Protein AF-A0A965UJZ1-F1 (afdb_monomer)

Radius of gyration: 41.2 Å; Cα contacts (8 Å, |Δi|>4): 300; chains: 1; bounding box: 91×56×123 Å

Sequence (402 aa):
MAQQQDMGLFGVSPQDILAQQQKADQELAMRQAQLAPGQGLMYQAASAGQRAGRSIAGLFGIEDPALKEATQMDELKKAVASQWDGSDPEKALELFVQEANKRGFTSQALKASEKLTDLRMKKEEKESIIGLRKAQTTEAQRKGEAALKEKLTSPFGKVDPDKFTPESLALFQETGNYKDLVQLPKDKVKFSDPYPMQGADGKQILVQRNLDTGQIEPIDKASRVSVSATAGTALPKNLKAIGEVRQDFLRTIDPNVKAYNSASTSETMFDQALAGNFQGWRAAITQLAKSVGDSQISAREIDAYGLDPSLVGNIVDKANTLLTGTPSRDTILGAKKIATAIKNINQQRARKEQEVYLDLATKAEGYSPEARRYFDLPFLAPGTDTGTNQKTTSRGTRYTVE

Secondary structure (DSSP, 8-state):
--SSSGGGSS---HHHHHHHHHHHHHHHHHHHHTS-TTSHHHHHHHHHHHHHHHHHHTTTT---HHHHHHHHHHHHHHHHHHH--SS-HHHHHHHHHHHHHHTT-HHHHHHHHHHHHHHHHHHHHHHHHHHHHHHHHHHHHHHHHHHHHHHHH-SSPPP-GGGB-HHHHHHHHHH--GGG--BPP----PBPPPEEEE-TTS-EEEEEEBTTT--EEES-GGG--S---S------S----HHHHHHHHHHHHHHHHHHHHHHHHHHHHHHHHHTT-THHHHHHHHHHHHHHHHHT--HHHHHHTT--HHHHHHHHHHTTTTTSSPPPHHHHHHHHHHHHHHHHHHHHHHHHHHHHHHHHHHTSTT--GGGGGGT--TTTS-----SSSEEE-TTS-EEE--

Foldseek 3Di:
DPPPPPVVPLDQAPVRVVVVVVVVVVVVVVVVVPDDPPPVPVVVVVVVVVVVVVVVCVVVPPPDVVVVVNVVSVVLLVQLVVVDPPPDVLSSLVSSLVSCVVVVVPVSSVVSVVVSVVVVVVVVVVVVVVVVVVVVVVVVVVVVVVVVVVCVVPVDDDDDPQFFDPQLVVVCVVPVDPVSTDGDDPDDFDKAPWDWDQDPVRDTFIWIARPVPRDIGGPDPVPCPDPPPDDDDDDPPCPDDLVVLLVVLCVVLVLLVLLLVLLVQLLVLLVVVLVVNQVSNLSSLVSLLRSLVSQVDDQVLCVVLVHHSVVSVCSNVCSVVVPPDRDDNVRSVNSSSSSVSSNVVSLVVSVVSLVVSVVVQVPDPPDDPVSNVSSDDPSNPPDPPVVFQWDADPVGDIDGDD

Solvent-accessible surface area (backbone atoms only — not comparable to full-atom values): 23296 Å² total; per-residue (Å²): 135,76,80,78,74,70,58,76,79,78,52,82,48,72,69,50,49,51,52,51,49,52,48,52,52,48,51,51,50,53,58,52,71,72,47,70,97,80,65,60,67,68,49,55,54,54,55,50,50,57,56,56,50,54,65,52,39,72,73,67,77,60,72,54,68,69,58,53,52,49,51,55,51,51,51,48,51,52,57,31,58,75,74,42,88,85,80,53,73,63,59,43,34,52,43,40,26,54,53,26,49,78,71,66,37,56,71,60,19,51,57,34,46,56,51,43,52,53,53,50,52,55,49,53,52,52,52,50,52,53,52,52,52,51,52,51,51,51,51,51,49,53,51,49,50,51,52,49,50,55,50,67,76,48,86,57,79,85,80,61,71,92,49,38,38,71,70,23,52,53,49,25,71,75,66,72,40,77,85,50,56,41,67,55,84,86,75,70,88,50,63,48,79,75,44,78,43,75,40,98,86,70,47,79,40,55,27,26,34,34,69,86,78,68,50,75,42,66,74,50,83,83,71,59,74,83,78,82,85,71,93,78,75,82,66,72,94,70,74,64,52,72,68,52,52,46,50,50,51,51,61,71,33,42,43,29,52,53,10,23,55,24,8,51,53,13,34,55,21,30,52,39,25,74,74,67,40,58,75,32,40,56,58,15,44,56,28,33,35,50,14,53,71,45,45,74,73,50,59,68,60,36,42,75,71,77,39,62,46,66,59,59,57,44,43,55,70,32,47,73,65,68,60,77,62,85,76,54,72,67,56,46,53,53,54,31,53,51,20,52,48,50,25,51,52,25,40,51,51,40,47,54,52,48,52,52,54,49,55,55,44,67,71,38,91,88,59,57,84,70,58,58,64,78,69,66,46,85,81,64,47,84,75,80,76,76,87,55,56,58,47,65,46,101,86,70,52,74,46,73,61,130

pLDDT: mean 73.43, std 17.33, range [30.94, 95.06]

Mean predicted aligned error: 21.52 Å

Structure (mmCIF, N/CA/C/O backbone):
data_AF-A0A965UJZ1-F1
#
_entry.id   AF-A0A965UJZ1-F1
#
loop_
_atom_site.group_PDB
_atom_site.id
_atom_site.type_symbol
_atom_site.label_atom_id
_atom_site.label_alt_id
_atom_site.label_comp_id
_atom_site.label_asym_id
_atom_site.label_entity_id
_atom_site.label_seq_id
_atom_site.pdbx_PDB_ins_code
_atom_site.Cartn_x
_atom_site.Cartn_y
_atom_site.Cartn_z
_atom_site.occupancy
_atom_site.B_iso_or_equiv
_atom_site.auth_seq_id
_atom_site.auth_comp_id
_atom_site.auth_asym_id
_atom_site.auth_atom_id
_atom_site.pdbx_PDB_model_num
ATOM 1 N N . MET A 1 1 ? -17.393 -22.665 31.492 1.00 43.84 1 MET A N 1
ATOM 2 C CA . MET A 1 1 ? -16.652 -21.385 31.590 1.00 43.84 1 MET A CA 1
ATOM 3 C C . MET A 1 1 ? -16.749 -20.523 30.315 1.00 43.84 1 MET A C 1
ATOM 5 O O . MET A 1 1 ? -15.903 -19.669 30.115 1.00 43.84 1 MET A O 1
ATOM 9 N N . ALA A 1 2 ? -17.801 -20.666 29.492 1.00 45.88 2 ALA A N 1
ATOM 10 C CA . ALA A 1 2 ? -18.017 -19.846 28.287 1.00 45.88 2 ALA A CA 1
ATOM 11 C C . ALA A 1 2 ? -19.024 -18.686 28.484 1.00 45.88 2 ALA A C 1
ATOM 13 O O . ALA A 1 2 ? -19.195 -17.872 27.597 1.00 45.88 2 ALA A O 1
ATOM 14 N N . GLN A 1 3 ? -19.668 -18.569 29.653 1.00 49.69 3 GLN A N 1
ATOM 15 C CA . GLN A 1 3 ? -20.709 -17.558 29.911 1.00 49.69 3 GLN A CA 1
ATOM 16 C C . GLN A 1 3 ? -20.190 -16.195 30.408 1.00 49.69 3 GLN A C 1
ATOM 18 O O . GLN A 1 3 ? -20.976 -15.266 30.544 1.00 49.69 3 GLN A O 1
ATOM 23 N N . GLN A 1 4 ? -18.892 -16.045 30.693 1.00 48.56 4 GLN A N 1
ATOM 24 C CA . GLN A 1 4 ? -18.354 -14.799 31.268 1.00 48.56 4 GLN A CA 1
ATOM 25 C C . GLN A 1 4 ? -17.749 -13.826 30.246 1.00 48.56 4 GLN A C 1
ATOM 27 O O . GLN A 1 4 ? -17.454 -12.694 30.616 1.00 48.56 4 GLN A O 1
ATOM 32 N N . GLN A 1 5 ? -17.587 -14.212 28.974 1.00 44.47 5 GLN A N 1
ATOM 33 C CA . GLN A 1 5 ? -16.978 -13.336 27.959 1.00 44.47 5 GLN A CA 1
ATOM 34 C C . GLN A 1 5 ? -17.990 -12.580 27.076 1.00 44.47 5 GLN A C 1
ATOM 36 O O . GLN A 1 5 ? -17.622 -11.560 26.499 1.00 44.47 5 GLN A O 1
ATOM 41 N N . ASP A 1 6 ? -19.273 -12.960 27.071 1.00 50.09 6 ASP A N 1
ATOM 42 C CA . ASP A 1 6 ? -20.302 -12.319 26.225 1.00 50.09 6 ASP A CA 1
ATOM 43 C C . ASP A 1 6 ? -21.037 -11.136 26.892 1.00 50.09 6 ASP A C 1
ATOM 45 O O . ASP A 1 6 ? -21.843 -10.445 26.267 1.00 50.09 6 ASP A O 1
ATOM 49 N N . MET A 1 7 ? -20.725 -10.825 28.156 1.00 48.00 7 MET A N 1
ATOM 50 C CA . MET A 1 7 ? -21.344 -9.717 28.908 1.00 48.00 7 MET A CA 1
ATOM 51 C C . MET A 1 7 ? -20.848 -8.318 28.489 1.00 48.00 7 MET A C 1
ATOM 53 O O . MET A 1 7 ? -21.430 -7.312 28.892 1.00 48.00 7 MET A O 1
ATOM 57 N N . GLY A 1 8 ? -19.810 -8.222 27.650 1.00 48.12 8 GLY A N 1
ATOM 58 C CA . GLY A 1 8 ? -19.246 -6.941 27.204 1.00 48.12 8 GLY A CA 1
ATOM 59 C C . GLY A 1 8 ? -20.116 -6.159 26.209 1.00 48.12 8 GLY A C 1
ATOM 60 O O . GLY A 1 8 ? -19.930 -4.952 26.052 1.00 48.12 8 GLY A O 1
ATOM 61 N N . LEU A 1 9 ? -21.080 -6.808 25.543 1.00 54.78 9 LEU A N 1
ATOM 62 C CA . LEU A 1 9 ? -21.822 -6.191 24.433 1.00 54.78 9 LEU A CA 1
ATOM 63 C C . LEU A 1 9 ? -23.056 -5.379 24.878 1.00 54.78 9 LEU A C 1
ATOM 65 O O . LEU A 1 9 ? -23.456 -4.442 24.184 1.00 54.78 9 LEU A O 1
ATOM 69 N N . PHE A 1 10 ? -23.622 -5.678 26.054 1.00 56.44 10 PHE A N 1
ATOM 70 C CA . PHE A 1 10 ? -24.895 -5.109 26.534 1.00 56.44 10 PHE A CA 1
ATOM 71 C C . PHE A 1 10 ? -24.755 -4.086 27.673 1.00 56.44 10 PHE A C 1
ATOM 73 O O . PHE A 1 10 ? -25.730 -3.776 28.363 1.00 56.44 10 PHE A O 1
ATOM 80 N N . GLY A 1 11 ? -23.556 -3.537 27.866 1.00 57.00 11 GLY A N 1
ATOM 81 C CA . GLY A 1 11 ? -23.276 -2.581 28.934 1.00 57.00 11 GLY A CA 1
ATOM 82 C C . GLY A 1 11 ? -23.190 -3.226 30.321 1.00 57.00 11 GLY A C 1
ATOM 83 O O . GLY A 1 11 ? -23.713 -4.316 30.560 1.00 57.00 11 GLY A O 1
ATOM 84 N N . VAL A 1 12 ? -22.509 -2.505 31.211 1.00 57.19 12 VAL A N 1
ATOM 85 C CA . VAL A 1 12 ? -22.227 -2.828 32.619 1.00 57.19 12 VAL A CA 1
ATOM 86 C C . VAL A 1 12 ? -23.481 -3.403 33.298 1.00 57.19 12 VAL A C 1
ATOM 88 O O . VAL A 1 12 ? -24.550 -2.791 33.234 1.00 57.19 12 VAL A O 1
ATOM 91 N N . SER A 1 13 ? -23.397 -4.601 33.885 1.00 69.06 13 SER A N 1
ATOM 92 C CA . SER A 1 13 ? -24.538 -5.184 34.604 1.00 69.06 13 SER A CA 1
ATOM 93 C C . SER A 1 13 ? -24.844 -4.371 35.876 1.00 69.06 13 SER A C 1
ATOM 95 O O . SER A 1 13 ? -23.948 -3.706 36.395 1.00 69.06 13 SER A O 1
ATOM 97 N N . PRO A 1 14 ? -26.068 -4.411 36.436 1.00 50.25 14 PRO A N 1
ATOM 98 C CA . PRO A 1 14 ? -26.368 -3.736 37.705 1.00 50.25 14 PRO A CA 1
ATOM 99 C C . PRO A 1 14 ? -25.434 -4.164 38.850 1.00 50.25 14 PRO A C 1
ATOM 101 O O . PRO A 1 14 ? -25.068 -3.350 39.693 1.00 50.25 14 PRO A O 1
ATOM 104 N N . GLN A 1 15 ? -24.995 -5.427 38.844 1.00 65.75 15 GLN A N 1
ATOM 105 C CA . GLN A 1 15 ? -24.016 -5.957 39.796 1.00 65.75 15 GLN A CA 1
ATOM 106 C C . GLN A 1 15 ? -22.614 -5.386 39.553 1.00 65.75 15 GLN A C 1
ATOM 108 O O . GLN A 1 15 ? -21.921 -5.056 40.513 1.00 65.75 15 GLN A O 1
ATOM 113 N N . ASP A 1 16 ? -22.222 -5.192 38.292 1.00 69.31 16 ASP A N 1
ATOM 114 C CA . ASP A 1 16 ? -20.950 -4.557 37.937 1.00 69.31 16 ASP A CA 1
ATOM 115 C C . ASP A 1 16 ? -20.954 -3.054 38.235 1.00 69.31 16 ASP A C 1
ATOM 117 O O . ASP A 1 16 ? -19.944 -2.533 38.691 1.00 69.31 16 ASP A O 1
ATOM 121 N N . ILE A 1 17 ? -22.082 -2.357 38.051 1.00 64.56 17 ILE A N 1
ATOM 122 C CA . ILE A 1 17 ? -22.242 -0.951 38.457 1.00 64.56 17 ILE A CA 1
ATOM 123 C C . ILE A 1 17 ? -22.120 -0.842 39.977 1.00 64.56 17 ILE A C 1
ATOM 125 O O . ILE A 1 17 ? -21.394 0.021 40.465 1.00 64.56 17 ILE A O 1
ATOM 129 N N . LEU A 1 18 ? -22.760 -1.744 40.728 1.00 62.12 18 LEU A N 1
ATOM 130 C CA . LEU A 1 18 ? -22.650 -1.791 42.186 1.00 62.12 18 LEU A CA 1
ATOM 131 C C . LEU A 1 18 ? -21.205 -2.070 42.630 1.00 62.12 18 LEU A C 1
ATOM 133 O O . LEU A 1 18 ? -20.689 -1.396 43.518 1.00 62.12 18 LEU A O 1
ATOM 137 N N . ALA A 1 19 ? -20.527 -3.022 41.987 1.00 79.75 19 ALA A N 1
ATOM 138 C CA . ALA A 1 19 ? -19.139 -3.366 42.281 1.00 79.75 19 ALA A CA 1
ATOM 139 C C . ALA A 1 19 ? -18.160 -2.245 41.888 1.00 79.75 19 ALA A C 1
ATOM 141 O O . ALA A 1 19 ? -17.198 -1.976 42.608 1.00 79.75 19 ALA A O 1
ATOM 142 N N . GLN A 1 20 ? -18.400 -1.561 40.768 1.00 77.38 20 GLN A N 1
ATOM 143 C CA . GLN A 1 20 ? -17.598 -0.429 40.308 1.00 77.38 20 GLN A CA 1
ATOM 144 C C . GLN A 1 20 ? -17.805 0.797 41.202 1.00 77.38 20 GLN A C 1
ATOM 146 O O . GLN A 1 20 ? -16.840 1.486 41.525 1.00 77.38 20 GLN A O 1
ATOM 151 N N . GLN A 1 21 ? -19.035 1.029 41.664 1.00 72.12 21 GLN A N 1
ATOM 152 C CA . GLN A 1 21 ? -19.359 2.085 42.618 1.00 72.12 21 GLN A CA 1
ATOM 153 C C . GLN A 1 21 ? -18.731 1.797 43.989 1.00 72.12 21 GLN A C 1
ATOM 155 O O . GLN A 1 21 ? -18.100 2.679 44.560 1.00 72.12 21 GLN A O 1
ATOM 160 N N . GLN A 1 22 ? -18.773 0.545 44.461 1.00 78.00 22 GLN A N 1
ATOM 161 C CA . GLN A 1 22 ? -18.063 0.128 45.676 1.00 78.00 22 GLN A CA 1
ATOM 162 C C . GLN A 1 22 ? -16.546 0.298 45.558 1.00 78.00 22 GLN A C 1
ATOM 164 O O . GLN A 1 22 ? -15.916 0.737 46.518 1.00 78.00 22 GLN A O 1
ATOM 169 N N . LYS A 1 23 ? -15.953 -0.009 44.397 1.00 81.50 23 LYS A N 1
ATOM 170 C CA . LYS A 1 23 ? -14.521 0.221 44.147 1.00 81.50 23 LYS A CA 1
ATOM 171 C C . LYS A 1 23 ? -14.167 1.705 44.131 1.00 81.50 23 LYS A C 1
ATOM 173 O O . LYS A 1 23 ? -13.185 2.082 44.760 1.00 81.50 23 LYS A O 1
ATOM 178 N N . ALA A 1 24 ? -14.969 2.541 43.474 1.00 77.94 24 ALA A N 1
ATOM 179 C CA . ALA A 1 24 ? -14.766 3.988 43.464 1.00 77.94 24 ALA A CA 1
ATOM 180 C C . ALA A 1 24 ? -14.878 4.582 44.879 1.00 77.94 24 ALA A C 1
ATOM 182 O O . ALA A 1 24 ? -14.043 5.395 45.273 1.00 77.94 24 ALA A O 1
ATOM 183 N N . ASP A 1 25 ? -15.847 4.113 45.672 1.00 68.56 25 ASP A N 1
ATOM 184 C CA . ASP A 1 25 ? -16.004 4.492 47.078 1.00 68.56 25 ASP A CA 1
ATOM 185 C C . ASP A 1 25 ? -14.805 4.037 47.926 1.00 68.56 25 ASP A C 1
ATOM 187 O O . ASP A 1 25 ? -14.347 4.772 48.803 1.00 68.56 25 ASP A O 1
ATOM 191 N N . GLN A 1 26 ? -14.257 2.849 47.653 1.00 79.50 26 GLN A N 1
ATOM 192 C CA . GLN A 1 26 ? -13.051 2.343 48.313 1.00 79.50 26 GLN A CA 1
ATOM 193 C C . GLN A 1 26 ? -11.807 3.155 47.947 1.00 79.50 26 GLN A C 1
ATOM 195 O O . GLN A 1 26 ? -10.997 3.453 48.821 1.00 79.50 26 GLN A O 1
ATOM 200 N N . GLU A 1 27 ? -11.648 3.540 46.682 1.00 79.50 27 GLU A N 1
ATOM 201 C CA . GLU A 1 27 ? -10.528 4.367 46.221 1.00 79.50 27 GLU A CA 1
ATOM 202 C C . GLU A 1 27 ? -10.597 5.787 46.786 1.00 79.50 27 GLU A C 1
ATOM 204 O O . GLU A 1 27 ? -9.574 6.334 47.202 1.00 79.50 27 GLU A O 1
ATOM 209 N N . LEU A 1 28 ? -11.797 6.367 46.865 1.00 72.06 28 LEU A N 1
ATOM 210 C CA . LEU A 1 28 ? -12.036 7.636 47.553 1.00 72.06 28 LEU A CA 1
ATOM 211 C C . LEU A 1 28 ? -11.705 7.529 49.042 1.00 72.06 28 LEU A C 1
ATOM 213 O O . LEU A 1 28 ? -10.990 8.386 49.562 1.00 72.06 28 LEU A O 1
ATOM 217 N N . ALA A 1 29 ? -12.137 6.452 49.702 1.00 61.81 29 ALA A N 1
ATOM 218 C CA . ALA A 1 29 ? -11.812 6.193 51.102 1.00 61.81 29 ALA A CA 1
ATOM 219 C C . ALA A 1 29 ? -10.299 6.006 51.324 1.00 61.81 29 ALA A C 1
ATOM 221 O O . ALA A 1 29 ? -9.750 6.535 52.287 1.00 61.81 29 ALA A O 1
ATOM 222 N N . MET A 1 30 ? -9.601 5.319 50.415 1.00 74.00 30 MET A N 1
ATOM 223 C CA . MET A 1 30 ? -8.149 5.100 50.473 1.00 74.00 30 MET A CA 1
ATOM 224 C C . MET A 1 30 ? -7.355 6.384 50.208 1.00 74.00 30 MET A C 1
ATOM 226 O O . MET A 1 30 ? -6.385 6.657 50.913 1.00 74.00 30 MET A O 1
ATOM 230 N N . ARG A 1 31 ? -7.780 7.211 49.242 1.00 67.31 31 ARG A N 1
ATOM 231 C CA . ARG A 1 31 ? -7.209 8.553 49.022 1.00 67.31 31 ARG A CA 1
ATOM 232 C C . ARG A 1 31 ? -7.424 9.460 50.228 1.00 67.31 31 ARG A C 1
ATOM 234 O O . ARG A 1 31 ? -6.546 10.249 50.553 1.00 67.31 31 ARG A O 1
ATOM 241 N N . GLN A 1 32 ? -8.562 9.334 50.903 1.00 51.72 32 GLN A N 1
ATOM 242 C CA . GLN A 1 32 ? -8.867 10.118 52.098 1.00 51.72 32 GLN A CA 1
ATOM 243 C C . GLN A 1 32 ? -8.124 9.630 53.341 1.00 51.72 32 GLN A C 1
ATOM 245 O O . GLN A 1 32 ? -7.728 10.457 54.154 1.00 51.72 32 GLN A O 1
ATOM 250 N N . ALA A 1 33 ? -7.851 8.329 53.460 1.00 54.06 33 ALA A N 1
ATOM 251 C CA . ALA A 1 33 ? -7.003 7.779 54.519 1.00 54.06 33 ALA A CA 1
ATOM 252 C C . ALA A 1 33 ? -5.538 8.253 54.427 1.00 54.06 33 ALA A C 1
ATOM 254 O O . ALA A 1 33 ? -4.805 8.171 55.409 1.00 54.06 33 ALA A O 1
ATOM 255 N N . GLN A 1 34 ? -5.114 8.765 53.265 1.00 58.78 34 GLN A N 1
ATOM 256 C CA . GLN A 1 34 ? -3.794 9.368 53.051 1.00 58.78 34 GLN A CA 1
ATOM 257 C C . GLN A 1 34 ? -3.764 10.885 53.319 1.00 58.78 34 GLN A C 1
ATOM 259 O O . GLN A 1 34 ? -2.687 11.479 53.324 1.00 58.78 34 GLN A O 1
ATOM 264 N N . LEU A 1 35 ? -4.919 11.526 53.546 1.00 47.09 35 LEU A N 1
ATOM 265 C CA . LEU A 1 35 ? -4.995 12.939 53.925 1.00 47.09 35 LEU A CA 1
ATOM 266 C C . LEU A 1 35 ? -4.815 13.089 55.446 1.00 47.09 35 LEU A C 1
ATOM 268 O O . LEU A 1 35 ? -5.237 12.236 56.223 1.00 47.09 35 LEU A O 1
ATOM 272 N N . ALA A 1 36 ? -4.146 14.167 55.864 1.00 44.44 36 ALA A N 1
ATOM 273 C CA . ALA A 1 36 ? -3.617 14.347 57.218 1.00 44.44 36 ALA A CA 1
ATOM 274 C C . ALA A 1 36 ? -4.654 14.127 58.354 1.00 44.44 36 ALA A C 1
ATOM 276 O O . ALA A 1 36 ? -5.831 14.483 58.202 1.00 44.44 36 ALA A O 1
ATOM 277 N N . PRO A 1 37 ? -4.228 13.602 59.525 1.00 38.78 37 PRO A N 1
ATOM 278 C CA . PRO A 1 37 ? -5.112 13.308 60.648 1.00 38.78 37 PRO A CA 1
ATOM 279 C C . PRO A 1 37 ? -5.622 14.615 61.266 1.00 38.78 37 PRO A C 1
ATOM 281 O O . PRO A 1 37 ? -4.935 15.276 62.037 1.00 38.78 37 PRO A O 1
ATOM 284 N N . GLY A 1 38 ? -6.831 15.010 60.871 1.00 44.09 38 GLY A N 1
ATOM 285 C CA . GLY A 1 38 ? -7.500 16.226 61.342 1.00 44.09 38 GLY A CA 1
ATOM 286 C C . GLY A 1 38 ? -8.759 16.585 60.548 1.00 44.09 38 GLY A C 1
ATOM 287 O O . GLY A 1 38 ? -9.697 17.135 61.115 1.00 44.09 38 GLY A O 1
ATOM 288 N N . GLN A 1 39 ? -8.839 16.202 59.266 1.00 43.38 39 GLN A N 1
ATOM 289 C CA . GLN A 1 39 ? -10.024 16.439 58.417 1.00 43.38 39 GLN A CA 1
ATOM 290 C C . GLN A 1 39 ? -10.982 15.235 58.302 1.00 43.38 39 GLN A C 1
ATOM 292 O O . GLN A 1 39 ? -12.099 15.382 57.810 1.00 43.38 39 GLN A O 1
ATOM 297 N N . GLY A 1 40 ? -10.595 14.054 58.801 1.00 40.06 40 GLY A N 1
ATOM 298 C CA . GLY A 1 40 ? -11.392 12.823 58.688 1.00 40.06 40 GLY A CA 1
ATOM 299 C C . GLY A 1 40 ? -12.712 12.827 59.473 1.00 40.06 40 GLY A C 1
ATOM 300 O O . GLY A 1 40 ? -13.659 12.155 59.072 1.00 40.06 40 GLY A O 1
ATOM 301 N N . LEU A 1 41 ? -12.821 13.620 60.547 1.00 33.53 41 LEU A N 1
ATOM 302 C CA . LEU A 1 41 ? -13.971 13.579 61.461 1.00 33.53 41 LEU A CA 1
ATOM 303 C C . LEU A 1 41 ? -15.247 14.209 60.865 1.00 33.53 41 LEU A C 1
ATOM 305 O O . LEU A 1 41 ? -16.339 13.670 61.035 1.00 33.53 41 LEU A O 1
ATOM 309 N N . MET A 1 42 ? -15.126 15.311 60.112 1.00 32.66 42 MET A N 1
ATOM 310 C CA . MET A 1 42 ? -16.281 15.937 59.444 1.00 32.66 42 MET A CA 1
ATOM 311 C C . MET A 1 42 ? -16.813 15.088 58.280 1.00 32.66 42 MET A C 1
ATOM 313 O O . MET A 1 42 ? -18.007 15.104 57.989 1.00 32.66 42 MET A O 1
ATOM 317 N N . TYR A 1 43 ? -15.949 14.301 57.636 1.00 38.56 43 TYR A N 1
ATOM 318 C CA . TYR A 1 43 ? -16.330 13.472 56.493 1.00 38.56 43 TYR A CA 1
ATOM 319 C C . TYR A 1 43 ? -16.898 12.104 56.911 1.00 38.56 43 TYR A C 1
ATOM 321 O O . TYR A 1 43 ? -17.788 11.564 56.248 1.00 38.56 43 TYR A O 1
ATOM 329 N N . GLN A 1 44 ? -16.469 11.565 58.058 1.00 39.09 44 GLN A N 1
ATOM 330 C CA . GLN A 1 44 ? -17.085 10.377 58.661 1.00 39.09 44 GLN A CA 1
ATOM 331 C C . GLN A 1 44 ? -18.550 10.646 59.055 1.00 39.09 44 GLN A C 1
ATOM 333 O O . GLN A 1 44 ? -19.405 9.783 58.870 1.00 39.09 44 GLN A O 1
ATOM 338 N N . ALA A 1 45 ? -18.868 11.874 59.483 1.00 32.59 45 ALA A N 1
ATOM 339 C CA . ALA A 1 45 ? -20.242 12.313 59.736 1.00 32.59 45 ALA A CA 1
ATOM 340 C C . ALA A 1 45 ? -21.073 12.471 58.441 1.00 32.59 45 ALA A C 1
ATOM 342 O O . ALA A 1 45 ? -22.238 12.077 58.403 1.00 32.59 45 ALA A O 1
ATOM 343 N N . ALA A 1 46 ? -20.474 12.971 57.352 1.00 36.34 46 ALA A N 1
ATOM 344 C CA . ALA A 1 46 ? -21.151 13.131 56.059 1.00 36.34 46 ALA A CA 1
ATOM 345 C C . ALA A 1 46 ? -21.423 11.790 55.340 1.00 36.34 46 ALA A C 1
ATOM 347 O O . ALA A 1 46 ? -22.506 11.576 54.790 1.00 36.34 46 ALA A O 1
ATOM 348 N N . SER A 1 47 ? -20.471 10.855 55.387 1.00 40.31 47 SER A N 1
ATOM 349 C CA . SER A 1 47 ? -20.607 9.514 54.794 1.00 40.31 47 SER A CA 1
ATOM 350 C C . SER A 1 47 ? -21.538 8.595 55.600 1.00 40.31 47 SER A C 1
ATOM 352 O O . SER A 1 47 ? -22.280 7.803 55.009 1.00 40.31 47 SER A O 1
ATOM 354 N N . ALA A 1 48 ? -21.589 8.749 56.929 1.00 35.09 48 ALA A N 1
ATOM 355 C CA . ALA A 1 48 ? -22.599 8.107 57.771 1.00 35.09 48 ALA A CA 1
ATOM 356 C C . ALA A 1 48 ? -24.020 8.621 57.461 1.00 35.09 48 ALA A C 1
ATOM 358 O O . ALA A 1 48 ? -24.953 7.820 57.392 1.00 35.09 48 ALA A O 1
ATOM 359 N N . GLY A 1 49 ? -24.182 9.919 57.172 1.00 32.97 49 GLY A N 1
ATOM 360 C CA . GLY A 1 49 ? -25.464 10.509 56.762 1.00 32.97 49 GLY A CA 1
ATOM 361 C C . GLY A 1 49 ? -25.999 9.982 55.422 1.00 32.97 49 GLY A C 1
ATOM 362 O O . GLY A 1 49 ? -27.194 9.723 55.295 1.00 32.97 49 GLY A O 1
ATOM 363 N N . GLN A 1 50 ? -25.130 9.739 54.434 1.00 41.00 50 GLN A N 1
ATOM 364 C CA . GLN A 1 50 ? -25.541 9.213 53.120 1.00 41.00 50 GLN A CA 1
ATOM 365 C C . GLN A 1 50 ? -25.911 7.722 53.144 1.00 41.00 50 GLN A C 1
ATOM 367 O O . GLN A 1 50 ? -26.831 7.306 52.437 1.00 41.00 50 GLN A O 1
ATOM 372 N N . ARG A 1 51 ? -25.244 6.907 53.974 1.00 43.88 51 ARG A N 1
ATOM 373 C CA . ARG A 1 51 ? -25.603 5.485 54.146 1.00 43.88 51 ARG A CA 1
ATOM 374 C C . ARG A 1 51 ? -26.859 5.306 55.003 1.00 43.88 51 ARG A C 1
ATOM 376 O O . ARG A 1 51 ? -27.692 4.473 54.658 1.00 43.88 51 ARG A O 1
ATOM 383 N N . ALA A 1 52 ? -27.039 6.124 56.042 1.00 37.12 52 ALA A N 1
ATOM 384 C CA . ALA A 1 52 ? -28.258 6.132 56.856 1.00 37.12 52 ALA A CA 1
ATOM 385 C C . ALA A 1 52 ? -29.480 6.703 56.104 1.00 37.12 52 ALA A C 1
ATOM 387 O O . ALA A 1 52 ? -30.598 6.244 56.312 1.00 37.12 52 ALA A O 1
ATOM 388 N N . GLY A 1 53 ? -29.288 7.646 55.173 1.00 33.31 53 GLY A N 1
ATOM 389 C CA . GLY A 1 53 ? -30.368 8.148 54.312 1.00 33.31 53 GLY A CA 1
ATOM 390 C C . GLY A 1 53 ? -30.897 7.110 53.311 1.00 33.31 53 GLY A C 1
ATOM 391 O O . GLY A 1 53 ? -32.096 7.064 53.044 1.00 33.31 53 GLY A O 1
ATOM 392 N N . ARG A 1 54 ? -30.030 6.222 52.797 1.00 45.12 54 ARG A N 1
ATOM 393 C CA . ARG A 1 54 ? -30.417 5.160 51.845 1.00 45.12 54 ARG A CA 1
ATOM 394 C C . ARG A 1 54 ? -31.113 3.965 52.506 1.00 45.12 54 ARG A C 1
ATOM 396 O O . ARG A 1 54 ? -31.990 3.374 51.884 1.00 45.12 54 ARG A O 1
ATOM 403 N N . SER A 1 55 ? -30.791 3.630 53.758 1.00 37.88 55 SER A N 1
ATOM 404 C CA . SER A 1 55 ? -31.502 2.571 54.494 1.00 37.88 55 SER A CA 1
ATOM 405 C C . SER A 1 55 ? -32.906 2.990 54.948 1.00 37.88 55 SER A C 1
ATOM 407 O O . SER A 1 55 ? -33.764 2.131 55.125 1.00 37.88 55 SER A O 1
ATOM 409 N N . ILE A 1 56 ? -33.167 4.296 55.079 1.00 35.69 56 ILE A N 1
ATOM 410 C CA . ILE A 1 56 ? -34.499 4.832 55.394 1.00 35.69 56 ILE A CA 1
ATOM 411 C C . ILE A 1 56 ? -35.349 5.001 54.119 1.00 35.69 56 ILE A C 1
ATOM 413 O O . ILE A 1 56 ? -36.544 4.727 54.152 1.00 35.69 56 ILE A O 1
ATOM 417 N N . ALA A 1 57 ? -34.756 5.343 52.967 1.00 38.03 57 ALA A N 1
ATOM 418 C CA . ALA A 1 57 ? -35.485 5.465 51.694 1.00 38.03 57 ALA A CA 1
ATOM 419 C C . ALA A 1 57 ? -36.093 4.135 51.193 1.00 38.03 57 ALA A C 1
ATOM 421 O O . ALA A 1 57 ? -37.204 4.130 50.664 1.00 38.03 57 ALA A O 1
ATOM 422 N N . GLY A 1 58 ? -35.431 2.997 51.445 1.00 46.28 58 GLY A N 1
ATOM 423 C CA . GLY A 1 58 ? -35.974 1.662 51.142 1.00 46.28 58 GLY A CA 1
ATOM 424 C C . GLY A 1 58 ? -37.189 1.256 51.992 1.00 46.28 58 GLY A C 1
ATOM 425 O O . GLY A 1 58 ? -37.893 0.316 51.638 1.00 46.28 58 GLY A O 1
ATOM 426 N N . LEU A 1 59 ? -37.465 1.977 53.085 1.00 43.41 59 LEU A N 1
ATOM 427 C CA . LEU A 1 59 ? -38.608 1.754 53.979 1.00 43.41 59 LEU A CA 1
ATOM 428 C C . LEU A 1 59 ? -39.843 2.599 53.615 1.00 43.41 59 LEU A C 1
ATOM 430 O O . LEU A 1 59 ? -40.927 2.319 54.118 1.00 43.41 59 LEU A O 1
ATOM 434 N N . PHE A 1 60 ? -39.709 3.588 52.720 1.00 43.91 60 PHE A N 1
ATOM 435 C CA . PHE A 1 60 ? -40.802 4.489 52.318 1.00 43.91 60 PHE A CA 1
ATOM 436 C C . PHE A 1 60 ? -41.332 4.259 50.893 1.00 43.91 60 PHE A C 1
ATOM 438 O O . PHE A 1 60 ? -42.106 5.071 50.392 1.00 43.91 60 PHE A O 1
ATOM 445 N N . GLY A 1 61 ? -40.959 3.158 50.230 1.00 48.59 61 GLY A N 1
ATOM 446 C CA . GLY A 1 61 ? -41.541 2.769 48.935 1.00 48.59 61 GLY A CA 1
ATOM 447 C C . GLY A 1 61 ? -41.225 3.712 47.766 1.00 48.59 61 GLY A C 1
ATOM 448 O O . GLY A 1 61 ? -41.821 3.586 46.699 1.00 48.59 61 GLY A O 1
ATOM 449 N N . ILE A 1 62 ? -40.288 4.646 47.943 1.00 46.84 62 ILE A N 1
ATOM 450 C CA . ILE A 1 62 ? -39.758 5.469 46.857 1.00 46.84 62 ILE A CA 1
ATOM 451 C C . ILE A 1 62 ? -38.604 4.674 46.245 1.00 46.84 62 ILE A C 1
ATOM 453 O O . ILE A 1 62 ? -37.454 4.803 46.662 1.00 46.84 62 ILE A O 1
ATOM 457 N N . GLU A 1 63 ? -38.927 3.782 45.308 1.00 53.88 63 GLU A N 1
ATOM 458 C CA . GLU A 1 63 ? -37.914 3.118 44.486 1.00 53.88 63 GLU A CA 1
ATOM 459 C C . GLU A 1 63 ? -37.059 4.176 43.781 1.00 53.88 63 GLU A C 1
ATOM 461 O O . GLU A 1 63 ? -37.578 5.069 43.107 1.00 53.88 63 GLU A O 1
ATOM 466 N N . ASP A 1 64 ? -35.739 4.071 43.944 1.00 70.00 64 ASP A N 1
ATOM 467 C CA . ASP A 1 64 ? -34.777 4.901 43.228 1.00 70.00 64 ASP A CA 1
ATOM 468 C C . ASP A 1 64 ? -35.002 4.719 41.710 1.00 70.00 64 ASP A C 1
ATOM 470 O O . ASP A 1 64 ? -34.957 3.580 41.224 1.00 70.00 64 ASP A O 1
ATOM 474 N N . PRO A 1 65 ? -35.260 5.796 40.941 1.00 71.75 65 PRO A N 1
ATOM 475 C CA . PRO A 1 65 ? -35.507 5.708 39.503 1.00 71.75 65 PRO A CA 1
ATOM 476 C C . PRO A 1 65 ? -34.386 4.978 38.747 1.00 71.75 65 PRO A C 1
ATOM 478 O O . PRO A 1 65 ? -34.673 4.273 37.780 1.00 71.75 65 PRO A O 1
ATOM 481 N N . ALA A 1 66 ? -33.138 5.041 39.225 1.00 71.75 66 ALA A N 1
ATOM 482 C CA . ALA A 1 66 ? -32.029 4.296 38.631 1.00 71.75 66 ALA A CA 1
ATOM 483 C C . ALA A 1 66 ? -32.163 2.772 38.822 1.00 71.75 66 ALA A C 1
ATOM 485 O O . ALA A 1 66 ? -31.802 1.993 37.938 1.00 71.75 66 ALA A O 1
ATOM 486 N N . LEU A 1 67 ? -32.711 2.326 39.956 1.00 74.75 67 LEU A N 1
ATOM 487 C CA . LEU A 1 67 ? -32.941 0.906 40.239 1.00 74.75 67 LEU A CA 1
ATOM 488 C C . LEU A 1 67 ? -34.093 0.348 39.391 1.00 74.75 67 LEU A C 1
ATOM 490 O O . LEU A 1 67 ? -34.035 -0.786 38.908 1.00 74.75 67 LEU A O 1
ATOM 494 N N . LYS A 1 68 ? -35.127 1.167 39.173 1.00 78.75 68 LYS A N 1
ATOM 495 C CA . LYS A 1 68 ? -36.253 0.828 38.301 1.00 78.75 68 LYS A CA 1
ATOM 496 C C . LYS A 1 68 ? -35.807 0.681 36.845 1.00 78.75 68 LYS A C 1
ATOM 498 O O . LYS A 1 68 ? -36.137 -0.320 36.210 1.00 78.75 68 LYS A O 1
ATOM 503 N N . GLU A 1 69 ? -34.999 1.614 36.343 1.00 75.69 69 GLU A N 1
ATOM 504 C CA . GLU A 1 69 ? -34.399 1.511 35.006 1.00 75.69 69 GLU A CA 1
ATOM 505 C C . GLU A 1 69 ? -33.490 0.281 34.876 1.00 75.69 69 GLU A C 1
ATOM 507 O O . GLU A 1 69 ? -33.565 -0.441 33.880 1.00 75.69 69 GLU A O 1
ATOM 512 N N . ALA A 1 70 ? -32.674 -0.010 35.893 1.00 74.19 70 ALA A N 1
ATOM 513 C CA . ALA A 1 70 ? -31.804 -1.184 35.901 1.00 74.19 70 ALA A CA 1
ATOM 514 C C . ALA A 1 70 ? -32.598 -2.502 35.846 1.00 74.19 70 ALA A C 1
ATOM 516 O O . ALA A 1 70 ? -32.243 -3.398 35.078 1.00 74.19 70 ALA A O 1
ATOM 517 N N . THR A 1 71 ? -33.690 -2.604 36.608 1.00 83.06 71 THR A N 1
ATOM 518 C CA . THR A 1 71 ? -34.574 -3.782 36.611 1.00 83.06 71 THR A CA 1
ATOM 519 C C . THR A 1 71 ? -35.236 -3.979 35.248 1.00 83.06 71 THR A C 1
ATOM 521 O O . THR A 1 71 ? -35.196 -5.071 34.684 1.00 83.06 71 THR A O 1
ATOM 524 N N . GLN A 1 72 ? -35.776 -2.910 34.660 1.00 83.56 72 GLN A N 1
ATOM 525 C CA . GLN A 1 72 ? -36.412 -2.979 33.344 1.00 83.56 72 GLN A CA 1
ATOM 526 C C . GLN A 1 72 ? -35.414 -3.310 32.219 1.00 83.56 72 GLN A C 1
ATOM 528 O O . GLN A 1 72 ? -35.761 -4.014 31.267 1.00 83.56 72 GLN A O 1
ATOM 533 N N . MET A 1 73 ? -34.164 -2.853 32.337 1.00 75.44 73 MET A N 1
ATOM 534 C CA . MET A 1 73 ? -33.075 -3.228 31.432 1.00 75.44 73 MET A CA 1
ATOM 535 C C . MET A 1 73 ? -32.658 -4.695 31.583 1.00 75.44 73 MET A C 1
ATOM 537 O O . MET A 1 73 ? -32.312 -5.331 30.588 1.00 75.44 73 MET A O 1
ATOM 541 N N . ASP A 1 74 ? -32.690 -5.251 32.793 1.00 81.81 74 ASP A N 1
ATOM 542 C CA . ASP A 1 74 ? -32.398 -6.670 33.022 1.00 81.81 74 ASP A CA 1
ATOM 543 C C . ASP A 1 74 ? -33.490 -7.572 32.426 1.00 81.81 74 ASP A C 1
ATOM 545 O O . ASP A 1 74 ? -33.204 -8.570 31.762 1.00 81.81 74 ASP A O 1
ATOM 549 N N . GLU A 1 75 ? -34.755 -7.178 32.568 1.00 87.31 75 GLU A N 1
ATOM 550 C CA . GLU A 1 75 ? -35.868 -7.861 31.908 1.00 87.31 75 GLU A CA 1
ATOM 551 C C . GLU A 1 75 ? -35.789 -7.781 30.379 1.00 87.31 75 GLU A C 1
ATOM 553 O O . GLU A 1 75 ? -36.066 -8.771 29.701 1.00 87.31 75 GLU A O 1
ATOM 558 N N . LEU A 1 76 ? -35.387 -6.628 29.830 1.00 84.88 76 LEU A N 1
ATOM 559 C CA . LEU A 1 76 ? -35.128 -6.467 28.399 1.00 84.88 76 LEU A CA 1
ATOM 560 C C . LEU A 1 76 ? -34.044 -7.449 27.932 1.00 84.88 76 LEU A C 1
ATOM 562 O O . LEU A 1 76 ? -34.247 -8.172 26.958 1.00 84.88 76 LEU A O 1
ATOM 566 N N . LYS A 1 77 ? -32.918 -7.532 28.651 1.00 83.38 77 LYS A N 1
ATOM 567 C CA . LYS A 1 77 ? -31.832 -8.474 28.331 1.00 83.38 77 LYS A CA 1
ATOM 568 C C . LYS A 1 77 ? -32.302 -9.929 28.388 1.00 83.38 77 LYS A C 1
ATOM 570 O O . LYS A 1 77 ? -31.980 -10.699 27.488 1.00 83.38 77 LYS A O 1
ATOM 575 N N . LYS A 1 78 ? -33.099 -10.302 29.394 1.00 90.31 78 LYS A N 1
ATOM 576 C CA . LYS A 1 78 ? -33.684 -11.651 29.515 1.00 90.31 78 LYS A CA 1
ATOM 577 C C . LYS A 1 78 ? -34.644 -11.979 28.370 1.00 90.31 78 LYS A C 1
ATOM 579 O O . LYS A 1 78 ? -34.608 -13.096 27.865 1.00 90.31 78 LYS A O 1
ATOM 584 N N . ALA A 1 79 ? -35.465 -11.019 27.942 1.00 87.81 79 ALA A N 1
ATOM 585 C CA . ALA A 1 79 ? -36.385 -11.191 26.817 1.00 87.81 79 ALA A CA 1
ATOM 586 C C . ALA A 1 79 ? -35.651 -11.361 25.476 1.00 87.81 79 ALA A C 1
ATOM 588 O O . ALA A 1 79 ? -36.079 -12.144 24.634 1.00 87.81 79 ALA A O 1
ATOM 589 N N . VAL A 1 80 ? -34.525 -10.668 25.291 1.00 87.00 80 VAL A N 1
ATOM 590 C CA . VAL A 1 80 ? -33.664 -10.859 24.115 1.00 87.00 80 VAL A CA 1
ATOM 591 C C . VAL A 1 80 ? -32.963 -12.214 24.181 1.00 87.00 80 VAL A C 1
ATOM 593 O O . VAL A 1 80 ? -32.991 -12.959 23.209 1.00 87.00 80 VAL A O 1
ATOM 596 N N . ALA A 1 81 ? -32.391 -12.571 25.333 1.00 86.75 81 ALA A N 1
ATOM 597 C CA . ALA A 1 81 ? -31.684 -13.836 25.523 1.00 86.75 81 ALA A CA 1
ATOM 598 C C . ALA A 1 81 ? -32.587 -15.074 25.379 1.00 86.75 81 ALA A C 1
ATOM 600 O O . ALA A 1 81 ? -32.095 -16.137 25.023 1.00 86.75 81 ALA A O 1
ATOM 601 N N . SER A 1 82 ? -33.895 -14.960 25.637 1.00 92.38 82 SER A N 1
ATOM 602 C CA . SER A 1 82 ? -34.835 -16.070 25.433 1.00 92.38 82 SER A CA 1
ATOM 603 C C . SER A 1 82 ? -35.209 -16.294 23.965 1.00 92.38 82 SER A C 1
ATOM 605 O O . SER A 1 82 ? -35.599 -17.402 23.603 1.00 92.38 82 SER A O 1
ATOM 607 N N . GLN A 1 83 ? -35.099 -15.262 23.123 1.00 89.12 83 GLN A N 1
ATOM 608 C CA . GLN A 1 83 ? -35.420 -15.321 21.691 1.00 89.12 83 GLN A CA 1
ATOM 609 C C . GLN A 1 83 ? -34.175 -15.469 20.805 1.00 89.12 83 GLN A C 1
ATOM 611 O O . GLN A 1 83 ? -34.278 -15.865 19.642 1.00 89.12 83 GLN A O 1
ATOM 616 N N . TRP A 1 84 ? -33.001 -15.137 21.338 1.00 89.94 84 TRP A N 1
ATOM 617 C CA . TRP A 1 84 ? -31.730 -15.201 20.638 1.00 89.94 84 TRP A CA 1
ATOM 618 C C . TRP A 1 84 ? -31.008 -16.525 20.909 1.00 89.94 84 TRP A C 1
ATOM 620 O O . TRP A 1 84 ? -30.812 -16.925 22.051 1.00 89.94 84 TRP A O 1
ATOM 630 N N . ASP A 1 85 ? -30.571 -17.186 19.840 1.00 86.44 85 ASP A N 1
ATOM 631 C CA . ASP A 1 85 ? -29.891 -18.489 19.872 1.00 86.44 85 ASP A CA 1
ATOM 632 C C . ASP A 1 85 ? -28.379 -18.404 20.157 1.00 86.44 85 ASP A C 1
ATOM 634 O O . ASP A 1 85 ? -27.694 -19.426 20.181 1.00 86.44 85 ASP A O 1
ATOM 638 N N . GLY A 1 86 ? -27.844 -17.198 20.369 1.00 82.31 86 GLY A N 1
ATOM 639 C CA . GLY A 1 86 ? -26.423 -16.971 20.636 1.00 82.31 86 GLY A CA 1
ATOM 640 C C . GLY A 1 86 ? -25.531 -16.942 19.390 1.00 82.31 86 GLY A C 1
ATOM 641 O O . GLY A 1 86 ? -24.333 -16.702 19.516 1.00 82.31 86 GLY A O 1
ATOM 642 N N . SER A 1 87 ? -26.075 -17.188 18.194 1.00 83.06 87 SER A N 1
ATOM 643 C CA . SER A 1 87 ? -25.264 -17.384 16.984 1.00 83.06 87 SER A CA 1
ATOM 644 C C . SER A 1 87 ? -25.077 -16.118 16.145 1.00 83.06 87 SER A C 1
ATOM 646 O O . SER A 1 87 ? -24.012 -15.926 15.559 1.00 83.06 87 SER A O 1
ATOM 648 N N . ASP A 1 88 ? -26.085 -15.239 16.110 1.00 87.25 88 ASP A N 1
ATOM 649 C CA . ASP A 1 88 ? -26.092 -14.064 15.233 1.00 87.25 88 ASP A CA 1
ATOM 650 C C . ASP A 1 88 ? -26.205 -12.738 16.014 1.00 87.25 88 ASP A C 1
ATOM 652 O O . ASP A 1 88 ? -27.280 -12.424 16.538 1.00 87.25 88 ASP A O 1
ATOM 656 N N . PRO A 1 89 ? -25.132 -11.929 16.095 1.00 80.75 89 PRO A N 1
ATOM 657 C CA . PRO A 1 89 ? -25.159 -10.644 16.791 1.00 80.75 89 PRO A CA 1
ATOM 658 C C . PRO A 1 89 ? -26.080 -9.608 16.125 1.00 80.75 89 PRO A C 1
ATOM 660 O O . PRO A 1 89 ? -26.555 -8.698 16.807 1.00 80.75 89 PRO A O 1
ATOM 663 N N . GLU A 1 90 ? -26.361 -9.733 14.823 1.00 87.56 90 GLU A N 1
ATOM 664 C CA . GLU A 1 90 ? -27.289 -8.852 14.104 1.00 87.56 90 GLU A CA 1
ATOM 665 C C . GLU A 1 90 ? -28.719 -9.075 14.610 1.00 87.56 90 GLU A C 1
ATOM 667 O O . GLU A 1 90 ? -29.396 -8.141 15.046 1.00 87.56 90 GLU A O 1
ATOM 672 N N . LYS A 1 91 ? -29.124 -10.346 14.668 1.00 88.12 91 LYS A N 1
ATOM 673 C CA . LYS A 1 91 ? -30.422 -10.771 15.196 1.00 88.12 91 LYS A CA 1
ATOM 674 C C . LYS A 1 91 ? -30.590 -10.415 16.675 1.00 88.12 91 LYS A C 1
ATOM 676 O O . LYS A 1 91 ? -31.676 -10.014 17.084 1.00 88.12 91 LYS A O 1
ATOM 681 N N . ALA A 1 92 ? -29.521 -10.495 17.472 1.00 84.88 92 ALA A N 1
ATOM 682 C CA . ALA A 1 92 ? -29.540 -10.072 18.874 1.00 84.88 92 ALA A CA 1
ATOM 683 C C . ALA A 1 92 ? -29.875 -8.579 19.027 1.00 84.88 92 ALA A C 1
ATOM 685 O O . ALA A 1 92 ? -30.695 -8.201 19.865 1.00 84.88 92 ALA A O 1
ATOM 686 N N . LEU A 1 93 ? -29.246 -7.725 18.213 1.00 85.19 93 LEU A N 1
ATOM 687 C CA . LEU A 1 93 ? -29.481 -6.281 18.229 1.00 85.19 93 LEU A CA 1
ATOM 688 C C . LEU A 1 93 ? -30.855 -5.920 17.671 1.00 85.19 93 LEU A C 1
ATOM 690 O O . LEU A 1 93 ? -31.508 -5.035 18.215 1.00 85.19 93 LEU A O 1
ATOM 694 N N . GLU A 1 94 ? -31.323 -6.616 16.638 1.00 90.25 94 GLU A N 1
ATOM 695 C CA . GLU A 1 94 ? -32.672 -6.430 16.106 1.00 90.25 94 GLU A CA 1
ATOM 696 C C . GLU A 1 94 ? -33.744 -6.762 17.155 1.00 90.25 94 GLU A C 1
ATOM 698 O O . GLU A 1 94 ? -34.627 -5.942 17.417 1.00 90.25 94 GLU A O 1
ATOM 703 N N . LEU A 1 95 ? -33.616 -7.910 17.828 1.00 90.19 95 LEU A N 1
ATOM 704 C CA . LEU A 1 95 ? -34.487 -8.298 18.942 1.00 90.19 95 LEU A CA 1
ATOM 705 C C . LEU A 1 95 ? -34.421 -7.285 20.089 1.00 90.19 95 LEU A C 1
ATOM 707 O O . LEU A 1 95 ? -35.452 -6.911 20.649 1.00 90.19 95 LEU A O 1
ATOM 711 N N . PHE A 1 96 ? -33.223 -6.786 20.407 1.00 91.12 96 PHE A N 1
ATOM 712 C CA . PHE A 1 96 ? -33.041 -5.753 21.422 1.00 91.12 96 PHE A CA 1
ATOM 713 C C . PHE A 1 96 ? -33.755 -4.450 21.056 1.00 91.12 96 PHE A C 1
ATOM 715 O O . PHE A 1 96 ? -34.449 -3.892 21.900 1.00 91.12 96 PHE A O 1
ATOM 722 N N . VAL A 1 97 ? -33.641 -3.973 19.813 1.00 90.75 97 VAL A N 1
ATOM 723 C CA . VAL A 1 97 ? -34.344 -2.768 19.339 1.00 90.75 97 VAL A CA 1
ATOM 724 C C . VAL A 1 97 ? -35.860 -2.962 19.412 1.00 90.75 97 VAL A C 1
ATOM 726 O O . VAL A 1 97 ? -36.569 -2.074 19.889 1.00 90.75 97 VAL A O 1
ATOM 729 N N . GLN A 1 98 ? -36.366 -4.120 18.980 1.00 94.38 98 GLN A N 1
ATOM 730 C CA . GLN A 1 98 ? -37.797 -4.426 19.014 1.00 94.38 98 GLN A CA 1
ATOM 731 C C . GLN A 1 98 ? -38.344 -4.445 20.447 1.00 94.38 98 GLN A C 1
ATOM 733 O O . GLN A 1 98 ? -39.341 -3.779 20.730 1.00 94.38 98 GLN A O 1
ATOM 738 N N . GLU A 1 99 ? -37.688 -5.158 21.364 1.00 91.75 99 GLU A N 1
ATOM 739 C CA . GLU A 1 99 ? -38.122 -5.237 22.763 1.00 91.75 99 GLU A CA 1
ATOM 740 C C . GLU A 1 99 ? -37.916 -3.919 23.523 1.00 91.75 99 GLU A C 1
ATOM 742 O O . GLU A 1 99 ? -38.758 -3.538 24.341 1.00 91.75 99 GLU A O 1
ATOM 747 N N . ALA A 1 100 ? -36.857 -3.165 23.216 1.00 90.25 100 ALA A N 1
ATOM 748 C CA . ALA A 1 100 ? -36.635 -1.835 23.780 1.00 90.25 100 ALA A CA 1
ATOM 749 C C . ALA A 1 100 ? -37.758 -0.868 23.370 1.00 90.25 100 ALA A C 1
ATOM 751 O O . ALA A 1 100 ? -38.304 -0.169 24.224 1.00 90.25 100 ALA A O 1
ATOM 752 N N . ASN A 1 101 ? -38.167 -0.878 22.097 1.00 92.94 101 ASN A N 1
ATOM 753 C CA . ASN A 1 101 ? -39.277 -0.057 21.606 1.00 92.94 101 ASN A CA 1
ATOM 754 C C . ASN A 1 101 ? -40.616 -0.435 22.255 1.00 92.94 101 ASN A C 1
ATOM 756 O O . ASN A 1 101 ? -41.349 0.457 22.681 1.00 92.94 101 ASN A O 1
ATOM 760 N N . LYS A 1 102 ? -40.917 -1.735 22.402 1.00 94.19 102 LYS A N 1
ATOM 761 C CA . LYS A 1 102 ? -42.138 -2.208 23.089 1.00 94.19 102 LYS A CA 1
ATOM 762 C C . LYS A 1 102 ? -42.228 -1.718 24.536 1.00 94.19 102 LYS A C 1
ATOM 764 O O . LYS A 1 102 ? -43.321 -1.477 25.036 1.00 94.19 102 LYS A O 1
ATOM 769 N N . ARG A 1 103 ? -41.080 -1.574 25.201 1.00 89.69 103 ARG A N 1
ATOM 770 C CA . ARG A 1 103 ? -40.963 -1.154 26.606 1.00 89.69 103 ARG A CA 1
ATOM 771 C C . ARG A 1 103 ? -40.759 0.358 26.787 1.00 89.69 103 ARG A C 1
ATOM 773 O O . ARG A 1 103 ? -40.651 0.812 27.919 1.00 89.69 103 ARG A O 1
ATOM 780 N N . GLY A 1 104 ? -40.716 1.138 25.702 1.00 89.94 104 GLY A N 1
ATOM 781 C CA . GLY A 1 104 ? -40.555 2.598 25.750 1.00 89.94 104 GLY A CA 1
ATOM 782 C C . GLY A 1 104 ? -39.111 3.098 25.906 1.00 89.94 104 GLY A C 1
ATOM 783 O O . GLY A 1 104 ? -38.900 4.289 26.122 1.00 89.94 104 GLY A O 1
ATOM 784 N N . PHE A 1 105 ? -38.106 2.231 25.753 1.00 89.12 105 PHE A N 1
ATOM 785 C CA . PHE A 1 105 ? -36.678 2.572 25.817 1.00 89.12 105 PHE A CA 1
ATOM 786 C C . PHE A 1 105 ? -36.154 3.167 24.503 1.00 89.12 105 PHE A C 1
ATOM 788 O O . PHE A 1 105 ? -35.261 2.616 23.856 1.00 89.12 105 PHE A O 1
ATOM 795 N N . THR A 1 106 ? -36.707 4.306 24.090 1.00 88.50 106 THR A N 1
ATOM 796 C CA . THR A 1 106 ? -36.426 4.926 22.782 1.00 88.50 106 THR A CA 1
ATOM 797 C C . THR A 1 106 ? -34.949 5.282 22.578 1.00 88.50 106 THR A C 1
ATOM 799 O O . THR A 1 106 ? -34.404 5.049 21.502 1.00 88.50 106 THR A O 1
ATOM 802 N N . SER A 1 107 ? -34.261 5.788 23.609 1.00 78.75 107 SER A N 1
ATOM 803 C CA . SER A 1 107 ? -32.836 6.157 23.530 1.00 78.75 107 SER A CA 1
ATOM 804 C C . SER A 1 107 ? -31.924 4.936 23.348 1.00 78.75 107 SER A C 1
ATOM 806 O O . SER A 1 107 ? -30.998 4.944 22.534 1.00 78.75 107 SER A O 1
ATOM 808 N N . GLN A 1 108 ? -32.198 3.854 24.079 1.00 82.25 108 GLN A N 1
ATOM 809 C CA . GLN A 1 108 ? -31.455 2.599 23.991 1.00 82.25 108 GLN A CA 1
ATOM 810 C C . GLN A 1 108 ? -31.746 1.886 22.667 1.00 82.25 108 GLN A C 1
ATOM 812 O O . GLN A 1 108 ? -30.818 1.360 22.050 1.00 82.25 108 GLN A O 1
ATOM 817 N N . ALA A 1 109 ? -32.999 1.920 22.204 1.00 83.81 109 ALA A N 1
ATOM 818 C CA . ALA A 1 109 ? -33.394 1.403 20.900 1.00 83.81 109 ALA A CA 1
ATOM 819 C C . ALA A 1 109 ? -32.678 2.143 19.761 1.00 83.81 109 ALA A C 1
ATOM 821 O O . ALA A 1 109 ? -32.143 1.498 18.864 1.00 83.81 109 ALA A O 1
ATOM 822 N N . LEU A 1 110 ? -32.580 3.477 19.824 1.00 82.69 110 LEU A N 1
ATOM 823 C CA . LEU A 1 110 ? -31.868 4.269 18.817 1.00 82.69 110 LEU A CA 1
ATOM 824 C C . LEU A 1 110 ? -30.380 3.896 18.751 1.00 82.69 110 LEU A C 1
ATOM 826 O O . LEU A 1 110 ? -29.873 3.570 17.682 1.00 82.69 110 LEU A O 1
ATOM 830 N N . LYS A 1 111 ? -29.696 3.842 19.901 1.00 78.06 111 LYS A N 1
ATOM 831 C CA . LYS A 1 111 ? -28.276 3.446 19.970 1.00 78.06 111 LYS A CA 1
ATOM 832 C C . LYS A 1 111 ? -28.033 2.021 19.468 1.00 78.06 111 LYS A C 1
ATOM 834 O O . LYS A 1 111 ? -27.019 1.750 18.829 1.00 78.06 111 LYS A O 1
ATOM 839 N N . ALA A 1 112 ? -28.931 1.089 19.780 1.00 79.31 112 ALA A N 1
ATOM 840 C CA . ALA A 1 112 ? -28.836 -0.279 19.278 1.00 79.31 112 ALA A CA 1
ATOM 841 C C . ALA A 1 112 ? -29.105 -0.348 17.765 1.00 79.31 112 ALA A C 1
ATOM 843 O O . ALA A 1 112 ? -28.418 -1.090 17.066 1.00 79.31 112 ALA A O 1
ATOM 844 N N . SER A 1 113 ? -30.017 0.481 17.249 1.00 81.69 113 SER A N 1
ATOM 845 C CA . SER A 1 113 ? -30.284 0.615 15.815 1.00 81.69 113 SER A CA 1
ATOM 846 C C . SER A 1 113 ? -29.083 1.177 15.049 1.00 81.69 113 SER A C 1
ATOM 848 O O . SER A 1 113 ? -28.784 0.688 13.966 1.00 81.69 113 SER A O 1
ATOM 850 N N . GLU A 1 114 ? -28.363 2.158 15.601 1.00 77.44 114 GLU A N 1
ATOM 851 C CA . GLU A 1 114 ? -27.118 2.681 15.007 1.00 77.44 114 GLU A CA 1
ATOM 852 C C . GLU A 1 114 ? -26.015 1.613 14.942 1.00 77.44 114 GLU A C 1
ATOM 854 O O . GLU A 1 114 ? -25.288 1.502 13.957 1.00 77.44 114 GLU A O 1
ATOM 859 N N . LYS A 1 115 ? -25.893 0.779 15.981 1.00 79.19 115 LYS A N 1
ATOM 860 C CA . LYS A 1 115 ? -24.953 -0.354 15.960 1.00 79.19 115 LYS A CA 1
ATOM 861 C C . LYS A 1 115 ? -25.358 -1.418 14.943 1.00 79.19 115 LYS A C 1
ATOM 863 O O . LYS A 1 115 ? -24.491 -2.015 14.308 1.00 79.19 115 LYS A O 1
ATOM 868 N N . LEU A 1 116 ? -26.660 -1.662 14.798 1.00 83.31 116 LEU A N 1
ATOM 869 C CA . LEU A 1 116 ? -27.199 -2.603 13.822 1.00 83.31 116 LEU A CA 1
ATOM 870 C C . LEU A 1 116 ? -26.878 -2.154 12.388 1.00 83.31 116 LEU A C 1
ATOM 872 O O . LEU A 1 116 ? -26.426 -2.968 11.584 1.00 83.31 116 LEU A O 1
ATOM 876 N N . THR A 1 117 ? -27.052 -0.867 12.072 1.00 85.06 117 THR A N 1
ATOM 877 C CA . THR A 1 117 ? -26.705 -0.328 10.747 1.00 85.06 117 THR A CA 1
ATOM 878 C C . THR A 1 117 ? -25.201 -0.389 10.478 1.00 85.06 117 THR A C 1
ATOM 880 O O . THR A 1 117 ? -24.808 -0.812 9.394 1.00 85.06 117 THR A O 1
ATOM 883 N N . ASP A 1 118 ? -24.352 -0.061 11.457 1.00 78.44 118 ASP A N 1
ATOM 884 C CA . ASP A 1 118 ? -22.889 -0.181 11.327 1.00 78.44 118 ASP A CA 1
ATOM 885 C C . ASP A 1 118 ? -22.439 -1.632 11.065 1.00 78.44 118 ASP A C 1
ATOM 887 O O . ASP A 1 118 ? -21.595 -1.887 10.202 1.00 78.44 118 ASP A O 1
ATOM 891 N N . LEU A 1 119 ? -23.035 -2.612 11.754 1.00 81.81 119 LEU A N 1
ATOM 892 C CA . LEU A 1 119 ? -22.751 -4.031 11.512 1.00 81.81 119 LEU A CA 1
ATOM 893 C C . LEU A 1 119 ? -23.157 -4.480 10.106 1.00 81.81 119 LEU A C 1
ATOM 895 O O . LEU A 1 119 ? -22.384 -5.191 9.459 1.00 81.81 119 LEU A O 1
ATOM 899 N N . ARG A 1 120 ? -24.326 -4.042 9.624 1.00 90.50 120 ARG A N 1
ATOM 900 C CA . ARG A 1 120 ? -24.789 -4.326 8.257 1.00 90.50 120 ARG A CA 1
ATOM 901 C C . ARG A 1 120 ? -23.841 -3.746 7.216 1.00 90.50 120 ARG A C 1
ATOM 903 O O . ARG A 1 120 ? -23.371 -4.489 6.359 1.00 90.50 120 ARG A O 1
ATOM 910 N N . MET A 1 121 ? -23.457 -2.476 7.359 1.00 82.31 121 MET A N 1
ATOM 911 C CA . MET A 1 121 ? -22.502 -1.840 6.445 1.00 82.31 121 MET A CA 1
ATOM 912 C C . MET A 1 121 ? -21.155 -2.571 6.421 1.00 82.31 121 MET A C 1
ATOM 914 O O . MET A 1 121 ? -20.614 -2.840 5.352 1.00 82.31 121 MET A O 1
ATOM 918 N N . LYS A 1 122 ? -20.626 -2.976 7.583 1.00 81.00 122 LYS A N 1
ATOM 919 C CA . LYS A 1 122 ? -19.371 -3.749 7.657 1.00 81.00 122 LYS A CA 1
ATOM 920 C C . LYS A 1 122 ? -19.468 -5.121 6.996 1.00 81.00 122 LYS A C 1
ATOM 922 O O . LYS A 1 122 ? -18.467 -5.636 6.495 1.00 81.00 122 LYS A O 1
ATOM 927 N N . LYS A 1 123 ? -20.638 -5.756 7.041 1.00 85.81 123 LYS A N 1
ATOM 928 C CA . LYS A 1 123 ? -20.882 -7.045 6.386 1.00 85.81 123 LYS A CA 1
ATOM 929 C C . LYS A 1 123 ? -20.934 -6.876 4.869 1.00 85.81 123 LYS A C 1
ATOM 931 O O . LYS A 1 123 ? -20.211 -7.584 4.172 1.00 85.81 123 LYS A O 1
ATOM 936 N N . GLU A 1 124 ? -21.679 -5.887 4.385 1.00 82.31 124 GLU A N 1
ATOM 937 C CA . GLU A 1 124 ? -21.746 -5.526 2.962 1.00 82.31 124 GLU A CA 1
ATOM 938 C C . GLU A 1 124 ? -20.366 -5.147 2.403 1.00 82.31 124 GLU A C 1
ATOM 940 O O . GLU A 1 124 ? -19.969 -5.615 1.335 1.00 82.31 124 GLU A O 1
ATOM 945 N N . GLU A 1 125 ? -19.576 -4.372 3.151 1.00 76.69 125 GLU A N 1
ATOM 946 C CA . GLU A 1 125 ? -18.207 -4.016 2.770 1.00 76.69 125 GLU A CA 1
ATOM 947 C C . GLU A 1 125 ? -17.334 -5.269 2.610 1.00 76.69 125 GLU A C 1
ATOM 949 O O . GLU A 1 125 ? -16.680 -5.447 1.578 1.00 76.69 125 GLU A O 1
ATOM 954 N N . LYS A 1 126 ? -17.370 -6.194 3.578 1.00 78.19 126 LYS A N 1
ATOM 955 C CA . LYS A 1 126 ? -16.638 -7.468 3.485 1.00 78.19 126 LYS A CA 1
ATOM 956 C C . LYS A 1 126 ? -17.070 -8.293 2.276 1.00 78.19 126 LYS A C 1
ATOM 958 O O . LYS A 1 126 ? -16.211 -8.842 1.585 1.00 78.19 126 LYS A O 1
ATOM 963 N N . GLU A 1 127 ? -18.368 -8.380 2.010 1.00 82.00 127 GLU A N 1
ATOM 964 C CA . GLU A 1 127 ? -18.900 -9.096 0.849 1.00 82.00 127 GLU A CA 1
ATOM 965 C C . GLU A 1 127 ? -18.433 -8.462 -0.467 1.00 82.00 127 GLU A C 1
ATOM 967 O O . GLU A 1 127 ? -17.991 -9.178 -1.371 1.00 82.00 127 GLU A O 1
ATOM 972 N N . SER A 1 128 ? -18.416 -7.128 -0.547 1.00 78.69 128 SER A N 1
ATOM 973 C CA . SER A 1 128 ? -17.921 -6.394 -1.716 1.00 78.69 128 SER A CA 1
ATOM 974 C C . SER A 1 128 ? -16.429 -6.645 -1.976 1.00 78.69 128 SER A C 1
ATOM 976 O O . SER A 1 128 ? -16.035 -6.926 -3.111 1.00 78.69 128 SER A O 1
ATOM 978 N N . ILE A 1 129 ? -15.600 -6.659 -0.924 1.00 76.81 129 ILE A N 1
ATOM 979 C CA . ILE A 1 129 ? -14.161 -6.945 -1.014 1.00 76.81 129 ILE A CA 1
ATOM 980 C C . ILE A 1 129 ? -13.932 -8.385 -1.480 1.00 76.81 129 ILE A C 1
ATOM 982 O O . ILE A 1 129 ? -13.070 -8.642 -2.326 1.00 76.81 129 ILE A O 1
ATOM 986 N N . ILE A 1 130 ? -14.709 -9.339 -0.959 1.00 77.94 130 ILE A N 1
ATOM 987 C CA . ILE A 1 130 ? -14.655 -10.738 -1.402 1.00 77.94 130 ILE A CA 1
ATOM 988 C C . ILE A 1 130 ? -15.035 -10.840 -2.886 1.00 77.94 130 ILE A C 1
ATOM 990 O O . ILE A 1 130 ? -14.355 -11.542 -3.638 1.00 77.94 130 ILE A O 1
ATOM 994 N N . GLY A 1 131 ? -16.076 -10.124 -3.323 1.00 86.94 131 GLY A N 1
ATOM 995 C CA . GLY A 1 131 ? -16.484 -10.049 -4.727 1.00 86.94 131 GLY A CA 1
ATOM 996 C C . GLY A 1 131 ? -15.379 -9.502 -5.633 1.00 86.94 131 GLY A C 1
ATOM 997 O O . GLY A 1 131 ? -15.038 -10.125 -6.641 1.00 86.94 131 GLY A O 1
ATOM 998 N N . LEU A 1 132 ? -14.749 -8.396 -5.233 1.00 82.38 132 LEU A N 1
ATOM 999 C CA . LEU A 1 132 ? -13.661 -7.762 -5.979 1.00 82.38 132 LEU A CA 1
ATOM 1000 C C . LEU A 1 132 ? -12.431 -8.672 -6.084 1.00 82.38 132 LEU A C 1
ATOM 1002 O O . LEU A 1 132 ? -11.879 -8.845 -7.171 1.00 82.38 132 LEU A O 1
ATOM 1006 N N . ARG A 1 133 ? -12.044 -9.339 -4.989 1.00 81.38 133 ARG A N 1
ATOM 1007 C CA . ARG A 1 133 ? -10.939 -10.314 -4.999 1.00 81.38 133 ARG A CA 1
ATOM 1008 C C . ARG A 1 133 ? -11.227 -11.508 -5.905 1.00 81.38 133 ARG A C 1
ATOM 1010 O O . ARG A 1 133 ? -10.336 -11.941 -6.637 1.00 81.38 133 ARG A O 1
ATOM 1017 N N . LYS A 1 134 ? -12.456 -12.035 -5.897 1.00 87.38 134 LYS A N 1
ATOM 1018 C CA . LYS A 1 134 ? -12.862 -13.118 -6.811 1.00 87.38 134 LYS A CA 1
ATOM 1019 C C . LYS A 1 134 ? -12.781 -12.680 -8.274 1.00 87.38 134 LYS A C 1
ATOM 1021 O O . LYS A 1 134 ? -12.250 -13.428 -9.095 1.00 87.38 134 LYS A O 1
ATOM 1026 N N . ALA A 1 135 ? -13.242 -11.470 -8.592 1.00 85.12 135 ALA A N 1
ATOM 1027 C CA . ALA A 1 135 ? -13.162 -10.918 -9.943 1.00 85.12 135 ALA A CA 1
ATOM 1028 C C . ALA A 1 135 ? -11.704 -10.761 -10.409 1.00 85.12 135 ALA A C 1
ATOM 1030 O O . ALA A 1 135 ? -11.347 -11.261 -11.474 1.00 85.12 135 ALA A O 1
ATOM 1031 N N . GLN A 1 136 ? -10.839 -10.175 -9.574 1.00 85.06 136 GLN A N 1
ATOM 1032 C CA . GLN A 1 136 ? -9.408 -10.027 -9.869 1.00 85.06 136 GLN A CA 1
ATOM 1033 C C . GLN A 1 136 ? -8.703 -11.375 -10.049 1.00 85.06 136 GLN A C 1
ATOM 1035 O O . GLN A 1 136 ? -7.902 -11.539 -10.965 1.00 85.06 136 GLN A O 1
ATOM 1040 N N . THR A 1 137 ? -9.024 -12.360 -9.205 1.00 83.69 137 THR A N 1
ATOM 1041 C CA . THR A 1 137 ? -8.453 -13.713 -9.310 1.00 83.69 137 THR A CA 1
ATOM 1042 C C . THR A 1 137 ? -8.865 -14.373 -10.623 1.00 83.69 137 THR A C 1
ATOM 1044 O O . THR A 1 137 ? -8.031 -14.959 -11.309 1.00 83.69 137 THR A O 1
ATOM 1047 N N . THR A 1 138 ? -10.130 -14.219 -11.014 1.00 90.25 138 THR A N 1
ATOM 1048 C CA . THR A 1 138 ? -10.652 -14.748 -12.281 1.00 90.25 138 THR A CA 1
ATOM 1049 C C . THR A 1 138 ? -9.980 -14.075 -13.478 1.00 90.25 138 THR A C 1
ATOM 1051 O O . THR A 1 138 ? -9.587 -14.742 -14.432 1.00 90.25 138 THR A O 1
ATOM 1054 N N . GLU A 1 139 ? -9.797 -12.754 -13.438 1.00 88.50 139 GLU A N 1
ATOM 1055 C CA . GLU A 1 139 ? -9.101 -12.022 -14.499 1.00 88.50 139 GLU A CA 1
ATOM 1056 C C . GLU A 1 139 ? -7.630 -12.446 -14.607 1.00 88.50 139 GLU A C 1
ATOM 1058 O O . GLU A 1 139 ? -7.130 -12.675 -15.710 1.00 88.50 139 GLU A O 1
ATOM 1063 N N . ALA A 1 140 ? -6.944 -12.609 -13.474 1.00 85.31 140 ALA A N 1
ATOM 1064 C CA . ALA A 1 140 ? -5.566 -13.084 -13.432 1.00 85.31 140 ALA A CA 1
ATOM 1065 C C . ALA A 1 140 ? -5.433 -14.507 -13.995 1.00 85.31 140 ALA A C 1
ATOM 1067 O O . ALA A 1 140 ? -4.512 -14.767 -14.770 1.00 85.31 140 ALA A O 1
ATOM 1068 N N . GLN A 1 141 ? -6.372 -15.404 -13.677 1.00 89.62 141 GLN A N 1
ATOM 1069 C CA . GLN A 1 141 ? -6.429 -16.749 -14.257 1.00 89.62 141 GLN A CA 1
ATOM 1070 C C . GLN A 1 141 ? -6.628 -16.695 -15.772 1.00 89.62 141 GLN A C 1
ATOM 1072 O O . GLN A 1 141 ? -5.842 -17.292 -16.502 1.00 89.62 141 GLN A O 1
ATOM 1077 N N . ARG A 1 142 ? -7.584 -15.896 -16.265 1.00 91.62 142 ARG A N 1
ATOM 1078 C CA . ARG A 1 142 ? -7.808 -15.734 -17.713 1.00 91.62 142 ARG A CA 1
ATOM 1079 C C . ARG A 1 142 ? -6.591 -15.162 -18.436 1.00 91.62 142 ARG A C 1
ATOM 1081 O O . ARG A 1 142 ? -6.266 -15.619 -19.528 1.00 91.62 142 ARG A O 1
ATOM 1088 N N . LYS A 1 143 ? -5.901 -14.182 -17.844 1.00 90.69 143 LYS A N 1
ATOM 1089 C CA . LYS A 1 143 ? -4.648 -13.639 -18.397 1.00 90.69 143 LYS A CA 1
ATOM 1090 C C . LYS A 1 143 ? -3.530 -14.680 -18.385 1.00 90.69 143 LYS A C 1
ATOM 1092 O O . LYS A 1 143 ? -2.800 -14.786 -19.365 1.00 90.69 143 LYS A O 1
ATOM 1097 N N . GLY A 1 144 ? -3.417 -15.463 -17.313 1.00 87.50 144 GLY A N 1
ATOM 1098 C CA . GLY A 1 144 ? -2.460 -16.563 -17.206 1.00 87.50 144 GLY A CA 1
ATOM 1099 C C . GLY A 1 144 ? -2.695 -17.644 -18.262 1.00 87.50 144 GLY A C 1
ATOM 1100 O O . GLY A 1 144 ? -1.756 -18.046 -18.942 1.00 87.50 144 GLY A O 1
ATOM 1101 N N . GLU A 1 145 ? -3.946 -18.055 -18.460 1.00 88.19 145 GLU A N 1
ATOM 1102 C CA . GLU A 1 145 ? -4.347 -19.011 -19.497 1.00 88.19 145 GLU A CA 1
ATOM 1103 C C . GLU A 1 145 ? -4.105 -18.467 -20.907 1.00 88.19 145 GLU A C 1
ATOM 1105 O O . GLU A 1 145 ? -3.582 -19.185 -21.758 1.00 88.19 145 GLU A O 1
ATOM 1110 N N . ALA A 1 146 ? -4.426 -17.193 -21.158 1.00 85.56 146 ALA A N 1
ATOM 1111 C CA . ALA A 1 146 ? -4.150 -16.546 -22.438 1.00 85.56 146 ALA A CA 1
ATOM 1112 C C . ALA A 1 146 ? -2.642 -16.496 -22.732 1.00 85.56 146 ALA A C 1
ATOM 1114 O O . ALA A 1 146 ? -2.224 -16.875 -23.823 1.00 85.56 146 ALA A O 1
ATOM 1115 N N . ALA A 1 147 ? -1.823 -16.119 -21.747 1.00 83.06 147 ALA A N 1
ATOM 1116 C CA . ALA A 1 147 ? -0.367 -16.095 -21.877 1.00 83.06 147 ALA A CA 1
ATOM 1117 C C . ALA A 1 147 ? 0.228 -17.502 -22.051 1.00 83.06 147 ALA A C 1
ATOM 1119 O O . ALA A 1 147 ? 1.198 -17.685 -22.787 1.00 83.06 147 ALA A O 1
ATOM 1120 N N . LEU A 1 148 ? -0.343 -18.515 -21.391 1.00 80.50 148 LEU A N 1
ATOM 1121 C CA . LEU A 1 148 ? 0.066 -19.906 -21.575 1.00 80.50 148 LEU A CA 1
ATOM 1122 C C . LEU A 1 148 ? -0.288 -20.395 -22.982 1.00 80.50 148 LEU A C 1
ATOM 1124 O O . LEU A 1 148 ? 0.544 -21.027 -23.629 1.00 80.50 148 LEU A O 1
ATOM 1128 N N . LYS A 1 149 ? -1.485 -20.061 -23.476 1.00 78.12 149 LYS A N 1
ATOM 1129 C CA . LYS A 1 149 ? -1.914 -20.374 -24.841 1.00 78.12 149 LYS A CA 1
ATOM 1130 C C . LYS A 1 149 ? -1.016 -19.697 -25.874 1.00 78.12 149 LYS A C 1
ATOM 1132 O O . LYS A 1 149 ? -0.579 -20.375 -26.793 1.00 78.12 149 LYS A O 1
ATOM 1137 N N . GLU A 1 150 ? -0.674 -18.423 -25.680 1.00 74.00 150 GLU A N 1
ATOM 1138 C CA . GLU A 1 150 ? 0.262 -17.679 -26.535 1.00 74.00 150 GLU A CA 1
ATOM 1139 C C . GLU A 1 150 ? 1.650 -18.341 -26.570 1.00 74.00 150 GLU A C 1
ATOM 1141 O O . GLU A 1 150 ? 2.200 -18.578 -27.649 1.00 74.00 150 GLU A O 1
ATOM 1146 N N . LYS A 1 151 ? 2.186 -18.729 -25.403 1.00 69.12 151 LYS A N 1
ATOM 1147 C CA . LYS A 1 151 ? 3.460 -19.462 -25.306 1.00 69.12 151 LYS A CA 1
ATOM 1148 C C . LYS A 1 151 ? 3.407 -20.837 -25.976 1.00 69.12 151 LYS A C 1
ATOM 1150 O O . LYS A 1 151 ? 4.377 -21.231 -26.615 1.00 69.12 151 LYS A O 1
ATOM 1155 N N . LEU A 1 152 ? 2.293 -21.557 -25.851 1.00 63.62 152 LEU A N 1
ATOM 1156 C CA . LEU A 1 152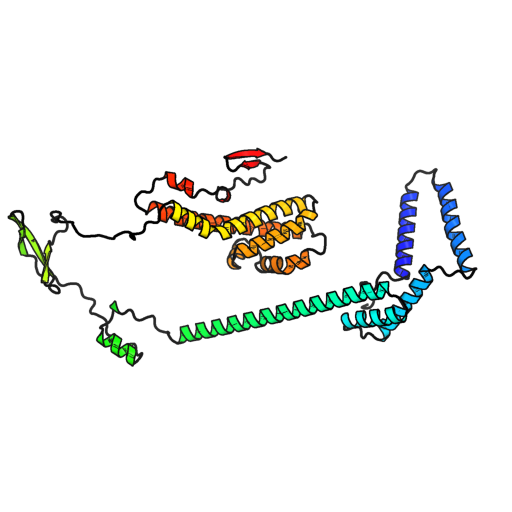 ? 2.102 -22.873 -26.471 1.00 63.62 152 LEU A CA 1
ATOM 1157 C C . LEU A 1 152 ? 1.914 -22.791 -27.992 1.00 63.62 152 LEU A C 1
ATOM 1159 O O . LEU A 1 152 ? 2.277 -23.734 -28.687 1.00 63.62 152 LEU A O 1
ATOM 1163 N N . THR A 1 153 ? 1.393 -21.682 -28.524 1.00 60.41 153 THR A N 1
ATOM 1164 C CA . THR A 1 153 ? 1.279 -21.461 -29.977 1.00 60.41 153 THR A CA 1
ATOM 1165 C C . THR A 1 153 ? 2.581 -21.025 -30.652 1.00 60.41 153 THR A C 1
ATOM 1167 O O . THR A 1 153 ? 2.645 -21.048 -31.875 1.00 60.41 153 THR A O 1
ATOM 1170 N N . SER A 1 154 ? 3.631 -20.677 -29.899 1.00 53.91 154 SER A N 1
ATOM 1171 C CA . SER A 1 154 ? 4.941 -20.319 -30.466 1.00 53.91 154 SER A CA 1
ATOM 1172 C C . SER A 1 154 ? 6.096 -21.031 -29.740 1.00 53.91 154 SER A C 1
ATOM 1174 O O . SER A 1 154 ? 6.945 -20.372 -29.139 1.00 53.91 154 SER A O 1
ATOM 1176 N N . PRO A 1 155 ? 6.176 -22.378 -29.785 1.00 57.44 155 PRO A N 1
ATOM 1177 C CA . PRO A 1 155 ? 7.295 -23.128 -29.198 1.00 57.44 155 PRO A CA 1
ATOM 1178 C C . PRO A 1 155 ? 8.630 -22.866 -29.916 1.00 57.44 155 PRO A C 1
ATOM 1180 O O . PRO A 1 155 ? 9.695 -23.228 -29.422 1.00 57.44 155 PRO A O 1
ATOM 1183 N N . PHE A 1 156 ? 8.578 -22.209 -31.069 1.00 61.69 156 PHE A N 1
ATOM 1184 C CA . PHE A 1 156 ? 9.721 -21.790 -31.852 1.00 61.69 156 PHE A CA 1
ATOM 1185 C C . PHE A 1 156 ? 9.772 -20.256 -31.862 1.00 61.69 156 PHE A C 1
ATOM 1187 O O . PHE A 1 156 ? 8.737 -19.585 -31.915 1.00 61.69 156 PHE A O 1
ATOM 1194 N N . GLY A 1 157 ? 10.979 -19.695 -31.757 1.00 66.44 157 GLY A N 1
ATOM 1195 C CA . GLY A 1 157 ? 11.185 -18.246 -31.783 1.00 66.44 157 GLY A CA 1
ATOM 1196 C C . GLY A 1 157 ? 10.630 -17.607 -33.061 1.00 66.44 157 GLY A C 1
ATOM 1197 O O . GLY A 1 157 ? 10.453 -18.279 -34.079 1.00 66.44 157 GLY A O 1
ATOM 1198 N N . LYS A 1 158 ? 10.363 -16.296 -33.010 1.00 75.38 158 LYS A N 1
ATOM 1199 C CA . LYS A 1 158 ? 9.989 -15.517 -34.200 1.00 75.38 158 LYS A CA 1
ATOM 1200 C C . LYS A 1 158 ? 11.026 -15.759 -35.303 1.00 75.38 158 LYS A C 1
ATOM 1202 O O . LYS A 1 158 ? 12.221 -15.588 -35.060 1.00 75.38 158 LYS A O 1
ATOM 1207 N N . VAL A 1 159 ? 10.568 -16.181 -36.481 1.00 79.31 159 VAL A N 1
ATOM 1208 C CA . VAL A 1 159 ? 11.428 -16.358 -37.657 1.00 79.31 159 VAL A CA 1
ATOM 1209 C C . VAL A 1 159 ? 11.927 -14.982 -38.083 1.00 79.31 159 VAL A C 1
ATOM 1211 O O . VAL A 1 159 ? 11.134 -14.059 -38.249 1.00 79.31 159 VAL A O 1
ATOM 1214 N N . ASP A 1 160 ? 13.242 -14.845 -38.201 1.00 83.56 160 ASP A N 1
ATOM 1215 C CA . ASP A 1 160 ? 13.914 -13.613 -38.605 1.00 83.56 160 ASP A CA 1
ATOM 1216 C C . ASP A 1 160 ? 13.988 -13.560 -40.142 1.00 83.56 160 ASP A C 1
ATOM 1218 O O . ASP A 1 160 ? 14.715 -14.382 -40.711 1.00 83.56 160 ASP A O 1
ATOM 1222 N N . PRO A 1 161 ? 13.238 -12.673 -40.828 1.00 84.69 161 PRO A N 1
ATOM 1223 C CA . PRO A 1 161 ? 13.124 -12.691 -42.288 1.00 84.69 161 PRO A CA 1
ATOM 1224 C C . PRO A 1 161 ? 14.470 -12.551 -43.007 1.00 84.69 161 PRO A C 1
ATOM 1226 O O . PRO A 1 161 ? 14.668 -13.143 -44.061 1.00 84.69 161 PRO A O 1
ATOM 1229 N N . ASP A 1 162 ? 15.427 -11.846 -42.402 1.00 85.12 162 ASP A N 1
ATOM 1230 C CA . ASP A 1 162 ? 16.720 -11.525 -43.019 1.00 85.12 162 ASP A CA 1
ATOM 1231 C C . ASP A 1 162 ? 17.682 -12.723 -43.088 1.00 85.12 162 ASP A C 1
ATOM 1233 O O . ASP A 1 162 ? 18.761 -12.635 -43.673 1.00 85.12 162 ASP A O 1
ATOM 1237 N N . LYS A 1 163 ? 17.329 -13.851 -42.461 1.00 85.94 163 LYS A N 1
ATOM 1238 C CA . LYS A 1 163 ? 18.167 -15.060 -42.416 1.00 85.94 163 LYS A CA 1
ATOM 1239 C C . LYS A 1 163 ? 17.743 -16.135 -43.403 1.00 85.94 163 LYS A C 1
ATOM 1241 O O . LYS A 1 163 ? 18.470 -17.120 -43.548 1.00 85.94 163 LYS A O 1
ATOM 1246 N N . PHE A 1 164 ? 16.597 -15.978 -44.055 1.00 90.50 164 PHE A N 1
ATOM 1247 C CA . PHE A 1 164 ? 15.991 -17.010 -44.887 1.00 90.50 164 PHE A CA 1
ATOM 1248 C C . PHE A 1 164 ? 15.648 -16.473 -46.272 1.00 90.50 164 PHE A C 1
ATOM 1250 O O . PHE A 1 164 ? 15.482 -15.274 -46.475 1.00 90.50 164 PHE A O 1
ATOM 1257 N N . THR A 1 165 ? 15.566 -17.374 -47.244 1.00 88.62 165 THR A N 1
ATOM 1258 C CA . THR A 1 165 ? 15.173 -17.007 -48.610 1.00 88.62 165 THR A CA 1
ATOM 1259 C C . THR A 1 165 ? 13.692 -16.594 -48.656 1.00 88.62 165 THR A C 1
ATOM 1261 O O . THR A 1 165 ? 12.881 -17.204 -47.944 1.00 88.62 165 THR A O 1
ATOM 1264 N N . PRO A 1 166 ? 13.303 -15.598 -49.476 1.00 88.25 166 PRO A N 1
ATOM 1265 C CA . PRO A 1 166 ? 11.909 -15.163 -49.602 1.00 88.25 166 PRO A CA 1
ATOM 1266 C C . PRO A 1 166 ? 10.942 -16.299 -49.958 1.00 88.25 166 PRO A C 1
ATOM 1268 O O . PRO A 1 166 ? 9.841 -16.367 -49.412 1.00 88.25 166 PRO A O 1
ATOM 1271 N N . GLU A 1 167 ? 11.373 -17.228 -50.813 1.00 90.50 167 GLU A N 1
ATOM 1272 C CA . GLU A 1 167 ? 10.588 -18.389 -51.242 1.00 90.50 167 GLU A CA 1
ATOM 1273 C C . GLU A 1 167 ? 10.294 -19.325 -50.063 1.00 90.50 167 GLU A C 1
ATOM 1275 O O . GLU A 1 167 ? 9.169 -19.792 -49.892 1.00 90.50 167 GLU A O 1
ATOM 1280 N N . SER A 1 168 ? 11.289 -19.546 -49.200 1.00 92.19 168 SER A N 1
ATOM 1281 C CA . SER A 1 168 ? 11.128 -20.375 -48.003 1.00 92.19 168 SER A CA 1
ATOM 1282 C C . SER A 1 168 ? 10.242 -19.732 -46.931 1.00 92.19 168 SER A C 1
ATOM 1284 O O . SER A 1 168 ? 9.533 -20.433 -46.211 1.00 92.19 168 SER A O 1
ATOM 1286 N N . LEU A 1 169 ? 10.234 -18.396 -46.842 1.00 89.56 169 LEU A N 1
ATOM 1287 C CA . LEU A 1 169 ? 9.352 -17.654 -45.937 1.00 89.56 169 LEU A CA 1
ATOM 1288 C C . LEU A 1 169 ? 7.894 -17.710 -46.395 1.00 89.56 169 LEU A C 1
ATOM 1290 O O . LEU A 1 169 ? 7.010 -17.864 -45.555 1.00 89.56 169 LEU A O 1
ATOM 1294 N N . ALA A 1 170 ? 7.646 -17.612 -47.704 1.00 90.06 170 ALA A N 1
ATOM 1295 C CA . ALA A 1 170 ? 6.308 -17.763 -48.269 1.00 90.06 170 ALA A CA 1
ATOM 1296 C C . ALA A 1 170 ? 5.753 -19.170 -47.998 1.00 90.06 170 ALA A C 1
ATOM 1298 O O . ALA A 1 170 ? 4.648 -19.304 -47.477 1.00 90.06 170 ALA A O 1
ATOM 1299 N N . LEU A 1 171 ? 6.561 -20.212 -48.236 1.00 90.38 171 LEU A N 1
ATOM 1300 C CA . LEU A 1 171 ? 6.159 -21.592 -47.957 1.00 90.38 171 LEU A CA 1
ATOM 1301 C C . LEU A 1 171 ? 5.888 -21.810 -46.459 1.00 90.38 171 LEU A C 1
ATOM 1303 O O . LEU A 1 171 ? 4.869 -22.384 -46.094 1.00 90.38 171 LEU A O 1
ATOM 1307 N N . PHE A 1 172 ? 6.736 -21.265 -45.580 1.00 90.31 172 PHE A N 1
ATOM 1308 C CA . PHE A 1 172 ? 6.529 -21.319 -44.131 1.00 90.31 172 PHE A CA 1
ATOM 1309 C C . PHE A 1 172 ? 5.249 -20.598 -43.671 1.00 90.31 172 PHE A C 1
ATOM 1311 O O . PHE A 1 172 ? 4.606 -21.050 -42.725 1.00 90.31 172 PHE A O 1
ATOM 1318 N N . GLN A 1 173 ? 4.857 -19.494 -44.316 1.00 86.38 173 GLN A N 1
ATOM 1319 C CA . GLN A 1 173 ? 3.595 -18.808 -44.010 1.00 86.38 173 GLN A CA 1
ATOM 1320 C C . GLN A 1 173 ? 2.370 -19.648 -44.389 1.00 86.38 173 GLN A C 1
ATOM 1322 O O . GLN A 1 173 ? 1.360 -19.589 -43.688 1.00 86.38 173 GLN A O 1
ATOM 1327 N N . GLU A 1 174 ? 2.462 -20.436 -45.461 1.00 88.44 174 GLU A N 1
ATOM 1328 C CA . GLU A 1 174 ? 1.386 -21.327 -45.906 1.00 88.44 174 GLU A CA 1
ATOM 1329 C C . GLU A 1 174 ? 1.303 -22.611 -45.068 1.00 88.44 174 GLU A C 1
ATOM 1331 O O . GLU A 1 174 ? 0.207 -23.063 -44.732 1.00 88.44 174 GLU A O 1
ATOM 1336 N N . THR A 1 175 ? 2.445 -23.204 -44.709 1.00 87.62 175 THR A N 1
ATOM 1337 C CA . THR A 1 175 ? 2.503 -24.531 -44.073 1.00 87.62 175 THR A CA 1
ATOM 1338 C C . THR A 1 175 ? 2.663 -24.489 -42.555 1.00 87.62 175 THR A C 1
ATOM 1340 O O . THR A 1 175 ? 2.338 -25.463 -41.872 1.00 87.62 175 THR A O 1
ATOM 1343 N N . GLY A 1 176 ? 3.217 -23.403 -42.010 1.00 83.06 176 GLY A N 1
ATOM 1344 C CA . GLY A 1 176 ? 3.639 -23.298 -40.611 1.00 83.06 176 GLY A CA 1
ATOM 1345 C C . GLY A 1 176 ? 4.787 -24.241 -40.221 1.00 83.06 176 GLY A C 1
ATOM 1346 O O . GLY A 1 176 ? 5.063 -24.408 -39.030 1.00 83.06 176 GLY A O 1
ATOM 1347 N N . ASN A 1 177 ? 5.450 -24.895 -41.183 1.00 85.38 177 ASN A N 1
ATOM 1348 C CA . ASN A 1 177 ? 6.440 -25.937 -40.919 1.00 85.38 177 ASN A CA 1
ATOM 1349 C C . ASN A 1 177 ? 7.878 -25.416 -41.050 1.00 85.38 177 ASN A C 1
ATOM 1351 O O . ASN A 1 177 ? 8.356 -25.102 -42.132 1.00 85.38 177 ASN A O 1
ATOM 1355 N N . TYR A 1 178 ? 8.622 -25.403 -39.943 1.00 84.75 178 TYR A N 1
ATOM 1356 C CA . TYR A 1 178 ? 10.003 -24.900 -39.889 1.00 84.75 178 TYR A CA 1
ATOM 1357 C C . TYR A 1 178 ? 10.995 -25.631 -40.807 1.00 84.75 178 TYR A C 1
ATOM 1359 O O . TYR A 1 178 ? 12.065 -25.092 -41.081 1.00 84.75 178 TYR A O 1
ATOM 1367 N N . LYS A 1 179 ? 10.669 -26.842 -41.281 1.00 87.88 179 LYS A N 1
ATOM 1368 C CA . LYS A 1 179 ? 11.503 -27.579 -42.248 1.00 87.88 179 LYS A CA 1
ATOM 1369 C C . LYS A 1 179 ? 11.576 -26.904 -43.617 1.00 87.88 179 LYS A C 1
ATOM 1371 O O . LYS A 1 179 ? 12.512 -27.177 -44.360 1.00 87.88 179 LYS A O 1
ATOM 1376 N N . ASP A 1 180 ? 10.616 -26.037 -43.914 1.00 90.06 180 ASP A N 1
ATOM 1377 C CA . ASP A 1 180 ? 10.512 -25.351 -45.196 1.00 90.06 180 ASP A CA 1
ATOM 1378 C C . ASP A 1 180 ? 11.443 -24.134 -45.275 1.00 90.06 180 ASP A C 1
ATOM 1380 O O . ASP A 1 180 ? 11.707 -23.636 -46.364 1.00 90.06 180 ASP A O 1
ATOM 1384 N N . LEU A 1 181 ? 11.982 -23.680 -44.134 1.00 89.81 181 LEU A N 1
ATOM 1385 C CA . LEU A 1 181 ? 12.892 -22.543 -44.042 1.00 89.81 181 LEU A CA 1
ATOM 1386 C C . LEU A 1 181 ? 14.291 -22.894 -44.566 1.00 89.81 181 LEU A C 1
ATOM 1388 O O . LEU A 1 181 ? 14.993 -23.742 -44.011 1.00 89.81 181 LEU A O 1
ATOM 1392 N N . VAL A 1 182 ? 14.741 -22.160 -45.583 1.00 90.00 182 VAL A N 1
ATOM 1393 C CA . VAL A 1 182 ? 16.069 -22.306 -46.191 1.00 90.00 182 VAL A CA 1
ATOM 1394 C C . VAL A 1 182 ? 16.892 -21.070 -45.857 1.00 90.00 182 VAL A C 1
ATOM 1396 O O . VAL A 1 182 ? 16.514 -19.954 -46.211 1.00 90.00 182 VAL A O 1
ATOM 1399 N N . GLN A 1 183 ? 18.005 -21.261 -45.144 1.00 87.69 183 GLN A N 1
ATOM 1400 C CA . GLN A 1 183 ? 18.879 -20.159 -44.733 1.00 87.69 183 GLN A CA 1
ATOM 1401 C C . GLN A 1 183 ? 19.593 -19.539 -45.935 1.00 87.69 183 GLN A C 1
ATOM 1403 O O . GLN A 1 18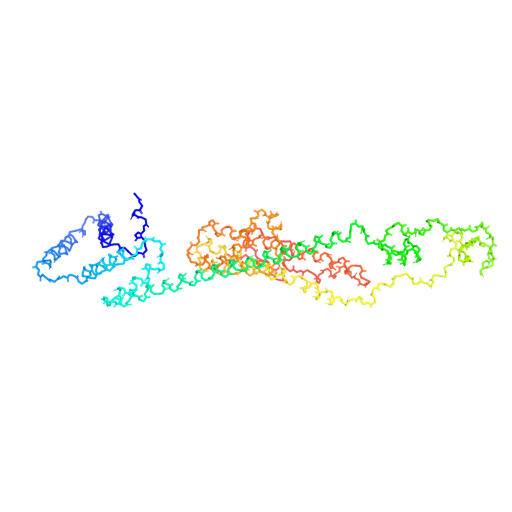3 ? 20.039 -20.249 -46.837 1.00 87.69 183 GLN A O 1
ATOM 1408 N N . LEU A 1 184 ? 19.761 -18.218 -45.906 1.00 80.50 184 LEU A N 1
ATOM 1409 C CA . LEU A 1 184 ? 20.644 -17.524 -46.838 1.00 80.50 184 LEU A CA 1
ATOM 1410 C C . LEU A 1 184 ? 22.095 -18.011 -46.633 1.00 80.50 184 LEU A C 1
ATOM 1412 O O . LEU A 1 184 ? 22.527 -18.182 -45.485 1.00 80.50 184 LEU A O 1
ATOM 1416 N N . PRO A 1 185 ? 22.861 -18.255 -47.713 1.00 74.62 185 PRO A N 1
ATOM 1417 C CA . PRO A 1 185 ? 24.248 -18.691 -47.605 1.00 74.62 185 PRO A CA 1
ATOM 1418 C C . PRO A 1 185 ? 25.075 -17.668 -46.812 1.00 74.62 185 PRO A C 1
ATOM 1420 O O . PRO A 1 185 ? 25.078 -16.478 -47.114 1.00 74.62 185 PRO A O 1
ATOM 1423 N N . LYS A 1 186 ? 25.780 -18.136 -45.774 1.00 65.62 186 LYS A N 1
ATOM 1424 C CA . LYS A 1 186 ? 26.544 -17.304 -44.819 1.00 65.62 186 LYS A CA 1
ATOM 1425 C C . LYS A 1 186 ? 27.895 -16.798 -45.343 1.00 65.62 186 LYS A C 1
ATOM 1427 O O . LYS A 1 186 ? 28.642 -16.165 -44.593 1.00 65.62 186 LYS A O 1
ATOM 1432 N N . ASP A 1 187 ? 28.239 -17.068 -46.596 1.00 61.28 187 ASP A N 1
ATOM 1433 C CA . ASP A 1 187 ? 29.611 -16.912 -47.061 1.00 61.28 187 ASP A CA 1
ATOM 1434 C C . ASP A 1 187 ? 29.877 -15.552 -47.713 1.00 61.28 187 ASP A C 1
ATOM 1436 O O . ASP A 1 187 ? 29.499 -15.286 -48.847 1.00 61.28 187 ASP A O 1
ATOM 1440 N N . LYS A 1 188 ? 30.562 -14.720 -46.917 1.00 58.47 188 LYS A N 1
ATOM 1441 C CA . LYS A 1 188 ? 31.595 -13.723 -47.247 1.00 58.47 188 LYS A CA 1
ATOM 1442 C C . LYS A 1 188 ? 31.625 -13.249 -48.706 1.00 58.47 188 LYS A C 1
ATOM 1444 O O . LYS A 1 188 ? 32.065 -13.984 -49.586 1.00 58.47 188 LYS A O 1
ATOM 1449 N N . VAL A 1 189 ? 31.300 -11.965 -48.884 1.00 59.38 189 VAL A N 1
ATOM 1450 C CA . VAL A 1 189 ? 31.563 -11.152 -50.084 1.00 59.38 189 VAL A CA 1
ATOM 1451 C C . VAL A 1 189 ? 32.872 -11.585 -50.742 1.00 59.38 189 VAL A C 1
ATOM 1453 O O . VAL A 1 189 ? 33.944 -11.475 -50.133 1.00 59.38 189 VAL A O 1
ATOM 1456 N N . LYS A 1 190 ? 32.794 -12.115 -51.963 1.00 71.00 190 LYS A N 1
ATOM 1457 C CA . LYS A 1 190 ? 33.991 -12.529 -52.697 1.00 71.00 190 LYS A CA 1
ATOM 1458 C C . LYS A 1 190 ? 34.563 -11.290 -53.378 1.00 71.00 190 LYS A C 1
ATOM 1460 O O . LYS A 1 190 ? 33.908 -10.685 -54.218 1.00 71.00 190 LYS A O 1
ATOM 1465 N N . PHE A 1 191 ? 35.773 -10.889 -53.015 1.00 80.00 191 PHE A N 1
ATOM 1466 C CA . PHE A 1 191 ? 36.498 -9.842 -53.733 1.00 80.00 191 PHE A CA 1
ATOM 1467 C C . PHE A 1 191 ? 37.415 -10.478 -54.783 1.00 80.00 191 PHE A C 1
ATOM 1469 O O . PHE A 1 191 ? 37.896 -11.594 -54.591 1.00 80.00 191 PHE A O 1
ATOM 1476 N N . SER A 1 192 ? 37.624 -9.788 -55.904 1.00 82.75 192 SER A N 1
ATOM 1477 C CA . SER A 1 192 ? 38.626 -10.164 -56.902 1.00 82.75 192 SER A CA 1
ATOM 1478 C C . SER A 1 192 ? 40.038 -9.974 -56.356 1.00 82.75 192 SER A C 1
ATOM 1480 O O . SER A 1 192 ? 40.243 -9.233 -55.391 1.00 82.75 192 SER A O 1
ATOM 1482 N N . ASP A 1 193 ? 41.022 -10.537 -57.055 1.00 84.06 193 ASP A N 1
ATOM 1483 C CA . ASP A 1 193 ? 42.415 -10.188 -56.810 1.00 84.06 193 ASP A CA 1
ATOM 1484 C C . ASP A 1 193 ? 42.639 -8.669 -56.987 1.00 84.06 193 ASP A C 1
ATOM 1486 O O . ASP A 1 193 ? 42.014 -8.046 -57.861 1.00 84.06 193 ASP A O 1
ATOM 1490 N N . PRO A 1 194 ? 43.504 -8.063 -56.157 1.00 89.25 194 PRO A N 1
ATOM 1491 C CA . PRO A 1 194 ? 43.931 -6.677 -56.283 1.00 89.25 194 PRO A CA 1
ATOM 1492 C C . PRO A 1 194 ? 44.481 -6.311 -57.662 1.00 89.25 194 PRO A C 1
ATOM 1494 O O . PRO A 1 194 ? 45.340 -7.012 -58.196 1.00 89.25 194 PRO A O 1
ATOM 1497 N N . TYR A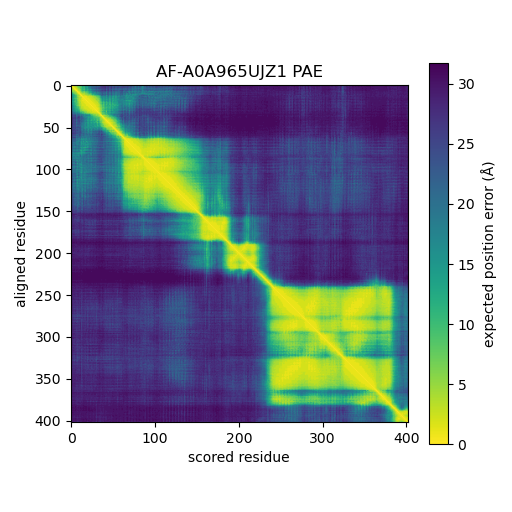 1 195 ? 44.081 -5.156 -58.197 1.00 82.50 195 TYR A N 1
ATOM 1498 C CA . TYR A 1 195 ? 44.681 -4.592 -59.407 1.00 82.50 195 TYR A CA 1
ATOM 1499 C C . TYR A 1 195 ? 44.900 -3.074 -59.295 1.00 82.50 195 TYR A C 1
ATOM 1501 O O . TYR A 1 195 ? 44.161 -2.386 -58.585 1.00 82.50 195 TYR A O 1
ATOM 1509 N N . PRO A 1 196 ? 45.934 -2.526 -59.962 1.00 88.31 196 PRO A N 1
ATOM 1510 C CA . PRO A 1 196 ? 46.204 -1.096 -59.942 1.00 88.31 196 PRO A CA 1
ATOM 1511 C C . PRO A 1 196 ? 45.217 -0.332 -60.837 1.00 88.31 196 PRO A C 1
ATOM 1513 O O . PRO A 1 196 ? 44.916 -0.746 -61.957 1.00 88.31 196 PRO A O 1
ATOM 1516 N N . MET A 1 197 ? 44.755 0.823 -60.365 1.00 85.44 197 MET A N 1
ATOM 1517 C CA . MET A 1 197 ? 43.965 1.794 -61.123 1.00 85.44 197 MET A CA 1
ATOM 1518 C C . MET A 1 197 ? 44.560 3.192 -60.929 1.00 85.44 197 MET A C 1
ATOM 1520 O O . MET A 1 197 ? 45.090 3.503 -59.864 1.00 85.44 197 MET A O 1
ATOM 1524 N N . GLN A 1 198 ? 44.501 4.043 -61.953 1.00 82.06 198 GLN A N 1
ATOM 1525 C CA . GLN A 1 198 ? 44.947 5.428 -61.830 1.00 82.06 198 GLN A CA 1
ATOM 1526 C C . GLN A 1 198 ? 43.893 6.244 -61.070 1.00 82.06 198 GLN A C 1
ATOM 1528 O O . GLN A 1 198 ? 42.748 6.348 -61.506 1.00 82.06 198 GLN A O 1
ATOM 1533 N N . GLY A 1 199 ? 44.276 6.783 -59.915 1.00 79.12 199 GLY A N 1
ATOM 1534 C CA . GLY A 1 199 ? 43.454 7.681 -59.116 1.00 79.12 199 GLY A CA 1
ATOM 1535 C C . GLY A 1 199 ? 43.260 9.038 -59.794 1.00 79.12 199 GLY A C 1
ATOM 1536 O O . GLY A 1 199 ? 43.974 9.400 -60.730 1.00 79.12 199 GLY A O 1
ATOM 1537 N N . ALA A 1 200 ? 42.296 9.816 -59.298 1.00 75.06 200 ALA A N 1
ATOM 1538 C CA . ALA A 1 200 ? 41.992 11.154 -59.818 1.00 75.06 200 ALA A CA 1
ATOM 1539 C C . ALA A 1 200 ? 43.170 12.144 -59.691 1.00 75.06 200 ALA A C 1
ATOM 1541 O O . ALA A 1 200 ? 43.230 13.135 -60.410 1.00 75.06 200 ALA A O 1
ATOM 1542 N N . ASP A 1 201 ? 44.116 11.863 -58.797 1.00 75.50 201 ASP A N 1
ATOM 1543 C CA . ASP A 1 201 ? 45.361 12.605 -58.587 1.00 75.50 201 ASP A CA 1
ATOM 1544 C C . ASP A 1 201 ? 46.518 12.124 -59.490 1.00 75.50 201 ASP A C 1
ATOM 1546 O O . ASP A 1 201 ? 47.651 12.585 -59.355 1.00 75.50 201 ASP A O 1
ATOM 1550 N N . GLY A 1 202 ? 46.250 11.183 -60.401 1.00 78.81 202 GLY A N 1
ATOM 1551 C CA . GLY A 1 202 ? 47.226 10.609 -61.323 1.00 78.81 202 GLY A CA 1
ATOM 1552 C C . GLY A 1 202 ? 48.121 9.527 -60.713 1.00 78.81 202 GLY A C 1
ATOM 1553 O O . GLY A 1 202 ? 48.905 8.924 -61.453 1.00 78.81 202 GLY A O 1
ATOM 1554 N N . LYS A 1 203 ? 48.006 9.239 -59.408 1.00 79.12 203 LYS A N 1
ATOM 1555 C CA . LYS A 1 203 ? 48.782 8.191 -58.726 1.00 79.12 203 LYS A CA 1
ATOM 1556 C C . LYS A 1 203 ? 48.101 6.831 -58.861 1.00 79.12 203 LYS A C 1
ATOM 1558 O O . LYS A 1 203 ? 46.880 6.739 -58.919 1.00 79.12 203 LYS A O 1
ATOM 1563 N N . GLN A 1 204 ? 48.880 5.753 -58.913 1.00 82.94 204 GLN A N 1
ATOM 1564 C CA . GLN A 1 204 ? 48.317 4.402 -58.923 1.00 82.94 204 GLN A CA 1
ATOM 1565 C C . GLN A 1 204 ? 47.827 4.013 -57.524 1.00 82.94 204 GLN A C 1
ATOM 1567 O O . GLN A 1 204 ? 48.582 4.095 -56.557 1.00 82.94 204 GLN A O 1
ATOM 1572 N N . ILE A 1 205 ? 46.578 3.557 -57.437 1.00 82.31 205 ILE A N 1
ATOM 1573 C CA . ILE A 1 205 ? 45.967 2.985 -56.235 1.00 82.31 205 ILE A CA 1
ATOM 1574 C C . ILE A 1 205 ? 45.615 1.516 -56.477 1.00 82.31 205 ILE A C 1
ATOM 1576 O O . ILE A 1 205 ? 45.218 1.132 -57.576 1.00 82.31 205 ILE A O 1
ATOM 1580 N N . LEU A 1 206 ? 45.763 0.685 -55.448 1.00 87.31 206 LEU A N 1
ATOM 1581 C CA . LEU A 1 206 ? 45.378 -0.726 -55.474 1.00 87.31 206 LEU A CA 1
ATOM 1582 C C . LEU A 1 206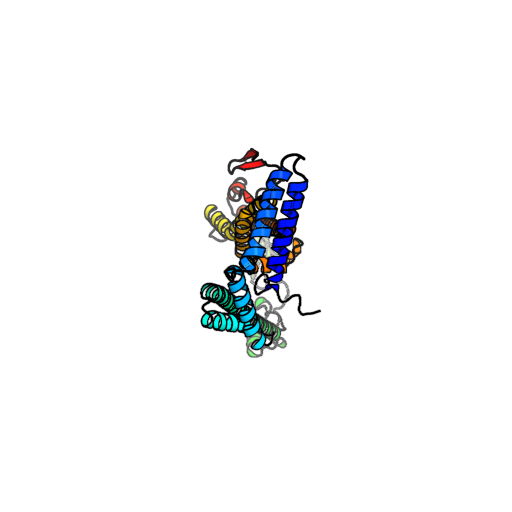 ? 43.903 -0.861 -55.088 1.00 87.31 206 LEU A C 1
ATOM 1584 O O . LEU A 1 206 ? 43.498 -0.483 -53.985 1.00 87.31 206 LEU A O 1
ATOM 1588 N N . VAL A 1 207 ? 43.109 -1.406 -56.006 1.00 88.19 207 VAL A N 1
ATOM 1589 C CA . VAL A 1 207 ? 41.668 -1.604 -55.842 1.00 88.19 207 VAL A CA 1
ATOM 1590 C C . VAL A 1 207 ? 41.297 -3.075 -56.016 1.00 88.19 207 VAL A C 1
ATOM 1592 O O . VAL A 1 207 ? 42.021 -3.843 -56.646 1.00 88.19 207 VAL A O 1
ATOM 1595 N N . GLN A 1 208 ? 40.159 -3.466 -55.457 1.00 89.69 208 GLN A N 1
ATOM 1596 C CA . GLN A 1 208 ? 39.555 -4.786 -55.609 1.00 89.69 208 GLN A CA 1
ATOM 1597 C C . GLN A 1 208 ? 38.107 -4.633 -56.073 1.00 89.69 208 GLN A C 1
ATOM 1599 O O . GLN A 1 208 ? 37.433 -3.663 -55.721 1.00 89.69 208 GLN A O 1
ATOM 1604 N N . ARG A 1 209 ? 37.611 -5.590 -56.860 1.00 83.00 209 ARG A N 1
ATOM 1605 C CA . ARG A 1 209 ? 36.211 -5.623 -57.288 1.00 83.00 209 ARG A CA 1
ATOM 1606 C C . ARG A 1 209 ? 35.420 -6.545 -56.372 1.00 83.00 209 ARG A C 1
ATOM 1608 O O . ARG A 1 209 ? 35.779 -7.706 -56.210 1.00 83.00 209 ARG A O 1
ATOM 1615 N N . ASN A 1 210 ? 34.320 -6.058 -55.823 1.00 81.25 210 ASN A N 1
ATOM 1616 C CA . ASN A 1 210 ? 33.309 -6.904 -55.209 1.00 81.25 210 ASN A CA 1
ATOM 1617 C C . ASN A 1 210 ? 32.652 -7.753 -56.313 1.00 81.25 210 ASN A C 1
ATOM 1619 O O . ASN A 1 210 ? 32.054 -7.204 -57.239 1.00 81.25 210 ASN A O 1
ATOM 1623 N N . LEU A 1 211 ? 32.808 -9.076 -56.261 1.00 75.81 211 LEU A N 1
ATOM 1624 C CA . LEU A 1 211 ? 32.314 -9.985 -57.300 1.00 75.81 211 LEU A CA 1
ATOM 1625 C C . LEU A 1 211 ? 30.784 -10.099 -57.301 1.00 75.81 211 LEU A C 1
ATOM 1627 O O . LEU A 1 211 ? 30.222 -10.474 -58.327 1.00 75.81 211 LEU A O 1
ATOM 1631 N N . ASP A 1 212 ? 30.125 -9.725 -56.204 1.00 74.62 212 ASP A N 1
ATOM 1632 C CA . ASP A 1 212 ? 28.669 -9.775 -56.074 1.00 74.62 212 ASP A CA 1
ATOM 1633 C C . ASP A 1 212 ? 28.010 -8.487 -56.597 1.00 74.62 212 ASP A C 1
ATOM 1635 O O . ASP A 1 212 ? 26.992 -8.539 -57.284 1.00 74.62 212 ASP A O 1
ATOM 1639 N N . THR A 1 213 ? 28.593 -7.316 -56.312 1.00 78.19 213 THR A N 1
ATOM 1640 C CA . THR A 1 213 ? 28.012 -6.009 -56.696 1.00 78.19 213 THR A CA 1
ATOM 1641 C C . THR A 1 213 ? 28.669 -5.363 -57.915 1.00 78.19 213 THR A C 1
ATOM 1643 O O . THR A 1 213 ? 28.144 -4.394 -58.462 1.00 78.19 213 THR A O 1
ATOM 1646 N N . GLY A 1 214 ? 29.846 -5.843 -58.323 1.00 77.56 214 GLY A N 1
ATOM 1647 C CA . GLY A 1 214 ? 30.674 -5.237 -59.367 1.00 77.56 214 GLY A CA 1
ATOM 1648 C C . GLY A 1 214 ? 31.368 -3.931 -58.956 1.00 77.56 214 GLY A C 1
ATOM 1649 O O . GLY A 1 214 ? 32.089 -3.354 -59.772 1.00 77.56 214 GLY A O 1
ATOM 1650 N N . GLN A 1 215 ? 31.180 -3.459 -57.719 1.00 82.81 215 GLN A N 1
ATOM 1651 C CA . GLN A 1 215 ? 31.773 -2.212 -57.233 1.00 82.81 215 GLN A CA 1
ATOM 1652 C C . GLN A 1 215 ? 33.280 -2.356 -57.006 1.00 82.81 215 GLN A C 1
ATOM 1654 O O . GLN A 1 215 ? 33.761 -3.403 -56.576 1.00 82.81 215 GLN A O 1
ATOM 1659 N N . ILE A 1 216 ? 34.023 -1.293 -57.307 1.00 83.00 216 ILE A N 1
ATOM 1660 C CA . ILE A 1 216 ? 35.479 -1.234 -57.167 1.00 83.00 216 ILE A CA 1
ATOM 1661 C C . ILE A 1 216 ? 35.800 -0.431 -55.908 1.00 83.00 216 ILE A C 1
ATOM 1663 O O . ILE A 1 216 ? 35.400 0.727 -55.800 1.00 83.00 216 ILE A O 1
ATOM 1667 N N . GLU A 1 217 ? 36.533 -1.031 -54.976 1.00 83.06 217 GLU A N 1
ATOM 1668 C CA . GLU A 1 217 ? 36.905 -0.412 -53.702 1.00 83.06 217 GLU A CA 1
ATOM 1669 C C . GLU A 1 217 ? 38.429 -0.427 -53.504 1.00 83.06 217 GLU A C 1
ATOM 1671 O O . GLU A 1 217 ? 39.084 -1.404 -53.871 1.00 83.06 217 GLU A O 1
ATOM 1676 N N . PRO A 1 218 ? 39.029 0.626 -52.918 1.00 83.00 218 PRO A N 1
ATOM 1677 C CA . PRO A 1 218 ? 40.441 0.617 -52.559 1.00 83.00 218 PRO A CA 1
ATOM 1678 C C . PRO A 1 218 ? 40.718 -0.375 -51.424 1.00 83.00 218 PRO A C 1
ATOM 1680 O O . PRO A 1 218 ? 39.966 -0.456 -50.453 1.00 83.00 218 PRO A O 1
ATOM 1683 N N . ILE A 1 219 ? 41.824 -1.111 -51.544 1.00 77.69 219 ILE A N 1
ATOM 1684 C CA . ILE A 1 219 ? 42.199 -2.186 -50.606 1.00 77.69 219 ILE A CA 1
ATOM 1685 C C . ILE A 1 219 ? 42.681 -1.630 -49.266 1.00 77.69 219 ILE A C 1
ATOM 1687 O O . ILE A 1 219 ? 42.468 -2.236 -48.217 1.00 77.69 219 ILE A O 1
ATOM 1691 N N . ASP A 1 220 ? 43.310 -0.457 -49.291 1.00 67.94 220 ASP A N 1
ATOM 1692 C CA . ASP A 1 220 ? 43.856 0.176 -48.102 1.00 67.94 220 ASP A CA 1
ATOM 1693 C C . ASP A 1 220 ? 42.932 1.290 -47.587 1.00 67.94 220 ASP A C 1
ATOM 1695 O O . ASP A 1 220 ? 42.683 2.298 -48.256 1.00 67.94 220 ASP A O 1
ATOM 1699 N N . LYS A 1 221 ? 42.449 1.128 -46.349 1.00 57.03 221 LYS A N 1
ATOM 1700 C CA . LYS A 1 221 ? 41.637 2.135 -45.647 1.00 57.03 221 LYS A CA 1
ATOM 1701 C C . LYS A 1 221 ? 42.404 3.444 -45.406 1.00 57.03 221 LYS A C 1
ATOM 1703 O O . LYS A 1 221 ? 41.746 4.470 -45.244 1.00 57.03 221 LYS A O 1
ATOM 1708 N N . ALA A 1 222 ? 43.742 3.431 -45.405 1.00 46.75 222 ALA A N 1
ATOM 1709 C CA . ALA A 1 222 ? 44.578 4.626 -45.251 1.00 46.75 222 ALA A CA 1
ATOM 1710 C C . ALA A 1 222 ? 44.773 5.411 -46.563 1.00 46.75 222 ALA A C 1
ATOM 1712 O O . ALA A 1 222 ? 45.047 6.607 -46.528 1.00 46.75 222 ALA A O 1
ATOM 1713 N N . SER A 1 223 ? 44.534 4.783 -47.718 1.00 47.38 223 SER A N 1
ATOM 1714 C CA . SER A 1 223 ? 44.598 5.419 -49.043 1.00 47.38 223 SER A CA 1
ATOM 1715 C C . SER A 1 223 ? 43.317 6.183 -49.418 1.00 47.38 223 SER A C 1
ATOM 1717 O O . SER A 1 223 ? 43.138 6.604 -50.562 1.00 47.38 223 SER A O 1
ATOM 1719 N N . ARG A 1 224 ? 42.404 6.385 -48.457 1.00 47.00 224 ARG A N 1
ATOM 1720 C CA . ARG A 1 224 ? 41.224 7.243 -48.606 1.00 47.00 224 ARG A CA 1
ATOM 1721 C C . ARG A 1 224 ? 41.668 8.705 -48.704 1.00 47.00 224 ARG A C 1
ATOM 1723 O O . ARG A 1 224 ? 41.636 9.433 -47.716 1.00 47.00 224 ARG A O 1
ATOM 1730 N N . VAL A 1 225 ? 42.040 9.152 -49.904 1.00 40.25 225 VAL A N 1
ATOM 1731 C CA . VAL A 1 225 ? 41.953 10.577 -50.244 1.00 40.25 225 VAL A CA 1
ATOM 1732 C C . VAL A 1 225 ? 40.507 10.979 -49.969 1.00 40.25 225 VAL A C 1
ATOM 1734 O O . VAL A 1 225 ? 39.565 10.407 -50.517 1.00 40.25 225 VAL A O 1
ATOM 1737 N N . SER A 1 226 ? 40.344 11.874 -49.003 1.00 35.00 226 SER A N 1
ATOM 1738 C CA . SER A 1 226 ? 39.076 12.251 -48.402 1.00 35.00 226 SER A CA 1
ATOM 1739 C C . SER A 1 226 ? 38.132 12.861 -49.434 1.00 35.00 226 SER A C 1
ATOM 1741 O O . SER A 1 226 ? 38.120 14.069 -49.651 1.00 35.00 226 SER A O 1
ATOM 1743 N N . VAL A 1 227 ? 37.276 12.021 -50.003 1.00 39.44 227 VAL A N 1
ATOM 1744 C CA . VAL A 1 227 ? 35.949 12.423 -50.466 1.00 39.44 227 VAL A CA 1
ATOM 1745 C C . VAL A 1 227 ? 34.941 11.816 -49.490 1.00 39.44 227 VAL A C 1
ATOM 1747 O O . VAL A 1 227 ? 34.139 10.957 -49.836 1.00 39.44 227 VAL A O 1
ATOM 1750 N N . SER A 1 228 ? 35.027 12.202 -48.210 1.00 32.03 228 SER A N 1
ATOM 1751 C CA . SER A 1 228 ? 33.990 11.876 -47.228 1.00 32.03 228 SER A CA 1
ATOM 1752 C C . SER A 1 228 ? 32.922 12.966 -47.255 1.00 32.03 228 SER A C 1
ATOM 1754 O O . SER A 1 228 ? 32.905 13.872 -46.425 1.00 32.03 228 SER A O 1
ATOM 1756 N N . ALA A 1 229 ? 32.022 12.868 -48.222 1.00 39.25 229 ALA A N 1
ATOM 1757 C CA . ALA A 1 229 ? 30.720 13.511 -48.153 1.00 39.25 229 ALA A CA 1
ATOM 1758 C C . ALA A 1 229 ? 29.647 12.422 -48.197 1.00 39.25 229 ALA A C 1
ATOM 1760 O O . ALA A 1 229 ? 28.891 12.344 -49.154 1.00 39.25 229 ALA A O 1
ATOM 1761 N N . THR A 1 230 ? 29.579 11.580 -47.159 1.00 32.03 230 THR A N 1
ATOM 1762 C CA . THR A 1 230 ? 28.383 10.763 -46.922 1.00 32.03 230 THR A CA 1
ATOM 1763 C C . THR A 1 230 ? 28.178 10.521 -45.434 1.00 32.03 230 THR A C 1
ATOM 1765 O O . THR A 1 230 ? 28.887 9.742 -44.803 1.00 32.03 230 THR A O 1
ATOM 1768 N N . ALA A 1 231 ? 27.198 11.253 -44.904 1.00 39.88 231 ALA A N 1
ATOM 1769 C CA . ALA A 1 231 ? 26.186 10.801 -43.958 1.00 39.88 231 ALA A CA 1
ATOM 1770 C C . ALA A 1 231 ? 26.527 9.535 -43.149 1.00 39.88 231 ALA A C 1
ATOM 1772 O O . ALA A 1 231 ? 26.259 8.413 -43.571 1.00 39.88 231 ALA A O 1
ATOM 1773 N N . GLY A 1 232 ? 27.037 9.742 -41.938 1.00 30.94 232 GLY A N 1
ATOM 1774 C CA . GLY A 1 232 ? 27.058 8.739 -40.882 1.00 30.94 232 GLY A CA 1
ATOM 1775 C C . GLY A 1 232 ? 26.187 9.223 -39.734 1.00 30.94 232 GLY A C 1
ATOM 1776 O O . GLY A 1 232 ? 26.586 10.125 -39.008 1.00 30.94 232 GLY A O 1
ATOM 1777 N N . THR A 1 233 ? 24.998 8.627 -39.614 1.00 33.06 233 THR A N 1
ATOM 1778 C CA . THR A 1 233 ? 24.054 8.738 -38.488 1.00 33.06 233 THR A CA 1
ATOM 1779 C C . THR A 1 233 ? 23.651 10.156 -38.100 1.00 33.06 233 THR A C 1
ATOM 1781 O O . THR A 1 233 ? 24.184 10.750 -37.168 1.00 33.06 233 THR A O 1
ATOM 1784 N N . ALA A 1 234 ? 22.609 10.658 -38.768 1.00 32.91 234 ALA A N 1
ATOM 1785 C CA . ALA A 1 234 ? 21.773 11.686 -38.175 1.00 32.91 234 ALA A CA 1
ATOM 1786 C C . ALA A 1 234 ? 21.343 11.209 -36.778 1.00 32.91 234 ALA A C 1
ATOM 1788 O O . ALA A 1 234 ? 20.602 10.228 -36.658 1.00 32.91 234 ALA A O 1
ATOM 1789 N N . LEU A 1 235 ? 21.793 11.915 -35.734 1.00 40.31 235 LEU A N 1
ATOM 1790 C CA . LEU A 1 235 ? 21.040 11.975 -34.489 1.00 40.31 235 LEU A CA 1
ATOM 1791 C C . LEU A 1 235 ? 19.572 12.267 -34.849 1.00 40.31 235 LEU A C 1
ATOM 1793 O O . LEU A 1 235 ? 19.321 12.979 -35.833 1.00 40.31 235 LEU A O 1
ATOM 1797 N N . PRO A 1 236 ? 18.593 11.714 -34.108 1.00 40.09 236 PRO A N 1
ATOM 1798 C CA . PRO A 1 236 ? 17.189 12.012 -34.353 1.00 40.09 236 PRO A CA 1
ATOM 1799 C C . PRO A 1 236 ? 17.031 13.529 -34.491 1.00 40.09 236 PRO A C 1
ATOM 1801 O O . PRO A 1 236 ? 17.430 14.274 -33.601 1.00 40.09 236 PRO A O 1
ATOM 1804 N N . LYS A 1 237 ? 16.482 13.977 -35.629 1.00 47.06 237 LYS A N 1
ATOM 1805 C CA . LYS A 1 237 ? 16.398 15.390 -36.058 1.00 47.06 237 LYS A CA 1
ATOM 1806 C C . LYS A 1 237 ? 15.654 16.320 -35.085 1.00 47.06 237 LYS A C 1
ATOM 1808 O O . LYS A 1 237 ? 15.559 17.514 -35.334 1.00 47.06 237 LYS A O 1
ATOM 1813 N N . ASN A 1 238 ? 15.177 15.783 -33.968 1.00 48.94 238 ASN A N 1
ATOM 1814 C CA . ASN A 1 238 ? 14.466 16.478 -32.916 1.00 48.94 238 ASN A CA 1
ATOM 1815 C C . ASN A 1 238 ? 15.219 16.247 -31.597 1.00 48.94 238 ASN A C 1
ATOM 1817 O O . ASN A 1 238 ? 14.730 15.543 -30.711 1.00 48.94 238 ASN A O 1
ATOM 1821 N N . LEU A 1 239 ? 16.430 16.796 -31.465 1.00 51.94 239 LEU A N 1
ATOM 1822 C CA . LEU A 1 239 ? 17.003 16.998 -30.137 1.00 51.94 239 LEU A CA 1
ATOM 1823 C C . LEU A 1 239 ? 16.087 17.993 -29.425 1.00 51.94 239 LEU A C 1
ATOM 1825 O O . LEU A 1 239 ? 16.118 19.191 -29.705 1.00 51.94 239 LEU A O 1
ATOM 1829 N N . LYS A 1 240 ? 15.202 17.461 -28.577 1.00 58.72 240 LYS A N 1
ATOM 1830 C CA . LYS A 1 240 ? 14.317 18.246 -27.718 1.00 58.72 240 LYS A CA 1
ATOM 1831 C C . LYS A 1 240 ? 15.138 19.331 -27.032 1.00 58.72 240 LYS A C 1
ATOM 1833 O O . LYS A 1 240 ? 16.222 19.049 -26.516 1.00 58.72 240 LYS A O 1
ATOM 1838 N N . ALA A 1 241 ? 14.637 20.565 -27.027 1.00 69.19 241 ALA A N 1
ATOM 1839 C CA . ALA A 1 241 ? 15.316 21.655 -26.337 1.00 69.19 241 ALA A CA 1
ATOM 1840 C C . ALA A 1 241 ? 15.559 21.262 -24.868 1.00 69.19 241 ALA A C 1
ATOM 1842 O O . ALA A 1 241 ? 14.764 20.532 -24.278 1.00 69.19 241 ALA A O 1
ATOM 1843 N N . ILE A 1 242 ? 16.623 21.768 -24.238 1.00 67.94 242 ILE A N 1
ATOM 1844 C CA . ILE A 1 242 ? 16.975 21.419 -22.845 1.00 67.94 242 ILE A CA 1
ATOM 1845 C C . ILE A 1 242 ? 15.784 21.601 -21.878 1.00 67.94 242 ILE A C 1
ATOM 1847 O O . ILE A 1 242 ? 15.619 20.844 -20.922 1.00 67.94 242 ILE A O 1
ATOM 1851 N N . GLY A 1 243 ? 14.912 22.578 -22.164 1.00 69.44 243 GLY A N 1
ATOM 1852 C CA . GLY A 1 243 ? 13.674 22.819 -21.428 1.00 69.44 243 GLY A CA 1
ATOM 1853 C C . GLY A 1 243 ? 12.638 21.701 -21.577 1.00 69.44 243 GLY A C 1
ATOM 1854 O O . GLY A 1 243 ? 12.002 21.340 -20.591 1.00 69.44 243 GLY A O 1
ATOM 1855 N N . GLU A 1 244 ? 12.506 21.111 -22.763 1.00 75.81 244 GLU A N 1
ATOM 1856 C CA . GLU A 1 244 ? 11.622 19.969 -23.025 1.00 75.81 244 GLU A CA 1
ATOM 1857 C C . GLU A 1 244 ? 12.154 18.692 -22.364 1.00 75.81 244 GLU A C 1
ATOM 1859 O O . GLU A 1 244 ? 11.391 17.981 -21.715 1.00 75.81 244 GLU A O 1
ATOM 1864 N N . VAL A 1 245 ? 13.469 18.441 -22.432 1.00 76.81 245 VAL A N 1
ATOM 1865 C CA . VAL A 1 245 ? 14.115 17.316 -21.724 1.00 76.81 245 VAL A CA 1
ATOM 1866 C C . VAL A 1 245 ? 13.900 17.436 -20.215 1.00 76.81 245 VAL A C 1
ATOM 1868 O O . VAL A 1 245 ? 13.574 16.455 -19.547 1.00 76.81 245 VAL A O 1
ATOM 1871 N N . ARG A 1 246 ? 14.011 18.654 -19.672 1.00 78.31 246 ARG A N 1
ATOM 1872 C CA . ARG A 1 246 ? 13.726 18.930 -18.262 1.00 78.31 246 ARG A CA 1
ATOM 1873 C C . ARG A 1 246 ? 12.250 18.732 -17.918 1.00 78.31 246 ARG A C 1
ATOM 1875 O O . ARG A 1 246 ? 11.959 18.181 -16.862 1.00 78.31 246 ARG A O 1
ATOM 1882 N N . GLN A 1 247 ? 11.319 19.183 -18.757 1.00 81.25 247 GLN A N 1
ATOM 1883 C CA . GLN A 1 247 ? 9.888 18.968 -18.519 1.00 81.25 247 GLN A CA 1
ATOM 1884 C C . GLN A 1 247 ? 9.521 17.485 -18.559 1.00 81.25 247 GLN A C 1
ATOM 1886 O O . GLN A 1 247 ? 8.759 17.032 -17.707 1.00 81.25 247 GLN A O 1
ATOM 1891 N N . ASP A 1 248 ? 10.100 16.725 -19.487 1.00 82.00 248 ASP A N 1
ATOM 1892 C CA . ASP A 1 248 ? 9.928 15.276 -19.532 1.00 82.00 248 ASP A CA 1
ATOM 1893 C C . ASP A 1 248 ? 10.507 14.611 -18.286 1.00 82.00 248 ASP A C 1
ATOM 1895 O O . ASP A 1 248 ? 9.809 13.818 -17.666 1.00 82.00 248 ASP A O 1
ATOM 1899 N N . PHE A 1 249 ? 11.713 14.990 -17.856 1.00 84.75 249 PHE A N 1
ATOM 1900 C CA . PHE A 1 249 ? 12.284 14.512 -16.596 1.00 84.75 249 PHE A CA 1
ATOM 1901 C C . PHE A 1 249 ? 11.356 14.795 -15.410 1.00 84.75 249 PHE A C 1
ATOM 1903 O O . PHE A 1 249 ? 10.997 13.871 -14.684 1.00 84.75 249 PHE A O 1
ATOM 1910 N N . LEU A 1 250 ? 10.919 16.050 -15.242 1.00 85.75 250 LEU A N 1
ATOM 1911 C CA . LEU A 1 250 ? 10.021 16.455 -14.158 1.00 85.75 250 LEU A CA 1
ATOM 1912 C C . LEU A 1 250 ? 8.705 15.673 -14.187 1.00 85.75 250 LEU A C 1
ATOM 1914 O O . LEU A 1 250 ? 8.227 15.257 -13.136 1.00 85.75 250 LEU A O 1
ATOM 1918 N N . ARG A 1 251 ? 8.143 15.434 -15.375 1.00 87.38 251 ARG A N 1
ATOM 1919 C CA . ARG A 1 251 ? 6.924 14.638 -15.552 1.00 87.38 251 ARG A CA 1
ATOM 1920 C C . ARG A 1 251 ? 7.141 13.168 -15.195 1.00 87.38 251 ARG A C 1
ATOM 1922 O O . ARG A 1 251 ? 6.277 12.578 -14.555 1.00 87.38 251 ARG A O 1
ATOM 1929 N N . THR A 1 252 ? 8.280 12.595 -15.573 1.00 87.19 252 THR A N 1
ATOM 1930 C CA . THR A 1 252 ? 8.631 11.198 -15.279 1.00 87.19 252 THR A CA 1
ATOM 1931 C C . THR A 1 252 ? 8.827 10.971 -13.782 1.00 87.19 252 THR A C 1
ATOM 1933 O O . THR A 1 252 ? 8.390 9.954 -13.246 1.00 87.19 252 THR A O 1
ATOM 1936 N N . ILE A 1 253 ? 9.434 11.925 -13.070 1.00 89.69 253 ILE A N 1
ATOM 1937 C CA . ILE A 1 253 ? 9.661 11.787 -11.627 1.00 89.69 253 ILE A CA 1
ATOM 1938 C C . ILE A 1 253 ? 8.505 12.295 -10.758 1.00 89.69 253 ILE A C 1
ATOM 1940 O O . ILE A 1 253 ? 8.523 12.016 -9.563 1.00 89.69 253 ILE A O 1
ATOM 1944 N N . ASP A 1 254 ? 7.534 13.041 -11.296 1.00 89.88 254 ASP A N 1
ATOM 1945 C CA . ASP A 1 254 ? 6.438 13.652 -10.521 1.00 89.88 254 ASP A CA 1
ATOM 1946 C C . ASP A 1 254 ? 5.721 12.660 -9.579 1.00 89.88 254 ASP A C 1
ATOM 1948 O O . ASP A 1 254 ? 5.551 12.995 -8.401 1.00 89.88 254 ASP A O 1
ATOM 1952 N N . PRO A 1 255 ? 5.400 11.415 -9.996 1.00 90.00 255 PRO A N 1
ATOM 1953 C CA . PRO A 1 255 ? 4.841 10.414 -9.085 1.00 90.00 255 PRO A CA 1
ATOM 1954 C C . PRO A 1 255 ? 5.781 10.092 -7.913 1.00 90.00 255 PRO A C 1
ATOM 1956 O O . PRO A 1 255 ? 5.359 10.077 -6.756 1.00 90.00 255 PRO A O 1
ATOM 1959 N N . ASN A 1 256 ? 7.082 9.936 -8.187 1.00 90.12 256 ASN A N 1
ATOM 1960 C CA . ASN A 1 256 ? 8.096 9.675 -7.162 1.00 90.12 256 ASN A CA 1
ATOM 1961 C C . ASN A 1 256 ? 8.239 10.868 -6.199 1.00 90.12 256 ASN A C 1
ATOM 1963 O O . ASN A 1 256 ? 8.376 10.682 -4.991 1.00 90.12 256 ASN A O 1
ATOM 1967 N N . VAL A 1 257 ? 8.173 12.101 -6.710 1.00 89.62 257 VAL A N 1
ATOM 1968 C CA . VAL A 1 257 ? 8.236 13.331 -5.901 1.00 89.62 257 VAL A CA 1
ATOM 1969 C C . VAL A 1 257 ? 7.028 13.433 -4.970 1.00 89.62 257 VAL A C 1
ATOM 1971 O O . VAL A 1 257 ? 7.182 13.726 -3.781 1.00 89.62 257 VAL A O 1
ATOM 1974 N N . LYS A 1 258 ? 5.821 13.179 -5.483 1.00 90.81 258 LYS A N 1
ATOM 1975 C CA . LYS A 1 258 ? 4.579 13.203 -4.693 1.00 90.81 258 LYS A CA 1
ATOM 1976 C C . LYS A 1 258 ? 4.578 12.136 -3.607 1.00 90.81 258 LYS A C 1
ATOM 1978 O O . LYS A 1 258 ? 4.275 12.450 -2.451 1.00 90.81 258 LYS A O 1
ATOM 1983 N N . ALA A 1 259 ? 4.999 10.921 -3.951 1.00 89.06 259 ALA A N 1
ATOM 1984 C CA . ALA A 1 259 ? 5.163 9.840 -2.994 1.00 89.06 259 ALA A CA 1
ATOM 1985 C C . ALA A 1 259 ? 6.209 10.178 -1.921 1.00 89.06 259 ALA A C 1
ATOM 1987 O O . ALA A 1 259 ? 5.926 10.037 -0.733 1.00 89.06 259 ALA A O 1
ATOM 1988 N N . TYR A 1 260 ? 7.374 10.706 -2.315 1.00 93.19 260 TYR A N 1
ATOM 1989 C CA . TYR A 1 260 ? 8.429 11.144 -1.396 1.00 93.19 260 TYR A CA 1
ATOM 1990 C C . TYR A 1 260 ? 7.930 12.210 -0.413 1.00 93.19 260 TYR A C 1
ATOM 1992 O O . TYR A 1 260 ? 8.075 12.053 0.799 1.00 93.19 260 TYR A O 1
ATOM 2000 N N . ASN A 1 261 ? 7.314 13.285 -0.914 1.00 90.81 261 ASN A N 1
ATOM 2001 C CA . ASN A 1 261 ? 6.836 14.388 -0.076 1.00 90.81 261 ASN A CA 1
ATOM 2002 C C . ASN A 1 261 ? 5.737 13.926 0.885 1.00 90.81 261 ASN A C 1
ATOM 2004 O O . ASN A 1 261 ? 5.695 14.354 2.043 1.00 90.81 261 ASN A O 1
ATOM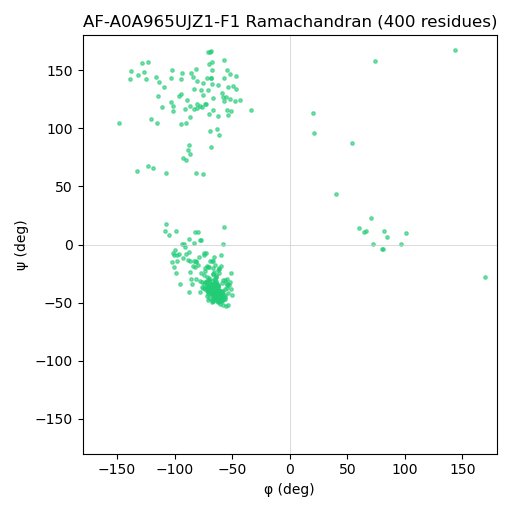 2008 N N . SER A 1 262 ? 4.868 13.027 0.420 1.00 91.81 262 SER A N 1
ATOM 2009 C CA . SER A 1 262 ? 3.827 12.437 1.254 1.00 91.81 262 SER A CA 1
ATOM 2010 C C . SER A 1 262 ? 4.429 11.557 2.350 1.00 91.81 262 SER A C 1
ATOM 2012 O O . SER A 1 262 ? 4.152 11.774 3.529 1.00 91.81 262 SER A O 1
ATOM 2014 N N . ALA A 1 263 ? 5.350 10.661 2.002 1.00 93.12 263 ALA A N 1
ATOM 2015 C CA . ALA A 1 263 ? 6.049 9.822 2.970 1.00 93.12 263 ALA A CA 1
ATOM 2016 C C . ALA A 1 263 ? 6.852 10.647 3.995 1.00 93.12 263 ALA A C 1
ATOM 2018 O O . ALA A 1 263 ? 6.779 10.381 5.190 1.00 93.12 263 ALA A O 1
ATOM 2019 N N . SER A 1 264 ? 7.550 11.700 3.563 1.00 94.06 264 SER A N 1
ATOM 2020 C CA . SER A 1 264 ? 8.317 12.593 4.447 1.00 94.06 264 SER A CA 1
ATOM 2021 C C . SER A 1 264 ? 7.425 13.389 5.410 1.00 94.06 264 SER A C 1
ATOM 2023 O O . SER A 1 264 ? 7.738 13.529 6.596 1.00 94.06 264 SER A O 1
ATOM 2025 N N . THR A 1 265 ? 6.282 13.878 4.924 1.00 93.00 265 THR A N 1
ATOM 2026 C CA . THR A 1 265 ? 5.289 14.551 5.775 1.00 93.00 265 THR A CA 1
ATOM 2027 C C . THR A 1 265 ? 4.711 13.576 6.802 1.00 93.00 265 THR A C 1
ATOM 2029 O O . THR A 1 265 ? 4.611 13.910 7.981 1.00 93.00 265 THR A O 1
ATOM 2032 N N . SER A 1 266 ? 4.390 12.354 6.370 1.00 94.06 266 SER A N 1
ATOM 2033 C CA . SER A 1 266 ? 3.908 11.279 7.238 1.00 94.06 266 SER A CA 1
ATOM 2034 C C . SER A 1 266 ? 4.922 10.922 8.331 1.00 94.06 266 SER A C 1
ATOM 2036 O O . SER A 1 266 ? 4.570 10.886 9.506 1.00 94.06 266 SER A O 1
ATOM 2038 N N . GLU A 1 267 ? 6.198 10.762 7.971 1.00 95.06 267 GLU A N 1
ATOM 2039 C CA . GLU A 1 267 ? 7.298 10.502 8.907 1.00 95.06 267 GLU A CA 1
ATOM 2040 C C . GLU A 1 267 ? 7.396 11.583 9.994 1.00 95.06 267 GLU A C 1
ATOM 2042 O O . GLU A 1 267 ? 7.445 11.260 11.180 1.00 95.06 267 GLU A O 1
ATOM 2047 N N . THR A 1 268 ? 7.307 12.860 9.605 1.00 93.88 268 THR A N 1
ATOM 2048 C CA . THR A 1 268 ? 7.311 13.993 10.550 1.00 93.88 268 THR A CA 1
ATOM 2049 C C . THR A 1 268 ? 6.118 13.935 11.513 1.00 93.88 268 THR A C 1
ATOM 2051 O O . THR A 1 268 ? 6.252 14.210 12.705 1.00 93.88 268 THR A O 1
ATOM 2054 N N . MET A 1 269 ? 4.936 13.561 11.020 1.00 94.12 269 MET A N 1
ATOM 2055 C CA . MET A 1 269 ? 3.736 13.428 11.850 1.00 94.12 269 MET A CA 1
ATOM 2056 C C . MET A 1 269 ? 3.799 12.200 12.773 1.00 94.12 269 MET A C 1
ATOM 2058 O O . MET A 1 269 ? 3.283 12.252 13.891 1.00 94.12 269 MET A O 1
ATOM 2062 N N . PHE A 1 270 ? 4.462 11.113 12.359 1.00 94.44 270 PHE A N 1
ATOM 2063 C CA . PHE A 1 270 ? 4.749 9.986 13.249 1.00 94.44 270 PHE A CA 1
ATOM 2064 C C . PHE A 1 270 ? 5.708 10.379 14.370 1.00 94.44 270 PHE A C 1
ATOM 2066 O O . PHE A 1 270 ? 5.501 9.951 15.503 1.00 94.44 270 PHE A O 1
ATOM 2073 N N . ASP A 1 271 ? 6.697 11.230 14.100 1.00 94.25 271 ASP A N 1
ATOM 2074 C CA . ASP A 1 271 ? 7.584 11.756 15.143 1.00 94.25 271 ASP A CA 1
ATOM 2075 C C . ASP A 1 271 ? 6.830 12.604 16.168 1.00 94.25 271 ASP A C 1
ATOM 2077 O O . ASP A 1 271 ? 7.007 12.427 17.374 1.00 94.25 271 ASP A O 1
ATOM 2081 N N . GLN A 1 272 ? 5.899 13.441 15.711 1.00 92.81 272 GLN A N 1
ATOM 2082 C CA . GLN A 1 272 ? 4.997 14.174 16.603 1.00 92.81 272 GLN A CA 1
ATOM 2083 C C . GLN A 1 272 ? 4.106 13.229 17.424 1.00 92.81 272 GLN A C 1
ATOM 2085 O O . GLN A 1 272 ? 3.924 13.441 18.624 1.00 92.81 272 GLN A O 1
ATOM 2090 N N . ALA A 1 273 ? 3.587 12.162 16.810 1.00 91.19 273 ALA A N 1
ATOM 2091 C CA . ALA A 1 273 ? 2.786 11.159 17.509 1.00 91.19 273 ALA A CA 1
ATOM 2092 C C . ALA A 1 273 ? 3.602 10.399 18.569 1.00 91.19 273 ALA A C 1
ATOM 2094 O O . ALA A 1 273 ? 3.110 10.182 19.675 1.00 91.19 273 ALA A O 1
ATOM 2095 N N . LEU A 1 274 ? 4.860 10.053 18.274 1.00 91.56 274 LEU A N 1
ATOM 2096 C CA . LEU A 1 274 ? 5.786 9.441 19.236 1.00 91.56 274 LEU A CA 1
ATOM 2097 C C . LEU A 1 274 ? 6.133 10.382 20.396 1.00 91.56 274 LEU A C 1
ATOM 2099 O O . LEU A 1 274 ? 6.346 9.907 21.510 1.00 91.56 274 LEU A O 1
ATOM 2103 N N . ALA A 1 275 ? 6.143 11.694 20.155 1.00 92.94 275 ALA A N 1
ATOM 2104 C CA . ALA A 1 275 ? 6.310 12.723 21.180 1.00 92.94 275 ALA A CA 1
ATOM 2105 C C . ALA A 1 275 ? 5.035 12.983 22.016 1.00 92.94 275 ALA A C 1
ATOM 2107 O O . ALA A 1 275 ? 5.029 13.865 22.871 1.00 92.94 275 ALA A O 1
ATOM 2108 N N . GLY A 1 276 ? 3.953 12.227 21.792 1.00 88.69 276 GLY A N 1
ATOM 2109 C CA . GLY A 1 276 ? 2.698 12.330 22.544 1.00 88.69 276 GLY A CA 1
ATOM 2110 C C . GLY A 1 276 ? 1.616 13.186 21.878 1.00 88.69 276 GLY A C 1
ATOM 2111 O O . GLY A 1 276 ? 0.514 13.295 22.415 1.00 88.69 276 GLY A O 1
ATOM 2112 N N . ASN A 1 277 ? 1.866 13.754 20.692 1.00 88.56 277 ASN A N 1
ATOM 2113 C CA . ASN A 1 277 ? 0.845 14.456 19.914 1.00 88.56 277 ASN A CA 1
ATOM 2114 C C . ASN A 1 277 ? 0.066 13.479 19.015 1.00 88.56 277 ASN A C 1
ATOM 2116 O O . ASN A 1 277 ? 0.273 13.389 17.802 1.00 88.56 277 ASN A O 1
ATOM 2120 N N . PHE A 1 278 ? -0.865 12.740 19.618 1.00 83.50 278 PHE A N 1
ATOM 2121 C CA . PHE A 1 278 ? -1.639 11.700 18.931 1.00 83.50 278 PHE A CA 1
ATOM 2122 C C . PHE A 1 278 ? -2.599 12.222 17.851 1.00 83.50 278 PHE A C 1
ATOM 2124 O O . PHE A 1 278 ? -3.043 11.433 17.017 1.00 83.50 278 PHE A O 1
ATOM 2131 N N . GLN A 1 279 ? -2.899 13.526 17.797 1.00 84.44 279 GLN A N 1
ATOM 2132 C CA . GLN A 1 279 ? -3.664 14.085 16.674 1.00 84.44 279 GLN A CA 1
ATOM 2133 C C . GLN A 1 279 ? -2.894 13.951 15.350 1.00 84.44 279 GLN A C 1
ATOM 2135 O O . GLN A 1 279 ? -3.504 13.714 14.305 1.00 84.44 279 GLN A O 1
ATOM 2140 N N . GLY A 1 280 ? -1.556 13.995 15.411 1.00 84.19 280 GLY A N 1
ATOM 2141 C CA . GLY A 1 280 ? -0.674 13.794 14.262 1.00 84.19 280 GLY A CA 1
ATOM 2142 C C . GLY A 1 280 ? -0.762 12.392 13.656 1.00 84.19 280 GLY A C 1
ATOM 2143 O O . GLY A 1 280 ? -0.594 12.250 12.451 1.00 84.19 280 GLY A O 1
ATOM 2144 N N . TRP A 1 281 ? -1.116 11.363 14.438 1.00 88.38 281 TRP A N 1
ATOM 2145 C CA . TRP A 1 281 ? -1.198 9.975 13.958 1.00 88.38 281 TRP A CA 1
ATOM 2146 C C . TRP A 1 281 ? -2.158 9.804 12.779 1.00 88.38 281 TRP A C 1
ATOM 2148 O O . TRP A 1 281 ? -1.823 9.168 11.782 1.00 88.38 281 TRP A O 1
ATOM 2158 N N . ARG A 1 282 ? -3.359 10.383 12.881 1.00 85.62 282 ARG A N 1
ATOM 2159 C CA . ARG A 1 282 ? -4.390 10.225 11.847 1.00 85.62 282 ARG A CA 1
ATOM 2160 C C . ARG A 1 282 ? -3.948 10.865 10.537 1.00 85.62 282 ARG A C 1
ATOM 2162 O O . ARG A 1 282 ? -4.033 10.240 9.486 1.00 85.62 282 ARG A O 1
ATOM 2169 N N . ALA A 1 283 ? -3.424 12.085 10.623 1.00 88.94 283 ALA A N 1
ATOM 2170 C CA . ALA A 1 283 ? -2.870 12.786 9.474 1.00 88.94 283 ALA A CA 1
ATOM 2171 C C . ALA A 1 283 ? -1.668 12.027 8.881 1.00 88.94 283 ALA A C 1
ATOM 2173 O O . ALA A 1 283 ? -1.573 11.894 7.660 1.00 88.94 283 ALA A O 1
ATOM 2174 N N . ALA A 1 284 ? -0.812 11.454 9.737 1.00 92.19 284 ALA A N 1
ATOM 2175 C CA . ALA A 1 284 ? 0.337 10.658 9.322 1.00 92.19 284 ALA A CA 1
ATOM 2176 C C . ALA A 1 284 ? -0.085 9.445 8.490 1.00 92.19 284 ALA A C 1
ATOM 2178 O O . ALA A 1 284 ? 0.489 9.206 7.429 1.00 92.19 284 ALA A O 1
ATOM 2179 N N . ILE A 1 285 ? -1.106 8.705 8.930 1.00 89.81 285 ILE A N 1
ATOM 2180 C CA . ILE A 1 285 ? -1.599 7.513 8.230 1.00 89.81 285 ILE A CA 1
ATOM 2181 C C . ILE A 1 285 ? -2.262 7.865 6.902 1.00 89.81 285 ILE A C 1
ATOM 2183 O O . ILE A 1 285 ? -1.968 7.217 5.900 1.00 89.81 285 ILE A O 1
ATOM 2187 N N . THR A 1 286 ? -3.084 8.915 6.848 1.00 90.19 286 THR A N 1
ATOM 2188 C CA . THR A 1 286 ? -3.668 9.383 5.579 1.00 90.19 286 THR A CA 1
ATOM 2189 C C . THR A 1 286 ? -2.573 9.747 4.579 1.00 90.19 286 THR A C 1
ATOM 2191 O O . THR A 1 286 ? -2.628 9.364 3.409 1.00 90.19 286 THR A O 1
ATOM 2194 N N . GLN A 1 287 ? -1.538 10.447 5.042 1.00 92.12 287 GLN A N 1
ATOM 2195 C CA . GLN A 1 287 ? -0.436 10.849 4.183 1.00 92.12 287 GLN A CA 1
ATOM 2196 C C . GLN A 1 287 ? 0.452 9.661 3.775 1.00 92.12 287 GLN A C 1
ATOM 2198 O O . GLN A 1 287 ? 0.946 9.618 2.645 1.00 92.12 287 GLN A O 1
ATOM 2203 N N . LEU A 1 288 ? 0.598 8.661 4.649 1.00 91.31 288 LEU A N 1
ATOM 2204 C CA . LEU A 1 288 ? 1.252 7.396 4.323 1.00 91.31 288 LEU A CA 1
ATOM 2205 C C . LEU A 1 288 ? 0.484 6.655 3.226 1.00 91.31 288 LEU A C 1
ATOM 2207 O O . LEU A 1 288 ? 1.078 6.269 2.223 1.00 91.31 288 LEU A O 1
ATOM 2211 N N . ALA A 1 289 ? -0.835 6.516 3.367 1.00 87.19 289 ALA A N 1
ATOM 2212 C CA . ALA A 1 289 ? -1.683 5.866 2.372 1.00 87.19 289 ALA A CA 1
ATOM 2213 C C . ALA A 1 289 ? -1.598 6.569 1.008 1.00 87.19 289 ALA A C 1
ATOM 2215 O O . ALA A 1 289 ? -1.432 5.907 -0.018 1.00 87.19 289 ALA A O 1
ATOM 2216 N N . LYS A 1 290 ? -1.598 7.910 0.998 1.00 88.56 290 LYS A N 1
ATOM 2217 C CA . LYS A 1 290 ? -1.363 8.699 -0.218 1.00 88.56 290 LYS A CA 1
ATOM 2218 C C . LYS A 1 290 ? -0.007 8.383 -0.855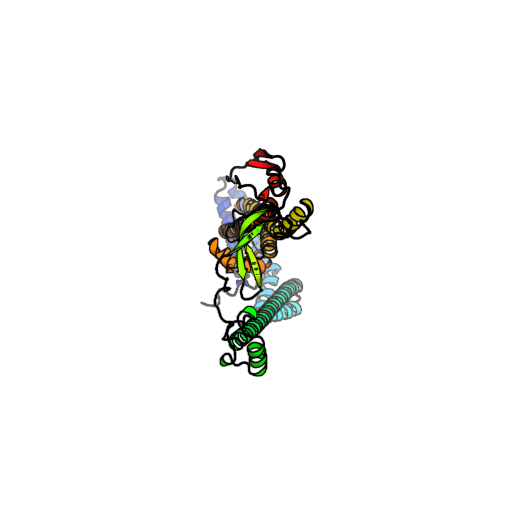 1.00 88.56 290 LYS A C 1
ATOM 2220 O O . LYS A 1 290 ? 0.063 8.151 -2.056 1.00 88.56 290 LYS A O 1
ATOM 2225 N N . SER A 1 291 ? 1.056 8.308 -0.049 1.00 89.62 291 SER A N 1
ATOM 2226 C CA . SER A 1 291 ? 2.394 7.978 -0.553 1.00 89.62 291 SER A CA 1
ATOM 2227 C C . SER A 1 291 ? 2.474 6.580 -1.173 1.00 89.62 291 SER A C 1
ATOM 2229 O O . SER A 1 291 ? 3.154 6.402 -2.179 1.00 89.62 291 SER A O 1
ATOM 2231 N N . VAL A 1 292 ? 1.740 5.604 -0.625 1.00 85.81 292 VAL A N 1
ATOM 2232 C CA . VAL A 1 292 ? 1.649 4.253 -1.196 1.00 85.81 292 VAL A CA 1
ATOM 2233 C C . VAL A 1 292 ? 0.927 4.295 -2.543 1.00 85.81 292 VAL A C 1
ATOM 2235 O O . VAL A 1 292 ? 1.470 3.775 -3.519 1.00 85.81 292 VAL A O 1
ATOM 2238 N N . GLY A 1 293 ? -0.232 4.961 -2.612 1.00 82.12 293 GLY A N 1
ATOM 2239 C CA . GLY A 1 293 ? -1.016 5.103 -3.844 1.00 82.12 293 GLY A CA 1
ATOM 2240 C C . GLY A 1 293 ? -0.251 5.787 -4.980 1.00 82.12 293 GLY A C 1
ATOM 2241 O O . GLY A 1 293 ? -0.301 5.322 -6.117 1.00 82.12 293 GLY A O 1
ATOM 2242 N N . ASP A 1 294 ? 0.518 6.832 -4.664 1.00 79.19 294 ASP A N 1
ATOM 2243 C CA . ASP A 1 294 ? 1.310 7.580 -5.649 1.00 79.19 294 ASP A CA 1
ATOM 2244 C C . ASP A 1 294 ? 2.564 6.813 -6.119 1.00 79.19 294 ASP A C 1
ATOM 2246 O O . ASP A 1 294 ? 3.047 7.035 -7.228 1.00 79.19 294 ASP A O 1
ATOM 2250 N N . SER A 1 295 ? 3.112 5.908 -5.298 1.00 75.31 295 SER A N 1
ATOM 2251 C CA . SER A 1 295 ? 4.443 5.329 -5.544 1.00 75.31 295 SER A CA 1
ATOM 2252 C C . SER A 1 295 ? 4.487 4.098 -6.456 1.00 75.31 295 SER A C 1
ATOM 2254 O O . SER A 1 295 ? 5.581 3.709 -6.866 1.00 75.31 295 SER A O 1
ATOM 2256 N N . GLN A 1 296 ? 3.354 3.445 -6.753 1.00 76.56 296 GLN A N 1
ATOM 2257 C CA . GLN A 1 296 ? 3.320 2.153 -7.471 1.00 76.56 296 GLN A CA 1
ATOM 2258 C C . GLN A 1 296 ? 4.439 1.184 -7.015 1.00 76.56 296 GLN A C 1
ATOM 2260 O O . GLN A 1 296 ? 5.163 0.599 -7.826 1.00 76.56 296 GLN A O 1
ATOM 2265 N N . ILE A 1 297 ? 4.679 1.084 -5.704 1.00 76.44 297 ILE A N 1
ATOM 2266 C CA . ILE A 1 297 ? 5.754 0.247 -5.164 1.00 76.44 297 ILE A CA 1
ATOM 2267 C C . ILE A 1 297 ? 5.394 -1.232 -5.332 1.00 76.44 297 ILE A C 1
ATOM 2269 O O . ILE A 1 297 ? 4.289 -1.661 -4.997 1.00 76.44 297 ILE A O 1
ATOM 2273 N N . SER A 1 298 ? 6.342 -2.029 -5.826 1.00 77.38 298 SER A N 1
ATOM 2274 C CA . SER A 1 298 ? 6.168 -3.477 -5.948 1.00 77.38 298 SER A CA 1
ATOM 2275 C C . SER A 1 298 ? 6.437 -4.196 -4.621 1.00 77.38 298 SER A C 1
ATOM 2277 O O . SER A 1 298 ? 7.286 -3.785 -3.832 1.00 77.38 298 SER A O 1
ATOM 2279 N N . ALA A 1 299 ? 5.779 -5.340 -4.400 1.00 72.38 299 ALA A N 1
ATOM 2280 C CA . ALA A 1 299 ? 6.018 -6.187 -3.225 1.00 72.38 299 ALA A CA 1
ATOM 2281 C C . ALA A 1 299 ? 7.498 -6.581 -3.060 1.00 72.38 299 ALA A C 1
ATOM 2283 O O . ALA A 1 299 ? 8.006 -6.640 -1.946 1.00 72.38 299 ALA A O 1
ATOM 2284 N N . ARG A 1 300 ? 8.209 -6.784 -4.176 1.00 72.31 300 ARG A N 1
ATOM 2285 C CA . ARG A 1 300 ? 9.639 -7.116 -4.184 1.00 72.31 300 ARG A CA 1
ATOM 2286 C C . ARG A 1 300 ? 10.514 -5.969 -3.678 1.00 72.31 300 ARG A C 1
ATOM 2288 O O . ARG A 1 300 ? 11.517 -6.213 -3.020 1.00 72.31 300 ARG A O 1
ATOM 2295 N N . GLU A 1 301 ? 10.157 -4.729 -3.996 1.00 72.12 301 GLU A N 1
ATOM 2296 C CA . GLU A 1 301 ? 10.872 -3.562 -3.476 1.00 72.12 301 GLU A CA 1
ATOM 2297 C C . GLU A 1 301 ? 10.588 -3.358 -1.992 1.00 72.12 301 GLU A C 1
ATOM 2299 O O . GLU A 1 301 ? 11.486 -2.963 -1.269 1.00 72.12 301 GLU A O 1
ATOM 2304 N N . ILE A 1 302 ? 9.385 -3.668 -1.511 1.00 73.94 302 ILE A N 1
ATOM 2305 C CA . ILE A 1 302 ? 9.068 -3.593 -0.075 1.00 73.94 302 ILE A CA 1
ATOM 2306 C C . ILE A 1 302 ? 9.914 -4.611 0.703 1.00 73.94 302 ILE A C 1
ATOM 2308 O O . ILE A 1 302 ? 10.567 -4.254 1.684 1.00 73.94 302 ILE A O 1
ATOM 2312 N N . ASP A 1 303 ? 9.975 -5.845 0.202 1.00 76.69 303 ASP A N 1
ATOM 2313 C CA . ASP A 1 303 ? 10.768 -6.931 0.784 1.00 76.69 303 ASP A CA 1
ATOM 2314 C C . ASP A 1 303 ? 12.277 -6.620 0.788 1.00 76.69 303 ASP A C 1
ATOM 2316 O O . ASP A 1 303 ? 12.962 -6.827 1.787 1.00 76.69 303 ASP A O 1
ATOM 2320 N N . ALA A 1 304 ? 12.795 -5.997 -0.278 1.00 71.81 304 ALA A N 1
ATOM 2321 C CA . ALA A 1 304 ? 14.197 -5.572 -0.356 1.00 71.81 304 ALA A CA 1
ATOM 2322 C C . ALA A 1 304 ? 14.602 -4.547 0.726 1.00 71.81 304 ALA A C 1
ATOM 2324 O O . ALA A 1 304 ? 15.789 -4.402 1.019 1.00 71.81 304 ALA A O 1
ATOM 2325 N N . TYR A 1 305 ? 13.635 -3.849 1.329 1.00 73.06 305 TYR A N 1
ATOM 2326 C CA . TYR A 1 305 ? 13.848 -2.928 2.451 1.00 73.06 305 TYR A CA 1
ATOM 2327 C C . TYR A 1 305 ? 13.532 -3.571 3.814 1.00 73.06 305 TYR A C 1
ATOM 2329 O O . TYR A 1 305 ? 13.482 -2.873 4.828 1.00 73.06 305 TYR A O 1
ATOM 2337 N N . GLY A 1 306 ? 13.344 -4.895 3.855 1.00 73.44 306 GLY A N 1
ATOM 2338 C CA . GLY A 1 306 ? 13.068 -5.659 5.072 1.00 73.44 306 GLY A CA 1
ATOM 2339 C C . GLY A 1 306 ? 11.672 -5.415 5.645 1.00 73.44 306 GLY A C 1
ATOM 2340 O O . GLY A 1 306 ? 11.461 -5.587 6.846 1.00 73.44 306 GLY A O 1
ATOM 2341 N N . LEU A 1 307 ? 10.734 -4.961 4.813 1.00 76.12 307 LEU A N 1
ATOM 2342 C CA . LEU A 1 307 ? 9.345 -4.740 5.193 1.00 76.12 307 LEU A CA 1
ATOM 2343 C C . LEU A 1 307 ? 8.473 -5.871 4.654 1.00 76.12 307 LEU A C 1
ATOM 2345 O O . LEU A 1 307 ? 8.671 -6.344 3.541 1.00 76.12 307 LEU A O 1
ATOM 2349 N N . ASP A 1 308 ? 7.463 -6.265 5.425 1.00 74.69 308 ASP A N 1
ATOM 2350 C CA . ASP A 1 308 ? 6.464 -7.226 4.962 1.00 74.69 308 ASP A CA 1
ATOM 2351 C C . ASP A 1 308 ? 5.536 -6.547 3.929 1.00 74.69 308 ASP A C 1
ATOM 2353 O O . ASP A 1 308 ? 4.856 -5.568 4.267 1.00 74.69 308 ASP A O 1
ATOM 2357 N N . PRO A 1 309 ? 5.449 -7.045 2.681 1.00 73.31 309 PRO A N 1
ATOM 2358 C CA . PRO A 1 309 ? 4.544 -6.503 1.666 1.00 73.31 309 PRO A CA 1
ATOM 2359 C C . PRO A 1 309 ? 3.076 -6.482 2.106 1.00 73.31 309 PRO A C 1
ATOM 2361 O O . PRO A 1 309 ? 2.318 -5.589 1.712 1.00 73.31 309 PRO A O 1
ATOM 2364 N N . SER A 1 310 ? 2.671 -7.428 2.959 1.00 75.81 310 SER A N 1
ATOM 2365 C CA . SER A 1 310 ? 1.314 -7.490 3.492 1.00 75.81 310 SER A CA 1
ATOM 2366 C C . SER A 1 310 ? 1.013 -6.321 4.433 1.00 75.81 310 SER A C 1
ATOM 2368 O O . SER A 1 310 ? -0.123 -5.850 4.464 1.00 75.81 310 SER A O 1
ATOM 2370 N N . LEU A 1 311 ? 2.006 -5.791 5.158 1.00 69.25 311 LEU A N 1
ATOM 2371 C CA . LEU A 1 311 ? 1.831 -4.635 6.043 1.00 69.25 311 LEU A CA 1
ATOM 2372 C C . LEU A 1 311 ? 1.508 -3.362 5.255 1.00 69.25 311 LEU A C 1
ATOM 2374 O O . LEU A 1 311 ? 0.658 -2.588 5.682 1.00 69.25 311 LEU A O 1
ATOM 2378 N N . VAL A 1 312 ? 2.124 -3.164 4.089 1.00 69.94 312 VAL A N 1
ATOM 2379 C CA . VAL A 1 312 ? 1.904 -1.967 3.258 1.00 69.94 312 VAL A CA 1
ATOM 2380 C C . VAL A 1 312 ? 0.522 -1.983 2.605 1.00 69.94 312 VAL A C 1
ATOM 2382 O O . VAL A 1 312 ? -0.191 -0.982 2.673 1.00 69.94 312 VAL A O 1
ATOM 2385 N N . GLY A 1 313 ? 0.103 -3.126 2.049 1.00 68.19 313 GLY A N 1
ATOM 2386 C CA . GLY A 1 313 ? -1.258 -3.288 1.519 1.00 68.19 313 GLY A CA 1
ATOM 2387 C C . GLY A 1 313 ? -2.317 -3.129 2.613 1.00 68.19 313 GLY A C 1
ATOM 2388 O O . GLY A 1 313 ? -3.290 -2.395 2.452 1.00 68.19 313 GLY A O 1
ATOM 2389 N N . ASN A 1 314 ? -2.058 -3.712 3.788 1.00 72.75 314 ASN A N 1
ATOM 2390 C CA . ASN A 1 314 ? -2.923 -3.551 4.949 1.00 72.75 314 ASN A CA 1
ATOM 2391 C C . ASN A 1 314 ? -2.981 -2.107 5.461 1.00 72.75 314 ASN A C 1
ATOM 2393 O O . ASN A 1 314 ? -3.985 -1.758 6.056 1.00 72.75 314 ASN A O 1
ATOM 2397 N N . ILE A 1 315 ? -1.965 -1.260 5.282 1.00 69.25 315 ILE A N 1
ATOM 2398 C CA . ILE A 1 315 ? -2.036 0.145 5.723 1.00 69.25 315 ILE A CA 1
ATOM 2399 C C . ILE A 1 315 ? -2.998 0.955 4.862 1.00 69.25 315 ILE A C 1
ATOM 2401 O O . ILE A 1 315 ? -3.705 1.794 5.407 1.00 69.25 315 ILE A O 1
ATOM 2405 N N . VAL A 1 316 ? -3.060 0.697 3.555 1.00 64.50 316 VAL A N 1
ATOM 2406 C CA . VAL A 1 316 ? -4.019 1.370 2.665 1.00 64.50 316 VAL A CA 1
ATOM 2407 C C . VAL A 1 316 ? -5.443 0.930 3.000 1.00 64.50 316 VAL A C 1
ATOM 2409 O O . VAL A 1 316 ? -6.301 1.777 3.235 1.00 64.50 316 VAL A O 1
ATOM 2412 N N . ASP A 1 317 ? -5.666 -0.379 3.134 1.00 64.56 317 ASP A N 1
ATOM 2413 C CA . ASP A 1 317 ? -6.990 -0.937 3.438 1.00 64.56 317 ASP A CA 1
ATOM 2414 C C . ASP A 1 317 ? -7.435 -0.612 4.871 1.00 64.56 317 ASP A C 1
ATOM 2416 O O . ASP A 1 317 ? -8.591 -0.280 5.133 1.00 64.56 317 ASP A O 1
ATOM 2420 N N . LYS A 1 318 ? -6.503 -0.676 5.829 1.00 60.94 318 LYS A N 1
ATOM 2421 C CA . LYS A 1 318 ? -6.792 -0.449 7.245 1.00 60.94 318 LYS A CA 1
ATOM 2422 C C . LYS A 1 318 ? -6.603 0.989 7.672 1.00 60.94 318 LYS A C 1
ATOM 2424 O O . LYS A 1 318 ? -6.864 1.241 8.843 1.00 60.94 318 LYS A O 1
ATOM 2429 N N . ALA A 1 319 ? -6.213 1.921 6.800 1.00 61.22 319 ALA A N 1
ATOM 2430 C CA . ALA A 1 319 ? -6.165 3.339 7.146 1.00 61.22 319 ALA A CA 1
ATOM 2431 C C . ALA A 1 319 ? -7.494 3.773 7.768 1.00 61.22 319 ALA A C 1
ATOM 2433 O O . ALA A 1 319 ? -7.472 4.458 8.773 1.00 61.22 319 ALA A O 1
ATOM 2434 N N . ASN A 1 320 ? -8.635 3.271 7.289 1.00 56.16 320 ASN A N 1
ATOM 2435 C CA . ASN A 1 320 ? -9.942 3.590 7.867 1.00 56.16 320 ASN A CA 1
ATOM 2436 C C . ASN A 1 320 ? -10.207 2.904 9.228 1.00 56.16 320 ASN A C 1
ATOM 2438 O O . ASN A 1 320 ? -10.745 3.532 1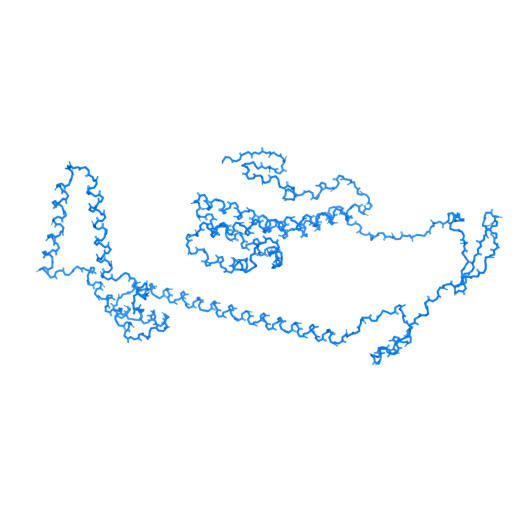0.138 1.00 56.16 320 ASN A O 1
ATOM 2442 N N . THR A 1 321 ? -9.775 1.653 9.426 1.00 61.50 321 THR A N 1
ATOM 2443 C CA . THR A 1 321 ? -9.937 0.910 10.700 1.00 61.50 321 THR A CA 1
ATOM 2444 C C . THR A 1 321 ? -8.895 1.236 11.779 1.00 61.50 321 THR A C 1
ATOM 2446 O O . THR A 1 321 ? -9.199 1.166 12.964 1.00 61.50 321 THR A O 1
ATOM 2449 N N . LEU A 1 322 ? -7.670 1.620 11.409 1.00 56.56 322 LEU A N 1
ATOM 2450 C CA . LEU A 1 322 ? -6.591 2.023 12.327 1.00 56.56 322 LEU A CA 1
ATOM 2451 C C . LEU A 1 322 ? -6.849 3.401 12.960 1.00 56.56 322 LEU A C 1
ATOM 2453 O O . LEU A 1 322 ? -6.112 3.819 13.854 1.00 56.56 322 LEU A O 1
ATOM 2457 N N . LEU A 1 323 ? -7.890 4.112 12.512 1.00 60.50 323 LEU A N 1
ATOM 2458 C CA . LEU A 1 323 ? -8.288 5.421 13.034 1.00 60.50 323 LEU A CA 1
ATOM 2459 C C . LEU A 1 323 ? -9.150 5.332 14.301 1.00 60.50 323 LEU A C 1
ATOM 2461 O O . LEU A 1 323 ? -9.316 6.351 14.985 1.00 60.50 323 LEU A O 1
ATOM 2465 N N . THR A 1 324 ? -9.687 4.157 14.647 1.00 62.25 324 THR A N 1
ATOM 2466 C CA . THR A 1 324 ? -10.533 3.973 15.835 1.00 62.25 324 THR A CA 1
ATOM 2467 C C . THR A 1 324 ? -9.697 3.536 17.043 1.00 62.25 324 THR A C 1
ATOM 2469 O O . THR A 1 324 ? -9.704 2.370 17.427 1.00 62.25 324 THR A O 1
ATOM 2472 N N . GLY A 1 325 ? -8.944 4.469 17.635 1.00 74.62 325 GLY A N 1
ATOM 2473 C CA . GLY A 1 325 ? -8.208 4.259 18.889 1.00 74.62 325 GLY A CA 1
ATOM 2474 C C . GLY A 1 325 ? -6.855 4.970 18.945 1.00 74.62 325 GLY A C 1
ATOM 2475 O O . GLY A 1 325 ? -6.356 5.465 17.934 1.00 74.62 325 GLY A O 1
ATOM 2476 N N . THR A 1 326 ? -6.260 5.026 20.139 1.00 82.50 326 THR A N 1
ATOM 2477 C CA . THR A 1 326 ? -4.875 5.480 20.325 1.00 82.50 326 THR A CA 1
ATOM 2478 C C . THR A 1 326 ? -3.931 4.342 19.916 1.00 82.50 326 THR A C 1
ATOM 2480 O O . THR A 1 326 ? -4.007 3.266 20.513 1.00 82.50 326 THR A O 1
ATOM 2483 N N . PRO A 1 327 ? -3.062 4.525 18.908 1.00 85.06 327 PRO A N 1
ATOM 2484 C CA . PRO A 1 327 ? -2.140 3.479 18.466 1.00 85.06 327 PRO A CA 1
ATOM 2485 C C . PRO A 1 327 ? -1.078 3.185 19.533 1.00 85.06 327 PRO A C 1
ATOM 2487 O O . PRO A 1 327 ? -0.657 4.074 20.278 1.00 85.06 327 PRO A O 1
ATOM 2490 N N . SER A 1 328 ? -0.587 1.944 19.577 1.00 90.00 328 SER A N 1
ATOM 2491 C CA . SER A 1 328 ? 0.582 1.614 20.396 1.00 90.00 328 SER A CA 1
ATOM 2492 C C . SER A 1 328 ? 1.856 2.240 19.814 1.00 90.00 328 SER A C 1
ATOM 2494 O O . SER A 1 328 ? 1.958 2.468 18.607 1.00 90.00 328 SER A O 1
ATOM 2496 N N . ARG A 1 329 ? 2.868 2.468 20.661 1.00 90.25 329 ARG A N 1
ATOM 2497 C CA . ARG A 1 329 ? 4.184 2.981 20.237 1.00 90.25 329 ARG A CA 1
ATOM 2498 C C . ARG A 1 329 ? 4.810 2.130 19.128 1.00 90.25 329 ARG A C 1
ATOM 2500 O O . ARG A 1 329 ? 5.336 2.682 18.164 1.00 90.25 329 ARG A O 1
ATOM 2507 N N . ASP A 1 330 ? 4.703 0.809 19.235 1.00 85.56 330 ASP A N 1
ATOM 2508 C CA . ASP A 1 330 ? 5.230 -0.125 18.234 1.00 85.56 330 ASP A CA 1
ATOM 2509 C C . ASP A 1 330 ? 4.507 0.005 16.893 1.00 85.56 330 ASP A C 1
ATOM 2511 O O . ASP A 1 330 ? 5.140 -0.052 15.840 1.00 85.56 330 ASP A O 1
ATOM 2515 N N . THR A 1 331 ? 3.196 0.269 16.923 1.00 85.88 331 THR A N 1
ATOM 2516 C CA . THR A 1 331 ? 2.408 0.543 15.714 1.00 85.88 331 THR A CA 1
ATOM 2517 C C . THR A 1 331 ? 2.891 1.823 15.034 1.00 85.88 331 THR A C 1
ATOM 2519 O O . THR A 1 331 ? 3.082 1.837 13.817 1.00 85.88 331 THR A O 1
ATOM 2522 N N . ILE A 1 332 ? 3.158 2.880 15.812 1.00 89.69 332 ILE A N 1
ATOM 2523 C CA . ILE A 1 332 ? 3.678 4.142 15.271 1.00 89.69 332 ILE A CA 1
ATOM 2524 C C . ILE A 1 332 ? 5.076 3.949 14.669 1.00 89.69 332 ILE A C 1
ATOM 2526 O O . ILE A 1 332 ? 5.334 4.403 13.556 1.00 89.69 332 ILE A O 1
ATOM 2530 N N . LEU A 1 333 ? 5.966 3.229 15.359 1.00 89.81 333 LEU A N 1
ATOM 2531 C CA . LEU A 1 333 ? 7.309 2.922 14.857 1.00 89.81 333 LEU A CA 1
ATOM 2532 C C . LEU A 1 333 ? 7.277 2.059 13.590 1.00 89.81 333 LEU A C 1
ATOM 2534 O O . LEU A 1 333 ? 8.057 2.301 12.669 1.00 89.81 333 LEU A O 1
ATOM 2538 N N . GLY A 1 334 ? 6.379 1.074 13.523 1.00 86.25 334 GLY A N 1
ATOM 2539 C CA . GLY A 1 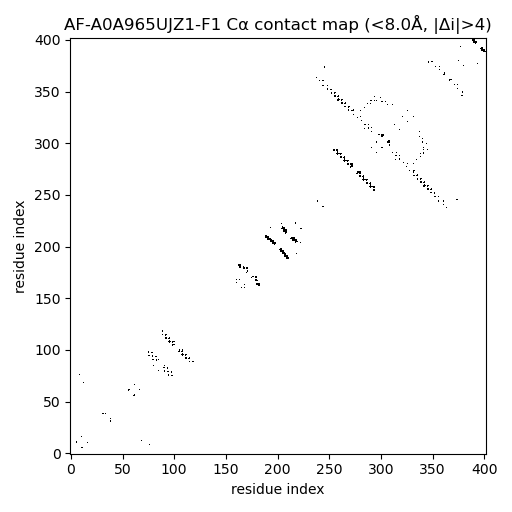334 ? 6.173 0.252 12.332 1.00 86.25 334 GLY A CA 1
ATOM 2540 C C . GLY A 1 334 ? 5.726 1.087 11.132 1.00 86.25 334 GLY A C 1
ATOM 2541 O O . GLY A 1 334 ? 6.335 1.008 10.066 1.00 86.25 334 GLY A O 1
ATOM 2542 N N . ALA A 1 335 ? 4.728 1.953 11.321 1.00 89.69 335 ALA A N 1
ATOM 2543 C CA . ALA A 1 335 ? 4.251 2.852 10.272 1.00 89.69 335 ALA A CA 1
ATOM 2544 C C . ALA A 1 335 ? 5.326 3.864 9.837 1.00 89.69 335 ALA A C 1
ATOM 2546 O O . ALA A 1 335 ? 5.505 4.095 8.639 1.00 89.69 335 ALA A O 1
ATOM 2547 N N . LYS A 1 336 ? 6.114 4.392 10.787 1.00 92.88 336 LYS A N 1
ATOM 2548 C CA . LYS A 1 336 ? 7.259 5.262 10.489 1.00 92.88 336 LYS A CA 1
ATOM 2549 C C . LYS A 1 336 ? 8.289 4.561 9.607 1.00 92.88 336 LYS A C 1
ATOM 2551 O O . LYS A 1 336 ? 8.681 5.123 8.592 1.00 92.88 336 LYS A O 1
ATOM 2556 N N . LYS A 1 337 ? 8.689 3.326 9.937 1.00 89.88 337 LYS A N 1
ATOM 2557 C CA . LYS A 1 337 ? 9.640 2.548 9.116 1.00 89.88 337 LYS A CA 1
ATOM 2558 C C . LYS A 1 337 ? 9.159 2.390 7.674 1.00 89.88 337 LYS A C 1
ATOM 2560 O O . LYS A 1 337 ? 9.961 2.486 6.748 1.00 89.88 337 LYS A O 1
ATOM 2565 N N . ILE A 1 338 ? 7.857 2.190 7.486 1.00 87.56 338 ILE A N 1
ATOM 2566 C CA . ILE A 1 338 ? 7.245 2.082 6.159 1.00 87.56 338 ILE A CA 1
ATOM 2567 C C . ILE A 1 338 ? 7.323 3.421 5.420 1.00 87.56 338 ILE A C 1
ATOM 2569 O O . ILE A 1 338 ? 7.776 3.448 4.277 1.00 87.56 338 ILE A O 1
ATOM 2573 N N . ALA A 1 339 ? 6.983 4.536 6.074 1.00 91.31 339 ALA A N 1
ATOM 2574 C CA . ALA A 1 339 ? 7.155 5.872 5.499 1.00 91.31 339 ALA A CA 1
ATOM 2575 C C . ALA A 1 339 ? 8.615 6.132 5.081 1.00 91.31 339 ALA A C 1
ATOM 2577 O O . ALA A 1 339 ? 8.873 6.548 3.951 1.00 91.31 339 ALA A O 1
ATOM 2578 N N . THR A 1 340 ? 9.584 5.813 5.944 1.00 91.75 340 THR A N 1
ATOM 2579 C CA . THR A 1 340 ? 11.016 5.961 5.646 1.00 91.75 340 THR A CA 1
ATOM 2580 C C . THR A 1 340 ? 11.439 5.112 4.440 1.00 91.75 340 THR A C 1
ATOM 2582 O O . THR A 1 340 ? 12.184 5.587 3.582 1.00 91.75 340 THR A O 1
ATOM 2585 N N . ALA A 1 341 ? 10.953 3.874 4.320 1.00 87.62 341 ALA A N 1
ATOM 2586 C CA . ALA A 1 341 ? 11.263 3.029 3.167 1.00 87.62 341 ALA A CA 1
ATOM 2587 C C . ALA A 1 341 ? 10.675 3.585 1.865 1.00 87.62 341 ALA A C 1
ATOM 2589 O O . ALA A 1 341 ? 11.394 3.683 0.873 1.00 87.62 341 ALA A O 1
ATOM 2590 N N . ILE A 1 342 ? 9.412 4.029 1.871 1.00 88.31 342 ILE A N 1
ATOM 2591 C CA . ILE A 1 342 ? 8.772 4.664 0.704 1.00 88.31 342 ILE A CA 1
ATOM 2592 C C . ILE A 1 342 ? 9.549 5.916 0.290 1.00 88.31 342 ILE A C 1
ATOM 2594 O O . ILE A 1 342 ? 9.825 6.100 -0.899 1.00 88.31 342 ILE A O 1
ATOM 2598 N N . LYS A 1 343 ? 9.955 6.748 1.258 1.00 92.25 343 LYS A N 1
ATOM 2599 C CA . LYS A 1 343 ? 10.812 7.920 1.030 1.00 92.25 343 LYS A CA 1
ATOM 2600 C C . LYS A 1 343 ? 12.094 7.516 0.292 1.00 92.25 343 LYS A C 1
ATOM 2602 O O . LYS A 1 343 ? 12.392 8.062 -0.769 1.00 92.25 343 LYS A O 1
ATOM 2607 N N . ASN A 1 344 ? 12.803 6.509 0.799 1.00 88.19 344 ASN A N 1
ATOM 2608 C CA . ASN A 1 344 ? 14.070 6.049 0.229 1.00 88.19 344 ASN A CA 1
ATOM 2609 C C . ASN A 1 344 ? 13.909 5.413 -1.162 1.00 88.19 344 ASN A C 1
ATOM 2611 O O . ASN A 1 344 ? 14.716 5.695 -2.047 1.00 88.19 344 ASN A O 1
ATOM 2615 N N . ILE A 1 345 ? 12.875 4.593 -1.381 1.00 87.12 345 ILE A N 1
ATOM 2616 C CA . ILE A 1 345 ? 12.593 3.959 -2.680 1.00 87.12 345 ILE A CA 1
ATOM 2617 C C . ILE A 1 345 ? 12.346 5.026 -3.747 1.00 87.12 345 ILE A C 1
ATOM 2619 O O . ILE A 1 345 ? 12.987 5.020 -4.800 1.00 87.12 345 ILE A O 1
ATOM 2623 N N . ASN A 1 346 ? 11.452 5.978 -3.469 1.00 88.50 346 ASN A N 1
ATOM 2624 C CA . ASN A 1 346 ? 11.103 7.020 -4.433 1.00 88.50 346 ASN A CA 1
ATOM 2625 C C . ASN A 1 346 ? 12.270 7.980 -4.689 1.00 88.50 346 ASN A C 1
ATOM 2627 O O . ASN A 1 346 ? 12.480 8.399 -5.827 1.00 88.50 346 ASN A O 1
ATOM 2631 N N . GLN A 1 347 ? 13.082 8.271 -3.668 1.00 90.00 347 GLN A N 1
ATOM 2632 C CA . GLN A 1 347 ? 14.315 9.035 -3.846 1.00 90.00 347 GLN A CA 1
ATOM 2633 C C . GLN A 1 347 ? 15.304 8.298 -4.761 1.00 90.00 347 GLN A C 1
ATOM 2635 O O . GLN A 1 347 ? 15.859 8.905 -5.674 1.00 90.00 347 GLN A O 1
ATOM 2640 N N . GLN A 1 348 ? 15.505 6.991 -4.567 1.00 87.19 348 GLN A N 1
ATOM 2641 C CA . GLN A 1 348 ? 16.391 6.195 -5.422 1.00 87.19 348 GLN A CA 1
ATOM 2642 C C . GLN A 1 348 ? 15.888 6.103 -6.864 1.00 87.19 348 GLN A C 1
ATOM 2644 O O . GLN A 1 348 ? 16.685 6.243 -7.789 1.00 87.19 348 GLN A O 1
ATOM 2649 N N . ARG A 1 349 ? 14.584 5.899 -7.074 1.00 86.94 349 ARG A N 1
ATOM 2650 C CA . ARG A 1 349 ? 13.986 5.882 -8.418 1.00 86.94 349 ARG A CA 1
ATOM 2651 C C . ARG A 1 349 ? 14.190 7.212 -9.129 1.00 86.94 349 ARG A C 1
ATOM 2653 O O . ARG A 1 349 ? 14.697 7.235 -10.244 1.00 86.94 349 ARG A O 1
ATOM 2660 N N . ALA A 1 350 ? 13.890 8.319 -8.457 1.00 87.25 350 ALA A N 1
ATOM 2661 C CA . ALA A 1 350 ? 14.075 9.637 -9.043 1.00 87.25 350 ALA A CA 1
ATOM 2662 C C . ALA A 1 350 ? 15.559 9.972 -9.311 1.00 87.25 350 ALA A C 1
ATOM 2664 O O . ALA A 1 350 ? 15.843 10.650 -10.294 1.00 87.25 350 ALA A O 1
ATOM 2665 N N . ARG A 1 351 ? 16.513 9.443 -8.522 1.00 86.56 351 ARG A N 1
ATOM 2666 C CA . ARG A 1 351 ? 17.955 9.523 -8.841 1.00 86.56 351 ARG A CA 1
ATOM 2667 C C . ARG A 1 351 ? 18.332 8.717 -10.083 1.00 86.56 351 ARG A C 1
ATOM 2669 O O . ARG A 1 351 ? 19.058 9.229 -10.922 1.00 86.56 351 ARG A O 1
ATOM 2676 N N . LYS A 1 352 ? 17.829 7.488 -10.224 1.00 86.56 352 LYS A N 1
ATOM 2677 C CA . LYS A 1 352 ? 18.080 6.667 -11.421 1.00 86.56 352 LYS A CA 1
ATOM 2678 C C . LYS A 1 352 ? 17.557 7.351 -12.682 1.00 86.56 352 LYS A C 1
ATOM 2680 O O . LYS A 1 352 ? 18.269 7.418 -13.675 1.00 86.56 352 LYS A O 1
ATOM 2685 N N . GLU A 1 353 ? 16.356 7.923 -12.619 1.00 84.44 353 GLU A N 1
ATOM 2686 C CA . GLU A 1 353 ? 15.824 8.741 -13.714 1.00 84.44 353 GLU A CA 1
ATOM 2687 C C . GLU A 1 353 ? 16.725 9.955 -13.977 1.00 84.44 353 GLU A C 1
ATOM 2689 O O . GLU A 1 353 ? 17.089 10.219 -15.118 1.00 84.44 353 GLU A O 1
ATOM 2694 N N . GLN A 1 354 ? 17.170 10.660 -12.932 1.00 86.50 354 GLN A N 1
ATOM 2695 C CA . GLN A 1 354 ? 18.088 11.794 -13.080 1.00 86.50 354 GLN A CA 1
ATOM 2696 C C . GLN A 1 354 ? 19.369 11.398 -13.829 1.00 86.50 354 GLN A C 1
ATOM 2698 O O . GLN A 1 354 ? 19.803 12.137 -14.708 1.00 86.50 354 GLN A O 1
ATOM 2703 N N . GLU A 1 355 ? 19.956 10.241 -13.518 1.00 83.81 355 GLU A N 1
ATOM 2704 C CA . GLU A 1 355 ? 21.149 9.714 -14.193 1.00 83.81 355 GLU A CA 1
ATOM 2705 C C . GLU A 1 355 ? 20.889 9.387 -15.667 1.00 83.81 355 GLU A C 1
ATOM 2707 O O . GLU A 1 355 ? 21.696 9.760 -16.519 1.00 83.81 355 GLU A O 1
ATOM 2712 N N . VAL A 1 356 ? 19.752 8.758 -15.984 1.00 83.81 356 VAL A N 1
ATOM 2713 C CA . VAL A 1 356 ? 19.351 8.460 -17.370 1.00 83.81 356 VAL A CA 1
ATOM 2714 C C . VAL A 1 356 ? 19.188 9.746 -18.176 1.00 83.81 356 VAL A C 1
ATOM 2716 O O . VAL A 1 356 ? 19.727 9.861 -19.276 1.00 83.81 356 VAL A O 1
ATOM 2719 N N . TYR A 1 357 ? 18.489 10.741 -17.629 1.00 82.19 357 TYR A N 1
ATOM 2720 C CA . TYR A 1 357 ? 18.311 12.024 -18.308 1.00 82.19 357 TYR A CA 1
ATOM 2721 C C . TYR A 1 357 ? 19.623 12.805 -18.415 1.00 82.19 357 TYR A C 1
ATOM 2723 O O . TYR A 1 357 ? 19.841 13.460 -19.431 1.00 82.19 357 TYR A O 1
ATOM 2731 N N . LEU A 1 358 ? 20.520 12.706 -17.428 1.00 80.94 358 LEU A N 1
ATOM 2732 C CA . LEU A 1 358 ? 21.851 13.303 -17.510 1.00 80.94 358 LEU A CA 1
ATOM 2733 C C . LEU A 1 358 ? 22.672 12.673 -18.646 1.00 80.94 358 LEU A C 1
ATOM 2735 O O . LEU A 1 358 ? 23.269 13.410 -19.420 1.00 80.94 358 LEU A O 1
ATOM 2739 N N . ASP A 1 359 ? 22.672 11.343 -18.767 1.00 80.88 359 ASP A N 1
ATOM 2740 C CA . ASP A 1 359 ? 23.378 10.606 -19.827 1.00 80.88 359 ASP A CA 1
ATOM 2741 C C . ASP A 1 359 ? 22.807 10.895 -21.225 1.00 80.88 359 ASP A C 1
ATOM 2743 O O . ASP A 1 359 ? 23.551 11.104 -22.182 1.00 80.88 359 ASP A O 1
ATOM 2747 N N . LEU A 1 360 ? 21.480 10.976 -21.353 1.00 75.06 360 LEU A N 1
ATOM 2748 C CA . LEU A 1 360 ? 20.839 11.390 -22.605 1.00 75.06 360 LEU A CA 1
ATOM 2749 C C . LEU A 1 360 ? 21.236 12.812 -22.994 1.00 75.06 360 LEU A C 1
ATOM 2751 O O . LEU A 1 360 ? 21.466 13.100 -24.168 1.00 75.06 360 LEU A O 1
ATOM 2755 N N . ALA A 1 361 ? 21.316 13.696 -22.007 1.00 72.44 361 ALA A N 1
ATOM 2756 C CA . ALA A 1 361 ? 21.594 15.092 -22.245 1.00 72.44 361 ALA A CA 1
ATOM 2757 C C . ALA A 1 361 ? 23.083 15.334 -22.558 1.00 72.44 361 ALA A C 1
ATOM 2759 O O . ALA A 1 361 ? 23.374 16.094 -23.474 1.00 72.44 361 ALA A O 1
ATOM 2760 N N . THR A 1 362 ? 24.026 14.619 -21.927 1.00 73.56 362 THR A N 1
ATOM 2761 C CA . THR A 1 362 ? 25.459 14.681 -22.295 1.00 73.56 362 THR A CA 1
ATOM 2762 C C . THR A 1 362 ? 25.761 14.105 -23.679 1.00 73.56 362 THR A C 1
ATOM 2764 O O . THR A 1 362 ? 26.749 14.503 -24.293 1.00 73.56 362 THR A O 1
ATOM 2767 N N . LYS A 1 363 ? 24.927 13.187 -24.184 1.00 72.00 363 LYS A N 1
ATOM 2768 C CA . LYS A 1 363 ? 25.027 12.632 -25.546 1.00 72.00 363 LYS A CA 1
ATOM 2769 C C . LYS A 1 363 ? 24.419 13.533 -26.626 1.00 72.00 363 LYS A C 1
ATOM 2771 O O . LYS A 1 363 ? 24.676 13.305 -27.806 1.00 72.00 363 LYS A O 1
ATOM 2776 N N . ALA A 1 364 ? 23.622 14.532 -26.252 1.00 68.19 364 ALA A N 1
ATOM 2777 C CA . ALA A 1 364 ? 23.110 15.534 -27.179 1.00 68.19 364 ALA A CA 1
ATOM 2778 C C . ALA A 1 364 ? 24.205 16.561 -27.524 1.00 68.19 364 ALA A C 1
ATOM 2780 O O . ALA A 1 364 ? 24.880 17.083 -26.635 1.00 68.19 364 ALA A O 1
ATOM 2781 N N . GLU A 1 365 ? 24.382 16.882 -28.810 1.00 58.47 365 GLU A N 1
ATOM 2782 C CA . GLU A 1 365 ? 25.313 17.937 -29.231 1.00 58.47 365 GLU A CA 1
ATOM 2783 C C . GLU A 1 365 ? 24.937 19.285 -28.583 1.00 58.47 365 GLU A C 1
ATOM 2785 O O . GLU A 1 365 ? 23.781 19.705 -28.624 1.00 58.47 365 GLU A O 1
ATOM 2790 N N . GLY A 1 366 ? 25.918 19.966 -27.976 1.00 65.00 366 GLY A N 1
ATOM 2791 C CA . GLY A 1 366 ? 25.734 21.279 -27.338 1.00 65.00 366 GLY A CA 1
ATOM 2792 C C . GLY A 1 366 ? 25.594 21.272 -25.810 1.00 65.00 366 GLY A C 1
ATOM 2793 O O . GLY A 1 366 ? 25.273 22.306 -25.223 1.00 65.00 366 GLY A O 1
ATOM 2794 N N . TYR A 1 367 ? 25.842 20.143 -25.141 1.00 66.38 367 TYR A N 1
ATOM 2795 C CA . TYR A 1 367 ? 25.694 20.055 -23.689 1.00 66.38 367 TYR A CA 1
ATOM 2796 C C . TYR A 1 367 ? 26.895 20.623 -22.911 1.00 66.38 367 TYR A C 1
ATOM 2798 O O . TYR A 1 367 ? 28.008 20.101 -22.973 1.00 66.38 367 TYR A O 1
ATOM 2806 N N . SER A 1 368 ? 26.660 21.680 -22.127 1.00 65.62 368 SER A N 1
ATOM 2807 C CA . SER A 1 368 ? 27.621 22.200 -21.143 1.00 65.62 368 SER A CA 1
ATOM 2808 C C . SER A 1 368 ? 27.571 21.367 -19.850 1.00 65.62 368 SER A C 1
ATOM 2810 O O . SER A 1 368 ? 26.473 21.053 -19.383 1.00 65.62 368 SER A O 1
ATOM 2812 N N . PRO A 1 369 ? 28.712 21.073 -19.191 1.00 66.38 369 PRO A N 1
ATOM 2813 C CA . PRO A 1 369 ? 28.750 20.457 -17.858 1.00 66.38 369 PRO A CA 1
ATOM 2814 C C . PRO A 1 369 ? 27.881 21.167 -16.803 1.00 66.38 369 PRO A C 1
ATOM 2816 O O . PRO A 1 369 ? 27.436 20.546 -15.836 1.00 66.38 369 PRO A O 1
ATOM 2819 N N . GLU A 1 370 ? 27.595 22.458 -16.991 1.00 67.56 370 GLU A N 1
ATOM 2820 C CA . GLU A 1 370 ? 26.744 23.256 -16.100 1.00 67.56 370 GLU A CA 1
ATOM 2821 C C . GLU A 1 370 ? 25.264 22.860 -16.154 1.00 67.56 370 GLU A C 1
ATOM 2823 O O . GLU A 1 370 ? 24.520 23.124 -15.206 1.00 67.56 370 GLU A O 1
ATOM 2828 N N . ALA A 1 371 ? 24.830 22.169 -17.212 1.00 65.88 371 ALA A N 1
ATOM 2829 C CA . ALA A 1 371 ? 23.438 21.778 -17.378 1.00 65.88 371 ALA A CA 1
ATOM 2830 C C . ALA A 1 371 ? 22.975 20.709 -16.370 1.00 65.88 371 ALA A C 1
ATOM 2832 O O . ALA A 1 371 ? 21.776 20.555 -16.137 1.00 65.88 371 ALA A O 1
ATOM 2833 N N . ARG A 1 372 ? 23.910 20.055 -15.665 1.00 71.38 372 ARG A N 1
ATOM 2834 C CA . ARG A 1 372 ? 23.621 19.206 -14.495 1.00 71.38 372 ARG A CA 1
ATOM 2835 C C . ARG A 1 372 ? 22.780 19.933 -13.439 1.00 71.38 372 ARG A C 1
ATOM 2837 O O . ARG A 1 372 ? 21.870 19.333 -12.873 1.00 71.38 372 ARG A O 1
ATOM 2844 N N . ARG A 1 373 ? 22.995 21.245 -13.273 1.00 75.31 373 ARG A N 1
ATOM 2845 C CA . ARG A 1 373 ? 22.235 22.093 -12.338 1.00 75.31 373 ARG A CA 1
ATOM 2846 C C . ARG A 1 373 ? 20.740 22.165 -12.659 1.00 75.31 373 ARG A C 1
ATOM 2848 O O . ARG A 1 373 ? 19.944 22.425 -11.764 1.00 75.31 373 ARG A O 1
ATOM 2855 N N . TYR A 1 374 ? 20.328 21.928 -13.908 1.00 72.94 374 TYR A N 1
ATOM 2856 C CA . TYR A 1 374 ? 18.908 21.942 -14.284 1.00 72.94 374 TYR A CA 1
ATOM 2857 C C . TYR A 1 374 ? 18.136 20.714 -13.793 1.00 72.94 374 TYR A C 1
ATOM 2859 O O . TYR A 1 374 ? 16.905 20.778 -13.691 1.00 72.94 374 TYR A O 1
ATOM 2867 N N . PHE A 1 375 ? 18.856 19.634 -13.481 1.00 78.62 375 PHE A N 1
ATOM 2868 C CA . PHE A 1 375 ? 18.319 18.372 -12.976 1.00 78.62 375 PHE A CA 1
ATOM 2869 C C . PHE A 1 375 ? 18.489 18.227 -11.460 1.00 78.62 375 PHE A C 1
ATOM 2871 O O . PHE A 1 375 ? 17.950 17.285 -10.884 1.00 78.62 375 PHE A O 1
ATOM 2878 N N . ASP A 1 376 ? 19.209 19.141 -10.804 1.00 80.25 376 ASP A N 1
ATOM 2879 C CA . ASP A 1 376 ? 19.379 19.134 -9.353 1.00 80.25 376 ASP A CA 1
ATOM 2880 C C . ASP A 1 376 ? 18.065 19.504 -8.663 1.00 80.25 376 ASP A C 1
ATOM 2882 O O . ASP A 1 376 ? 17.576 20.635 -8.732 1.00 80.25 376 ASP A O 1
ATOM 2886 N N . LEU A 1 377 ? 17.485 18.522 -7.976 1.00 80.12 377 LEU A N 1
ATOM 2887 C CA . LEU A 1 377 ? 16.289 18.709 -7.168 1.00 80.12 377 LEU A CA 1
ATOM 2888 C C . LEU A 1 377 ? 16.653 18.622 -5.686 1.00 80.12 377 LEU A C 1
ATOM 2890 O O . LEU A 1 377 ? 17.358 17.690 -5.295 1.00 80.12 377 LEU A O 1
ATOM 2894 N N . PRO A 1 378 ? 16.139 19.531 -4.834 1.00 74.25 378 PRO A N 1
ATOM 2895 C CA . PRO A 1 378 ? 16.493 19.567 -3.416 1.00 74.25 378 PRO A CA 1
ATOM 2896 C C . PRO A 1 378 ? 16.290 18.238 -2.676 1.00 74.25 378 PRO A C 1
ATOM 2898 O O . PRO A 1 378 ? 17.079 17.909 -1.800 1.00 74.25 378 PRO A O 1
ATOM 2901 N N . PHE A 1 379 ? 15.276 17.445 -3.040 1.00 79.00 379 PHE A N 1
ATOM 2902 C CA . PHE A 1 379 ? 15.026 16.146 -2.403 1.00 79.00 379 PHE A CA 1
ATOM 2903 C C . PHE A 1 379 ? 15.944 15.018 -2.913 1.00 79.00 379 PHE A C 1
ATOM 2905 O O . PHE A 1 379 ? 16.068 13.985 -2.258 1.00 79.00 379 PHE A O 1
ATOM 2912 N N . LEU A 1 380 ? 16.595 15.191 -4.068 1.00 75.00 380 LEU A N 1
ATOM 2913 C CA . LEU A 1 380 ? 17.573 14.239 -4.605 1.00 75.00 380 LEU A CA 1
ATOM 2914 C C . LEU A 1 380 ? 18.962 14.444 -4.018 1.00 75.00 380 LEU A C 1
ATOM 2916 O O . LEU A 1 380 ? 19.769 13.508 -4.069 1.00 75.00 380 LEU A O 1
ATOM 2920 N N . ALA A 1 381 ? 19.220 15.615 -3.428 1.00 74.00 381 ALA A N 1
ATOM 2921 C CA . ALA A 1 381 ? 20.461 15.887 -2.726 1.00 74.00 381 ALA A CA 1
ATOM 2922 C C . ALA A 1 381 ? 20.759 14.739 -1.740 1.00 74.00 381 ALA A C 1
ATOM 2924 O O . ALA A 1 381 ? 19.833 14.225 -1.100 1.00 74.00 381 ALA A O 1
ATOM 2925 N N . PRO A 1 382 ? 22.013 14.261 -1.654 1.00 56.03 382 PRO A N 1
ATOM 2926 C CA . PRO A 1 382 ? 22.396 13.277 -0.652 1.00 56.03 382 PRO A CA 1
ATOM 2927 C C . PRO A 1 382 ? 21.997 13.828 0.714 1.00 56.03 382 PRO A C 1
ATOM 2929 O O . PRO A 1 382 ? 22.508 14.857 1.148 1.00 56.03 382 PRO A O 1
ATOM 2932 N N . GLY A 1 383 ? 21.006 13.190 1.338 1.00 50.25 383 GLY A N 1
ATOM 2933 C CA . GLY A 1 383 ? 20.475 13.639 2.608 1.00 50.25 383 GLY A CA 1
ATOM 2934 C C . GLY A 1 383 ? 21.578 13.588 3.651 1.00 50.25 383 GLY A C 1
ATOM 2935 O O . GLY A 1 383 ? 21.976 12.510 4.080 1.00 50.25 383 GLY A O 1
ATOM 2936 N N . THR A 1 384 ? 22.036 14.750 4.102 1.00 39.16 384 THR A N 1
ATOM 2937 C CA . THR A 1 384 ? 22.549 14.913 5.461 1.00 39.16 384 THR A CA 1
ATOM 2938 C C . THR A 1 384 ? 21.344 14.936 6.401 1.00 39.16 384 THR A C 1
ATOM 2940 O O . THR A 1 384 ? 21.057 15.953 7.021 1.00 39.16 384 THR A O 1
ATOM 2943 N N . ASP A 1 385 ? 20.565 13.857 6.433 1.00 43.75 385 ASP A N 1
ATOM 2944 C CA . ASP A 1 385 ? 19.497 13.691 7.417 1.00 43.75 385 ASP A CA 1
ATOM 2945 C C . ASP A 1 385 ? 20.137 12.982 8.617 1.00 43.75 385 ASP A C 1
ATOM 2947 O O . ASP A 1 385 ? 20.016 11.775 8.809 1.00 43.75 385 ASP A O 1
ATOM 2951 N N . THR A 1 386 ? 20.965 13.722 9.361 1.00 35.31 386 THR A N 1
ATOM 2952 C CA . THR A 1 386 ? 21.742 13.213 10.504 1.00 35.31 386 THR A CA 1
ATOM 2953 C C . THR A 1 386 ? 20.918 13.080 11.786 1.00 35.31 386 THR A C 1
ATOM 2955 O O . THR A 1 386 ? 21.493 12.891 12.853 1.00 35.31 386 THR A O 1
ATOM 2958 N N . GLY A 1 387 ? 19.587 13.201 11.740 1.00 41.41 387 GLY A N 1
ATOM 2959 C CA . GLY A 1 387 ? 18.765 13.194 12.959 1.00 41.41 387 GLY A CA 1
ATOM 2960 C C . GLY A 1 387 ? 19.113 14.329 13.932 1.00 41.41 387 GLY A C 1
ATOM 2961 O O . GLY A 1 387 ? 18.711 14.306 15.090 1.00 41.41 387 GLY A O 1
ATOM 2962 N N . THR A 1 388 ? 19.868 15.323 13.470 1.00 41.97 388 THR A N 1
ATOM 2963 C CA . THR A 1 388 ? 20.088 16.582 14.163 1.00 41.97 388 THR A CA 1
ATOM 2964 C C . THR A 1 388 ? 19.065 17.572 13.636 1.00 41.97 388 THR A C 1
ATOM 2966 O O . THR A 1 388 ? 18.759 17.577 12.448 1.00 41.97 388 THR A O 1
ATOM 2969 N N . ASN A 1 389 ? 18.549 18.423 14.517 1.00 48.69 389 ASN A N 1
ATOM 2970 C CA . ASN A 1 389 ? 17.529 19.444 14.268 1.00 48.69 389 ASN A CA 1
ATOM 2971 C C . ASN A 1 389 ? 17.864 20.477 13.161 1.00 48.69 389 ASN A C 1
ATOM 2973 O O . ASN A 1 389 ? 17.224 21.517 13.080 1.00 48.69 389 ASN A O 1
ATOM 2977 N N . GLN A 1 390 ? 18.851 20.244 12.297 1.00 41.72 390 GLN A N 1
ATOM 2978 C CA . GLN A 1 390 ? 19.245 21.147 11.227 1.00 41.72 390 GLN A CA 1
ATOM 2979 C C . GLN A 1 390 ? 18.498 20.856 9.923 1.00 41.72 390 GLN A C 1
ATOM 2981 O O . GLN A 1 390 ? 18.685 19.819 9.293 1.00 41.72 390 GLN A O 1
ATOM 2986 N N . LYS A 1 391 ? 17.695 21.820 9.470 1.00 50.44 391 LYS A N 1
ATOM 2987 C CA . LYS A 1 391 ? 17.089 21.833 8.133 1.00 50.44 391 LYS A CA 1
ATOM 2988 C C . LYS A 1 391 ? 17.846 22.790 7.219 1.00 50.44 391 LYS A C 1
ATOM 2990 O O . LYS A 1 391 ? 18.407 23.781 7.673 1.00 50.44 391 LYS A O 1
ATOM 2995 N N . THR A 1 392 ? 17.858 22.501 5.918 1.00 53.81 392 THR A N 1
ATOM 2996 C CA . THR A 1 392 ? 18.469 23.368 4.896 1.00 53.81 392 THR A CA 1
ATOM 2997 C C . THR A 1 392 ? 17.383 23.908 3.969 1.00 53.81 392 THR A C 1
ATOM 2999 O O . THR A 1 392 ? 16.585 23.133 3.445 1.00 53.81 392 THR A O 1
ATOM 3002 N N . THR A 1 393 ? 17.317 25.227 3.773 1.00 53.91 393 THR A N 1
ATOM 3003 C CA . THR A 1 393 ? 16.340 25.856 2.867 1.00 53.91 393 THR A CA 1
ATOM 3004 C C . THR A 1 393 ? 16.661 25.565 1.399 1.00 53.91 393 THR A C 1
ATOM 3006 O O . THR A 1 393 ? 17.783 25.202 1.047 1.00 53.91 393 THR A O 1
ATOM 3009 N N . SER A 1 394 ? 15.703 25.829 0.504 1.00 37.12 394 SER A N 1
ATOM 3010 C CA . SER A 1 394 ? 15.884 25.767 -0.958 1.00 37.12 394 SER A CA 1
ATOM 3011 C C . SER A 1 394 ? 16.971 26.707 -1.506 1.00 37.12 394 SER A C 1
ATOM 3013 O O . SER A 1 394 ? 17.335 26.598 -2.673 1.00 37.12 394 SER A O 1
ATOM 3015 N N . ARG A 1 395 ? 17.507 27.610 -0.673 1.00 51.31 395 ARG A N 1
ATOM 3016 C CA . ARG A 1 395 ? 18.645 28.492 -0.981 1.00 51.31 395 ARG A CA 1
ATOM 3017 C C . ARG A 1 395 ? 19.954 28.064 -0.299 1.00 51.31 395 ARG A C 1
ATOM 3019 O O . ARG A 1 395 ? 20.925 28.810 -0.342 1.00 51.31 395 ARG A O 1
ATOM 3026 N N . GLY A 1 396 ? 19.995 26.891 0.336 1.00 61.47 396 GLY A N 1
ATOM 3027 C CA . GLY A 1 396 ? 21.200 26.342 0.967 1.00 61.47 396 GLY A CA 1
ATOM 3028 C C . GLY A 1 396 ? 21.475 26.833 2.393 1.00 61.47 396 GLY A C 1
ATOM 3029 O O . GLY A 1 396 ? 22.515 26.507 2.959 1.00 61.47 396 GLY A O 1
ATOM 3030 N N . THR A 1 397 ? 20.569 27.598 3.007 1.00 57.28 397 THR A N 1
ATOM 3031 C CA . THR A 1 397 ? 20.756 28.094 4.379 1.00 57.28 397 THR A CA 1
ATOM 3032 C C . THR A 1 397 ? 20.396 27.010 5.386 1.00 57.28 397 THR A C 1
ATOM 3034 O O . THR A 1 397 ? 19.256 26.547 5.394 1.00 57.28 397 THR A O 1
ATOM 3037 N N . ARG A 1 398 ? 21.344 26.620 6.246 1.00 62.34 398 ARG A N 1
ATOM 3038 C CA . ARG A 1 398 ? 21.103 25.682 7.353 1.00 62.34 398 ARG A CA 1
ATOM 3039 C C . ARG A 1 398 ? 20.535 26.42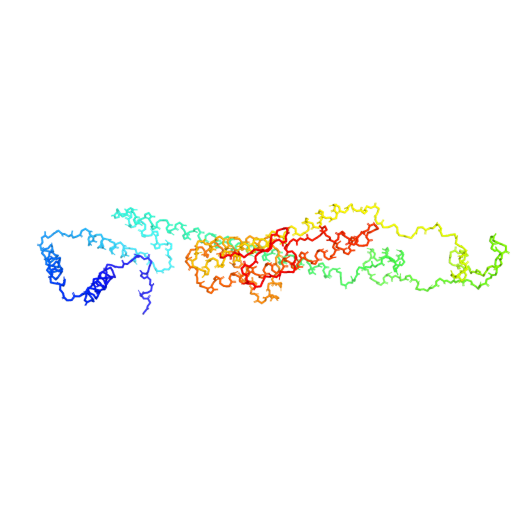4 8.562 1.00 62.34 398 ARG A C 1
ATOM 3041 O O . ARG A 1 398 ? 21.067 27.465 8.932 1.00 62.34 398 ARG A O 1
ATOM 3048 N N . TYR A 1 399 ? 19.489 25.889 9.178 1.00 56.69 399 TYR A N 1
ATOM 3049 C CA . TYR A 1 399 ? 18.897 26.409 10.408 1.00 56.69 399 TYR A CA 1
ATOM 3050 C C . TYR A 1 399 ? 18.529 25.261 11.344 1.00 56.69 399 TYR A C 1
ATOM 3052 O O . TYR A 1 399 ? 18.079 24.210 10.891 1.00 56.69 399 TYR A O 1
ATOM 3060 N N . THR A 1 400 ? 18.728 25.466 12.643 1.00 54.06 400 THR A N 1
ATOM 3061 C CA . THR A 1 400 ? 18.341 24.505 13.678 1.00 54.06 400 THR A CA 1
ATOM 3062 C C . THR A 1 400 ? 16.910 24.808 14.118 1.00 54.06 400 THR A C 1
ATOM 3064 O O . THR A 1 400 ? 16.612 25.942 14.481 1.00 54.06 400 THR A O 1
ATOM 3067 N N . VAL A 1 401 ? 16.021 23.822 14.041 1.00 50.38 401 VAL A N 1
ATOM 3068 C CA . VAL A 1 401 ? 14.661 23.887 14.585 1.00 50.38 401 VAL A CA 1
ATOM 3069 C C . VAL A 1 401 ? 14.734 23.365 16.014 1.00 50.38 401 VAL A C 1
ATOM 3071 O O . VAL A 1 401 ? 14.935 22.170 16.200 1.00 50.38 401 VAL A O 1
ATOM 3074 N N . GLU A 1 402 ? 14.669 24.252 17.005 1.00 39.59 402 GLU A N 1
ATOM 3075 C CA . GLU A 1 402 ? 14.558 23.831 18.411 1.00 39.59 402 GLU A CA 1
ATOM 3076 C C . GLU A 1 402 ? 13.301 22.996 18.666 1.00 39.59 402 GLU A C 1
ATOM 3078 O O . GLU A 1 402 ? 12.226 23.354 18.122 1.00 39.59 402 GLU A O 1
#

Nearest PDB structures (foldseek):
  6ch2-assembly2_E  TM=4.908E-01  e=9.768E-01  Salmonella enterica subsp. enterica serovar Typhimurium str. LT2
  2b0h-assembly1_A  TM=4.700E-01  e=9.768E-01  Mus musculus
  6iuh-assembly2_B  TM=4.392E-01  e=2.890E+00  Rattus norvegicus